Protein AF-A0A4Q3DYU0-F1 (afdb_monomer)

Solvent-accessible surface area (backbone atoms only — not comparable to full-atom values): 20030 Å² total; per-residue (Å²): 117,51,81,52,78,44,37,40,36,41,69,42,78,91,74,43,27,39,43,33,39,27,40,60,100,50,28,42,42,37,41,38,37,28,68,48,69,44,82,44,71,53,72,49,79,47,48,51,76,57,98,58,27,29,41,28,69,26,37,41,34,51,77,52,79,36,29,36,34,31,36,32,28,42,25,73,53,80,76,41,7,34,46,64,30,57,40,16,27,24,38,38,42,80,57,74,39,82,36,48,28,28,36,34,75,91,48,76,34,83,67,51,54,70,47,68,32,49,35,25,37,40,37,38,28,38,86,43,44,55,72,38,74,51,39,40,38,39,9,44,24,46,68,34,46,69,48,0,41,47,31,24,57,70,76,56,76,65,90,55,63,67,58,50,34,50,52,26,36,49,52,48,49,57,64,58,56,65,66,82,84,81,79,81,54,72,68,55,51,52,52,50,55,52,52,56,52,60,75,61,60,55,70,41,68,44,43,42,84,88,30,39,24,36,38,22,50,45,62,52,75,55,90,34,27,22,58,41,48,84,42,76,47,67,57,63,56,46,98,85,68,45,66,64,57,62,40,59,26,35,68,54,29,67,62,33,61,81,46,49,57,57,52,30,59,73,69,38,44,65,58,41,19,33,51,36,35,27,39,51,53,43,21,72,71,47,64,29,52,44,30,20,28,32,72,41,11,47,13,63,56,80,70,36,53,34,43,46,52,42,41,38,55,22,46,76,71,71,43,52,73,66,50,61,64,69,62,48,50,52,48,51,56,45,18,69,36,70,81,22,46,41,48,57,47,71,56,45,54,44,22,74,75,68,77,44,40,86,98,36,68,65,54,28,57,51,41,55,56,46,52,51,43,53,50,54,53,50,53,62,54,51,54,66,77,78,109

Structure (mmCIF, N/CA/C/O backbone):
data_AF-A0A4Q3DYU0-F1
#
_entry.id   AF-A0A4Q3DYU0-F1
#
loop_
_atom_site.group_PDB
_atom_site.id
_atom_site.type_symbol
_atom_site.label_atom_id
_atom_site.label_alt_id
_atom_site.label_comp_id
_atom_site.label_asym_id
_atom_site.label_entity_id
_atom_site.label_seq_id
_atom_site.pdbx_PDB_ins_code
_atom_site.Cartn_x
_atom_site.Cartn_y
_atom_site.Cartn_z
_atom_site.occupancy
_atom_site.B_iso_or_equiv
_atom_site.auth_seq_id
_atom_site.auth_comp_id
_atom_site.auth_asym_id
_atom_site.auth_atom_id
_atom_site.pdbx_PDB_model_num
ATOM 1 N N . GLU A 1 1 ? -19.470 -16.683 8.628 1.00 95.38 1 GLU A N 1
ATOM 2 C CA . GLU A 1 1 ? -18.570 -15.625 8.134 1.00 95.38 1 GLU A CA 1
ATOM 3 C C . GLU A 1 1 ? -19.120 -15.099 6.817 1.00 95.38 1 GLU A C 1
ATOM 5 O O . GLU A 1 1 ? -19.800 -15.855 6.131 1.00 95.38 1 GLU A O 1
ATOM 10 N N . ILE A 1 2 ? -18.895 -13.825 6.506 1.00 96.81 2 ILE A N 1
ATOM 11 C CA . ILE A 1 2 ? -19.188 -13.201 5.212 1.00 96.81 2 ILE A CA 1
ATOM 12 C C . ILE A 1 2 ? -17.921 -12.478 4.759 1.00 96.81 2 ILE A C 1
ATOM 14 O O . ILE A 1 2 ? -17.340 -11.736 5.548 1.00 96.81 2 ILE A O 1
ATOM 18 N N . VAL A 1 3 ? -17.537 -12.661 3.497 1.00 96.00 3 VAL A N 1
ATOM 19 C CA . VAL A 1 3 ? -16.421 -11.955 2.858 1.00 96.00 3 VAL A CA 1
ATOM 20 C C . VAL A 1 3 ? -16.910 -11.399 1.526 1.00 96.00 3 VAL A C 1
ATOM 22 O O . VAL A 1 3 ? -17.505 -12.121 0.726 1.00 96.00 3 VAL A O 1
ATOM 25 N N . GLN A 1 4 ? -16.711 -10.104 1.317 1.00 95.06 4 GLN A N 1
ATOM 26 C CA . GLN A 1 4 ? -17.103 -9.359 0.125 1.00 95.06 4 GLN A CA 1
ATOM 27 C C . GLN A 1 4 ? -16.001 -8.336 -0.196 1.00 95.06 4 GLN A C 1
ATOM 29 O O . GLN A 1 4 ? -15.299 -7.899 0.719 1.00 95.06 4 GLN A O 1
ATOM 34 N N . PRO A 1 5 ? -15.830 -7.908 -1.457 1.00 94.94 5 PRO A N 1
ATOM 35 C CA . PRO A 1 5 ? -14.915 -6.815 -1.770 1.00 94.94 5 PRO A CA 1
ATOM 36 C C . PRO A 1 5 ? -15.217 -5.578 -0.908 1.00 94.94 5 PRO A C 1
ATOM 38 O O . PRO A 1 5 ? -16.336 -5.062 -0.917 1.00 94.94 5 PRO A O 1
ATOM 41 N N . GLY A 1 6 ? -14.230 -5.152 -0.116 1.00 95.12 6 GLY A N 1
ATOM 42 C CA . GLY A 1 6 ? -14.352 -4.022 0.810 1.00 95.12 6 GLY A CA 1
ATOM 43 C C . GLY A 1 6 ? -15.041 -4.320 2.149 1.00 95.12 6 GLY A C 1
ATOM 44 O O . GLY A 1 6 ? -15.235 -3.395 2.926 1.00 95.12 6 GLY A O 1
ATOM 45 N N . TYR A 1 7 ? -15.420 -5.567 2.458 1.00 98.19 7 TYR A N 1
ATOM 46 C CA . TYR A 1 7 ? -16.097 -5.888 3.721 1.00 98.19 7 TYR A CA 1
ATOM 47 C C . TYR A 1 7 ? -15.925 -7.345 4.164 1.00 98.19 7 TYR A C 1
ATOM 49 O O . TYR A 1 7 ? -16.157 -8.280 3.397 1.00 98.19 7 TYR A O 1
ATOM 57 N N . GLN A 1 8 ? -15.646 -7.551 5.448 1.00 98.25 8 GLN A N 1
ATOM 58 C CA . GLN A 1 8 ? -15.691 -8.871 6.073 1.00 98.25 8 GLN A CA 1
ATOM 59 C C . GLN A 1 8 ? -16.456 -8.817 7.392 1.00 98.25 8 GLN A C 1
ATOM 61 O O . GLN A 1 8 ? -16.392 -7.831 8.125 1.00 98.25 8 GLN A O 1
ATOM 66 N N . ARG A 1 9 ? -17.159 -9.911 7.704 1.00 98.38 9 ARG A N 1
ATOM 67 C CA . ARG A 1 9 ? -17.813 -10.146 8.991 1.00 98.38 9 ARG A CA 1
ATOM 68 C C . ARG A 1 9 ? -17.597 -11.566 9.483 1.00 98.38 9 ARG A C 1
ATOM 70 O O . ARG A 1 9 ? -17.979 -12.533 8.818 1.00 98.38 9 ARG A O 1
ATOM 77 N N . VAL A 1 10 ? -17.126 -11.698 10.713 1.00 98.56 10 VAL A N 1
ATOM 78 C CA . VAL A 1 10 ? -16.933 -12.981 11.393 1.00 98.56 10 VAL A CA 1
ATOM 79 C C . VAL A 1 10 ? -17.535 -12.936 12.796 1.00 98.56 10 VAL A C 1
ATOM 81 O O . VAL A 1 10 ? -17.535 -11.896 13.445 1.00 98.56 10 VAL A O 1
ATOM 84 N N . TYR A 1 11 ? -18.081 -14.061 13.264 1.00 98.50 11 TYR A N 1
ATOM 85 C CA . TYR A 1 11 ? -18.485 -14.207 14.662 1.00 98.50 11 TYR A CA 1
ATOM 86 C C . TYR A 1 11 ? -17.378 -14.920 15.426 1.00 98.50 11 TYR A C 1
ATOM 88 O O . TYR A 1 11 ? -17.092 -16.091 15.160 1.00 98.50 11 TYR A O 1
ATOM 96 N N . LEU A 1 12 ? -16.769 -14.224 16.380 1.00 98.19 12 LEU A N 1
ATOM 97 C CA . LEU A 1 12 ? -15.759 -14.783 17.264 1.00 98.19 12 LEU A CA 1
ATOM 98 C C . LEU A 1 12 ? -16.464 -15.527 18.402 1.00 98.19 12 LEU A C 1
ATOM 100 O O . LEU A 1 12 ? -16.865 -14.929 19.398 1.00 98.19 12 LEU A O 1
ATOM 104 N N . ARG A 1 13 ? -16.653 -16.842 18.232 1.00 97.56 13 ARG A N 1
ATOM 105 C CA . ARG A 1 13 ? -17.475 -17.682 19.125 1.00 97.56 13 ARG A CA 1
ATOM 106 C C . ARG A 1 13 ? -17.031 -17.660 20.585 1.00 97.56 13 ARG A C 1
ATOM 108 O O . ARG A 1 13 ? -17.898 -17.682 21.459 1.00 97.56 13 ARG A O 1
ATOM 115 N N . ASP A 1 14 ? -15.728 -17.618 20.835 1.00 97.25 14 ASP A N 1
ATOM 116 C CA . ASP A 1 14 ? -15.167 -17.622 22.193 1.00 97.25 14 ASP A CA 1
ATOM 117 C C . ASP A 1 14 ? -15.301 -16.252 22.860 1.00 97.25 14 ASP A C 1
ATOM 119 O O . ASP A 1 14 ? -15.482 -16.160 24.069 1.00 97.25 14 ASP A O 1
ATOM 123 N N . HIS A 1 15 ? -15.304 -15.190 22.053 1.00 96.75 15 HIS A N 1
ATOM 124 C CA . HIS A 1 15 ? -15.428 -13.809 22.514 1.00 96.75 15 HIS A CA 1
ATOM 125 C C . HIS A 1 15 ? -16.868 -13.283 22.485 1.00 96.75 15 HIS A C 1
ATOM 127 O O . HIS A 1 15 ? -17.110 -12.187 22.966 1.00 96.75 15 HIS A O 1
ATOM 133 N N . LYS A 1 16 ? -17.820 -14.054 21.939 1.00 97.75 16 LYS A N 1
ATOM 134 C CA . LYS A 1 16 ? -19.242 -13.686 21.809 1.00 97.75 16 LYS A CA 1
ATOM 135 C C . LYS A 1 16 ? -19.457 -12.348 21.087 1.00 97.75 16 LYS A C 1
ATOM 137 O O . LYS A 1 16 ? -20.394 -11.607 21.395 1.00 97.75 16 LYS A O 1
ATOM 142 N N . THR A 1 17 ? -18.641 -12.085 20.067 1.00 98.56 17 THR A N 1
ATOM 143 C CA . THR A 1 17 ? -18.603 -10.795 19.364 1.00 98.56 17 THR A CA 1
ATOM 144 C C . THR A 1 17 ? -18.695 -10.987 17.859 1.00 98.56 17 THR A C 1
ATOM 146 O O . THR A 1 17 ? -17.967 -11.792 17.272 1.00 98.56 17 THR A O 1
ATOM 149 N N . TRP A 1 18 ? -19.579 -10.228 17.215 1.00 98.62 18 TRP A N 1
ATOM 150 C CA . TRP A 1 18 ? -19.507 -10.006 15.776 1.00 98.62 18 TRP A CA 1
ATOM 151 C C . TRP A 1 18 ? -18.429 -8.971 15.489 1.00 98.62 18 TRP A C 1
ATOM 153 O O . TRP A 1 18 ? -18.495 -7.856 15.995 1.00 98.62 18 TRP A O 1
ATOM 163 N N . THR A 1 19 ? -17.458 -9.343 14.666 1.00 98.69 19 THR A N 1
ATOM 164 C CA . THR A 1 19 ? -16.392 -8.458 14.207 1.00 98.69 19 THR A CA 1
ATOM 165 C C . THR A 1 19 ? -16.586 -8.191 12.729 1.00 98.69 19 THR A C 1
ATOM 167 O O . THR A 1 19 ? -16.615 -9.119 11.916 1.00 98.69 19 THR A O 1
ATOM 170 N N . GLU A 1 20 ? -16.711 -6.918 12.392 1.00 98.75 20 GLU A N 1
ATOM 171 C CA . GLU A 1 20 ? -16.855 -6.415 11.036 1.00 98.75 20 GLU A CA 1
ATOM 172 C C . GLU A 1 20 ? -15.712 -5.454 10.727 1.00 98.75 20 GLU A C 1
ATOM 174 O O . GLU A 1 20 ? -15.317 -4.671 11.595 1.00 98.75 20 GLU A O 1
ATOM 179 N N . PHE A 1 21 ? -15.213 -5.464 9.492 1.00 98.19 21 PHE A N 1
ATOM 180 C CA . PHE A 1 21 ? -14.352 -4.387 9.016 1.00 98.19 21 PHE A CA 1
ATOM 181 C C . PHE A 1 21 ? -14.626 -4.010 7.561 1.00 98.19 21 PHE A C 1
ATOM 183 O O . PHE A 1 21 ? -15.074 -4.826 6.755 1.00 98.19 21 PHE A O 1
ATOM 190 N N . THR A 1 22 ? -14.343 -2.747 7.262 1.00 98.69 22 THR A N 1
ATOM 191 C CA . THR A 1 22 ? -14.288 -2.130 5.931 1.00 98.69 22 THR A CA 1
ATOM 192 C C . THR A 1 22 ? -13.029 -1.260 5.856 1.00 98.69 22 THR A C 1
ATOM 194 O O . THR A 1 22 ? -12.343 -1.075 6.867 1.00 98.69 22 THR A O 1
ATOM 197 N N . ALA A 1 23 ? -12.703 -0.722 4.683 1.00 97.62 23 ALA A N 1
ATOM 198 C CA . ALA A 1 23 ? -11.522 0.118 4.511 1.00 97.62 23 ALA A CA 1
ATOM 199 C C . ALA A 1 23 ? -11.733 1.262 3.509 1.00 97.62 23 ALA A C 1
ATOM 201 O O . ALA A 1 23 ? -12.532 1.142 2.574 1.00 97.62 23 ALA A O 1
ATOM 202 N N . THR A 1 24 ? -10.979 2.341 3.721 1.00 97.81 24 THR A N 1
ATOM 203 C CA . THR A 1 24 ? -10.587 3.319 2.694 1.00 97.81 24 THR A CA 1
ATOM 204 C C . THR A 1 24 ? -9.201 2.937 2.154 1.00 97.81 24 THR A C 1
ATOM 206 O O . THR A 1 24 ? -8.695 1.859 2.472 1.00 97.81 24 THR A O 1
ATOM 209 N N . ASP A 1 25 ? -8.556 3.801 1.368 1.00 96.44 25 ASP A N 1
ATOM 210 C CA . ASP A 1 25 ? -7.223 3.521 0.817 1.00 96.44 25 ASP A CA 1
ATOM 211 C C . ASP A 1 25 ? -6.151 3.314 1.907 1.00 96.44 25 ASP A C 1
ATOM 213 O O . ASP A 1 25 ? -5.247 2.494 1.739 1.00 96.44 25 ASP A O 1
ATOM 217 N N . ARG A 1 26 ? -6.237 4.043 3.032 1.00 98.00 26 ARG A N 1
ATOM 218 C CA . ARG A 1 26 ? -5.213 4.063 4.101 1.00 98.00 26 ARG A CA 1
ATOM 219 C C . ARG A 1 26 ? -5.768 3.865 5.512 1.00 98.00 26 ARG A C 1
ATOM 221 O O . ARG A 1 26 ? -5.002 3.915 6.482 1.00 98.00 26 ARG A O 1
ATOM 228 N N . VAL A 1 27 ? -7.079 3.665 5.650 1.00 98.56 27 VAL A N 1
ATOM 229 C CA . VAL A 1 27 ? -7.756 3.522 6.945 1.00 98.56 27 VAL A CA 1
ATOM 230 C C . VAL A 1 27 ? -8.548 2.227 6.989 1.00 98.56 27 VAL A C 1
ATOM 232 O O . VAL A 1 27 ? -9.390 1.969 6.133 1.00 98.56 27 VAL A O 1
ATOM 235 N N . VAL A 1 28 ? -8.339 1.440 8.042 1.00 98.38 28 VAL A N 1
ATOM 236 C CA . VAL A 1 28 ? -9.205 0.300 8.367 1.00 98.38 28 VAL A CA 1
ATOM 237 C C . VAL A 1 28 ? -10.226 0.740 9.406 1.00 98.38 28 VAL A C 1
ATOM 239 O O . VAL A 1 28 ? -9.864 1.353 10.412 1.00 98.38 28 VAL A O 1
ATOM 242 N N . PHE A 1 29 ? -11.497 0.414 9.184 1.00 98.88 29 PHE A N 1
ATOM 243 C CA . PHE A 1 29 ? -12.589 0.740 10.092 1.00 98.88 29 PHE A CA 1
ATOM 244 C C . PHE A 1 29 ? -13.256 -0.544 10.585 1.00 98.88 29 PHE A C 1
ATOM 246 O O . PHE A 1 29 ? -13.832 -1.287 9.796 1.00 98.88 29 PHE A O 1
ATOM 253 N N . TYR A 1 30 ? -13.171 -0.796 11.889 1.00 98.81 30 TYR A N 1
ATOM 254 C CA . TYR A 1 30 ? -13.773 -1.924 12.587 1.00 98.81 30 TYR A CA 1
ATOM 255 C C . TYR A 1 30 ? -15.071 -1.532 13.291 1.00 98.81 30 TYR A C 1
ATOM 257 O O . TYR A 1 30 ? -15.191 -0.434 13.845 1.00 98.81 30 TYR A O 1
ATOM 265 N N . LYS A 1 31 ? -15.994 -2.492 13.354 1.00 98.81 31 LYS A N 1
ATOM 266 C CA . LYS A 1 31 ? -17.172 -2.478 14.219 1.00 98.81 31 LYS A CA 1
ATOM 267 C C . LYS A 1 31 ? -17.270 -3.815 14.955 1.00 98.81 31 LYS A C 1
ATOM 269 O O . LYS A 1 31 ? -17.240 -4.877 14.334 1.00 98.81 31 LYS A O 1
ATOM 274 N N . PHE A 1 32 ? -17.375 -3.746 16.274 1.00 98.75 32 PHE A N 1
ATOM 275 C CA . PHE A 1 32 ? -17.532 -4.884 17.171 1.00 98.75 32 PHE A CA 1
ATOM 276 C C . PHE A 1 32 ? -18.921 -4.823 17.798 1.00 98.75 32 PHE A C 1
ATOM 278 O O . PHE A 1 32 ? -19.210 -3.859 18.503 1.00 98.75 32 PHE A O 1
ATOM 285 N N . THR A 1 33 ? -19.761 -5.830 17.570 1.00 98.69 33 THR A N 1
ATOM 286 C CA . THR A 1 33 ? -21.091 -5.935 18.189 1.00 98.69 33 THR A CA 1
ATOM 287 C C . THR A 1 33 ? -21.098 -7.094 19.179 1.00 98.69 33 THR A C 1
ATOM 289 O O . THR A 1 33 ? -20.941 -8.258 18.793 1.00 98.69 33 THR A O 1
ATOM 292 N N . TYR A 1 34 ? -21.277 -6.783 20.459 1.00 98.50 34 TYR A N 1
ATOM 293 C CA . TYR A 1 34 ? -21.235 -7.762 21.545 1.00 98.50 34 TYR A CA 1
ATOM 294 C C . TYR A 1 34 ? -22.601 -8.421 21.725 1.00 98.50 34 TYR A C 1
ATOM 296 O O . TYR A 1 34 ? -23.635 -7.762 21.660 1.00 98.50 34 TYR A O 1
ATOM 304 N N . THR A 1 35 ? -22.626 -9.739 21.924 1.00 98.44 35 THR A N 1
ATOM 305 C CA . THR A 1 35 ? -23.890 -10.503 22.023 1.00 98.44 35 THR A CA 1
ATOM 306 C C . THR A 1 35 ? -24.302 -10.833 23.455 1.00 98.44 35 THR A C 1
ATOM 308 O O . THR A 1 35 ? -25.384 -11.370 23.672 1.00 98.44 35 THR A O 1
ATOM 311 N N . THR A 1 36 ? -23.462 -10.489 24.428 1.00 98.12 36 THR A N 1
ATOM 312 C CA . THR A 1 36 ? -23.665 -10.731 25.858 1.00 98.12 36 THR A CA 1
ATOM 313 C C . THR A 1 36 ? -23.076 -9.584 26.668 1.00 98.12 36 THR A C 1
ATOM 315 O O . THR A 1 36 ? -22.170 -8.899 26.194 1.00 98.12 36 THR A O 1
ATOM 318 N N . ASP A 1 37 ? -23.536 -9.426 27.904 1.00 98.31 37 ASP A N 1
ATOM 319 C CA . ASP A 1 37 ? -22.920 -8.517 28.869 1.00 98.31 37 ASP A CA 1
ATOM 320 C C . ASP A 1 37 ? -21.548 -9.064 29.288 1.00 98.31 37 ASP A C 1
ATOM 322 O O . ASP A 1 37 ? -21.434 -10.239 29.650 1.00 98.31 37 ASP A O 1
ATOM 326 N N . MET A 1 38 ? -20.497 -8.244 29.210 1.00 97.06 38 MET A N 1
ATOM 327 C CA . MET A 1 38 ? -19.134 -8.654 29.564 1.00 97.06 38 MET A CA 1
ATOM 328 C C . MET A 1 38 ? -18.185 -7.465 29.760 1.00 97.06 38 MET A C 1
ATOM 330 O O . MET A 1 38 ? -18.426 -6.366 29.265 1.00 97.06 38 MET A O 1
ATOM 334 N N . GLU A 1 39 ? -17.054 -7.714 30.420 1.00 97.25 39 GLU A N 1
ATOM 335 C CA . GLU A 1 39 ? -15.874 -6.859 30.281 1.00 97.25 39 GLU A CA 1
ATOM 336 C C . GLU A 1 39 ? -15.130 -7.264 28.998 1.00 97.25 39 GLU A C 1
ATOM 338 O O . GLU A 1 39 ? -14.588 -8.367 28.881 1.00 97.25 39 GLU A O 1
ATOM 343 N N . ALA A 1 40 ? -15.134 -6.382 28.004 1.00 97.31 40 ALA A N 1
ATOM 344 C CA . ALA A 1 40 ? -14.494 -6.585 26.716 1.00 97.31 40 ALA A CA 1
ATOM 345 C C . ALA A 1 40 ? -13.088 -5.976 26.676 1.00 97.31 40 ALA A C 1
ATOM 347 O O . ALA A 1 40 ? -12.818 -4.931 27.272 1.00 97.31 40 ALA A O 1
ATOM 348 N N . GLN A 1 41 ? -12.196 -6.616 25.918 1.00 97.00 41 GLN A N 1
ATOM 349 C CA . GLN A 1 41 ? -10.843 -6.124 25.666 1.00 97.00 41 GLN A CA 1
ATOM 350 C C . GLN A 1 41 ? -10.554 -6.134 24.169 1.00 97.00 41 GLN A C 1
ATOM 352 O O . GLN A 1 41 ? -10.590 -7.187 23.532 1.00 97.00 41 GLN A O 1
ATOM 357 N N . VAL A 1 42 ? -10.219 -4.969 23.615 1.00 98.00 42 VAL A N 1
ATOM 358 C CA . VAL A 1 42 ? -9.672 -4.866 22.258 1.00 98.00 42 VAL A CA 1
ATOM 359 C C . VAL A 1 42 ? -8.154 -4.803 22.367 1.00 98.00 42 VAL A C 1
ATOM 361 O O . VAL A 1 42 ? -7.601 -3.847 22.915 1.00 98.00 42 VAL A O 1
ATOM 364 N N . LEU A 1 43 ? -7.485 -5.843 21.868 1.00 97.06 43 LEU A N 1
ATOM 365 C CA . LEU A 1 43 ? -6.033 -5.984 21.936 1.00 97.06 43 LEU A CA 1
ATOM 366 C C . LEU A 1 43 ? -5.386 -5.535 20.625 1.00 97.06 43 LEU A C 1
ATOM 368 O O . LEU A 1 43 ? -5.647 -6.101 19.566 1.00 97.06 43 LEU A O 1
ATOM 372 N N . THR A 1 44 ? -4.489 -4.557 20.709 1.00 96.56 44 THR A N 1
ATOM 373 C CA . THR A 1 44 ? -3.557 -4.207 19.630 1.00 96.56 44 THR A CA 1
ATOM 374 C C . THR A 1 44 ? -2.202 -4.818 19.957 1.00 96.56 44 THR A C 1
ATOM 376 O O . THR A 1 44 ? -1.419 -4.230 20.702 1.00 96.56 44 THR A O 1
ATOM 379 N N . ALA A 1 45 ? -1.952 -6.023 19.444 1.00 94.81 45 ALA A N 1
ATOM 380 C CA . ALA A 1 45 ? -0.703 -6.748 19.654 1.00 94.81 45 ALA A CA 1
ATOM 381 C C . ALA A 1 45 ? 0.305 -6.437 18.538 1.00 94.81 45 ALA A C 1
ATOM 383 O O . ALA A 1 45 ? 0.056 -6.714 17.367 1.00 94.81 45 ALA A O 1
ATOM 384 N N . LEU A 1 46 ? 1.442 -5.851 18.914 1.00 94.50 46 LEU A N 1
ATOM 385 C CA . LEU A 1 46 ? 2.527 -5.448 18.021 1.00 94.50 46 LEU A CA 1
ATOM 386 C C . LEU A 1 46 ? 3.766 -6.279 18.365 1.00 94.50 46 LEU A C 1
ATOM 388 O O . LEU A 1 46 ? 4.709 -5.822 19.012 1.00 94.50 46 LEU A O 1
ATOM 392 N N . ASN A 1 47 ? 3.714 -7.558 18.016 1.00 89.38 47 ASN A N 1
ATOM 393 C CA . ASN A 1 47 ? 4.779 -8.515 18.265 1.00 89.38 47 ASN A CA 1
ATOM 394 C C . ASN A 1 47 ? 4.792 -9.664 17.245 1.00 89.38 47 ASN A C 1
ATOM 396 O O . ASN A 1 47 ? 3.803 -9.950 16.576 1.00 89.38 47 ASN A O 1
ATOM 400 N N . GLY A 1 48 ? 5.917 -10.377 17.197 1.00 85.75 48 GLY A N 1
ATOM 401 C CA . GLY A 1 48 ? 6.004 -11.689 16.561 1.00 85.75 48 GLY A CA 1
ATOM 402 C C . GLY A 1 48 ? 6.152 -11.669 15.040 1.00 85.75 48 GLY A C 1
ATOM 403 O O . GLY A 1 48 ? 6.447 -10.644 14.419 1.00 85.75 48 GLY A O 1
ATOM 404 N N . HIS A 1 49 ? 6.012 -12.860 14.458 1.00 88.56 49 HIS A N 1
ATOM 405 C CA . HIS A 1 49 ? 6.074 -13.072 13.017 1.00 88.56 49 HIS A CA 1
ATOM 406 C C . HIS A 1 49 ? 4.710 -12.813 12.376 1.00 88.56 49 HIS A C 1
ATOM 408 O O . HIS A 1 49 ? 3.708 -13.409 12.767 1.00 88.56 49 HIS A O 1
ATOM 414 N N . VAL A 1 50 ? 4.693 -11.956 11.359 1.00 81.19 50 VAL A N 1
ATOM 415 C CA . VAL A 1 50 ? 3.532 -11.702 10.506 1.00 81.19 50 VAL A CA 1
ATOM 416 C C . VAL A 1 50 ? 3.878 -12.195 9.115 1.00 81.19 50 VAL A C 1
ATOM 418 O O . VAL A 1 50 ? 4.664 -11.568 8.409 1.00 81.19 50 VAL A O 1
ATOM 421 N N . ILE A 1 51 ? 3.290 -13.328 8.728 1.00 83.12 51 ILE A N 1
ATOM 422 C CA . ILE A 1 51 ? 3.523 -14.001 7.442 1.00 83.12 51 ILE A CA 1
ATOM 423 C C . ILE A 1 51 ? 5.018 -14.289 7.230 1.00 83.12 51 ILE A C 1
ATOM 425 O O . ILE A 1 51 ? 5.514 -15.333 7.639 1.00 83.12 51 ILE A O 1
ATOM 429 N N . ASN A 1 52 ? 5.735 -13.359 6.599 1.00 85.62 52 ASN A N 1
ATOM 430 C CA . ASN A 1 52 ? 7.125 -13.476 6.187 1.00 85.62 52 ASN A CA 1
ATOM 431 C C . ASN A 1 52 ? 8.005 -12.343 6.743 1.00 85.62 52 ASN A C 1
ATOM 433 O O . ASN A 1 52 ? 9.063 -12.071 6.182 1.00 85.62 52 ASN A O 1
ATOM 437 N N . SER A 1 53 ? 7.574 -11.639 7.787 1.00 92.44 53 SER A N 1
ATOM 438 C CA . SER A 1 53 ? 8.380 -10.621 8.459 1.00 92.44 53 SER A CA 1
ATOM 439 C C . SER A 1 53 ? 8.170 -10.661 9.969 1.00 92.44 53 SER A C 1
ATOM 441 O O . SER A 1 53 ? 7.311 -11.373 10.485 1.00 92.44 53 SER A O 1
ATOM 443 N N . THR A 1 54 ? 8.992 -9.914 10.699 1.00 94.88 54 THR A N 1
ATOM 444 C CA . THR A 1 54 ? 8.892 -9.759 12.152 1.00 94.88 54 THR A CA 1
ATOM 445 C C . THR A 1 54 ? 8.573 -8.313 12.491 1.00 94.88 54 THR A C 1
ATOM 447 O O . THR A 1 54 ? 9.223 -7.409 11.965 1.00 94.88 54 THR A O 1
ATOM 450 N N . MET A 1 55 ? 7.610 -8.094 13.385 1.00 95.62 55 MET A N 1
ATOM 451 C CA . MET A 1 55 ? 7.391 -6.782 13.997 1.00 95.62 55 MET A CA 1
ATOM 452 C C . MET A 1 55 ? 8.383 -6.582 15.145 1.00 95.62 55 MET A C 1
ATOM 454 O O . MET A 1 55 ? 8.527 -7.459 15.994 1.00 95.62 55 MET A O 1
ATOM 458 N N . SER A 1 56 ? 9.070 -5.443 15.154 1.00 95.75 56 SER A N 1
ATOM 459 C CA . SER A 1 56 ? 10.066 -5.073 16.165 1.00 95.75 56 SER A CA 1
ATOM 460 C C . SER A 1 56 ? 10.099 -3.553 16.377 1.00 95.75 56 SER A C 1
ATOM 462 O O . SER A 1 56 ? 9.385 -2.820 15.687 1.00 95.75 56 SER A O 1
ATOM 464 N N . ASN A 1 57 ? 10.931 -3.060 17.302 1.00 96.19 57 ASN A N 1
ATOM 465 C CA . ASN A 1 57 ? 11.145 -1.629 17.557 1.00 96.19 57 ASN A CA 1
ATOM 466 C C . ASN A 1 57 ? 9.839 -0.842 17.779 1.00 96.19 57 ASN A C 1
ATOM 468 O O . ASN A 1 57 ? 9.672 0.271 17.269 1.00 96.19 57 ASN A O 1
ATOM 472 N N . VAL A 1 58 ? 8.889 -1.420 18.515 1.00 97.31 58 VAL A N 1
ATOM 473 C CA . VAL A 1 58 ? 7.582 -0.797 18.718 1.00 97.31 58 VAL A CA 1
ATOM 474 C C . VAL A 1 58 ? 7.718 0.426 19.614 1.00 97.31 58 VAL A C 1
ATOM 476 O O . VAL A 1 58 ? 8.379 0.396 20.655 1.00 97.31 58 VAL A O 1
ATOM 479 N N . LEU A 1 59 ? 7.033 1.492 19.219 1.00 97.31 59 LEU A N 1
ATOM 480 C CA . LEU A 1 59 ? 6.756 2.676 20.015 1.00 97.31 59 LEU A CA 1
ATOM 481 C C . LEU A 1 59 ? 5.244 2.873 20.055 1.00 97.31 59 LEU A C 1
ATOM 483 O O . LEU A 1 59 ? 4.608 2.915 19.010 1.00 97.31 59 LEU A O 1
ATOM 487 N N . LEU A 1 60 ? 4.692 3.042 21.248 1.00 97.38 60 LEU A N 1
ATOM 488 C CA . LEU A 1 60 ? 3.285 3.352 21.486 1.00 97.38 60 LEU A CA 1
ATOM 489 C C . LEU A 1 60 ? 3.191 4.584 22.375 1.00 97.38 60 LEU A C 1
ATOM 491 O O . LEU A 1 60 ? 3.965 4.705 23.326 1.00 97.38 60 LEU A O 1
ATOM 495 N N . LYS A 1 61 ? 2.245 5.474 22.090 1.00 97.06 61 LYS A N 1
ATOM 496 C CA . LYS A 1 61 ? 1.964 6.673 22.882 1.00 97.06 61 LYS A CA 1
ATOM 497 C C . LYS A 1 61 ? 0.466 6.909 22.971 1.00 97.06 61 LYS A C 1
ATOM 499 O O . LYS A 1 61 ? -0.226 6.873 21.955 1.00 97.06 61 LYS A O 1
ATOM 504 N N . LYS A 1 62 ? -0.028 7.197 24.173 1.00 97.25 62 LYS A N 1
ATOM 505 C CA . LYS A 1 62 ? -1.392 7.694 24.359 1.00 97.25 62 LYS A CA 1
ATOM 506 C C . LYS A 1 62 ? -1.467 9.135 23.854 1.00 97.25 62 LYS A C 1
ATOM 508 O O . LYS A 1 62 ? -0.598 9.946 24.164 1.00 97.25 62 LYS A O 1
ATOM 513 N N . VAL A 1 63 ? -2.501 9.440 23.076 1.00 97.88 63 VAL A N 1
ATOM 514 C CA . VAL A 1 63 ? -2.810 10.805 22.621 1.00 97.88 63 VAL A CA 1
ATOM 515 C C . VAL A 1 63 ? -3.882 11.407 23.526 1.00 97.88 63 VAL A C 1
ATOM 517 O O . VAL A 1 63 ? -3.748 12.534 23.991 1.00 97.88 63 VAL A O 1
ATOM 520 N N . ASN A 1 64 ? -4.941 10.643 23.792 1.00 97.12 64 ASN A N 1
ATOM 521 C CA . ASN A 1 64 ? -6.008 10.957 24.741 1.00 97.12 64 ASN A CA 1
ATOM 522 C C . ASN A 1 64 ? -6.697 9.648 25.174 1.00 97.12 64 ASN A C 1
ATOM 524 O O . ASN A 1 64 ? -6.230 8.559 24.846 1.00 97.12 64 ASN A O 1
ATOM 528 N N . ASP A 1 65 ? -7.803 9.721 25.912 1.00 96.75 65 ASP A N 1
ATOM 529 C CA . ASP A 1 65 ? -8.439 8.524 26.480 1.00 96.75 65 ASP A CA 1
ATOM 530 C C . ASP A 1 65 ? -9.039 7.565 25.444 1.00 96.75 65 ASP A C 1
ATOM 532 O O . ASP A 1 65 ? -9.224 6.395 25.753 1.00 96.75 65 ASP A O 1
ATOM 536 N N . LYS A 1 66 ? -9.284 8.006 24.204 1.00 97.31 66 LYS A N 1
ATOM 537 C CA . LYS A 1 66 ? -9.828 7.171 23.116 1.00 97.31 66 LYS A CA 1
ATOM 538 C C . LYS A 1 66 ? -8.890 7.029 21.916 1.00 97.31 66 LYS A C 1
ATOM 540 O O . LYS A 1 66 ? -9.308 6.514 20.880 1.00 97.31 66 LYS A O 1
ATOM 545 N N . GLU A 1 67 ? -7.654 7.511 22.023 1.00 98.31 67 GLU A N 1
ATOM 546 C CA . GLU A 1 67 ? -6.713 7.585 20.907 1.00 98.31 67 GLU A CA 1
ATOM 547 C C . GLU A 1 67 ? -5.284 7.298 21.357 1.00 98.31 67 GLU A C 1
ATOM 549 O O . GLU A 1 67 ? -4.785 7.861 22.335 1.00 98.31 67 GLU A O 1
ATOM 554 N N . PHE A 1 68 ? -4.599 6.463 20.588 1.00 98.50 68 PHE A N 1
ATOM 555 C CA . PHE A 1 68 ? -3.173 6.219 20.735 1.00 98.50 68 PHE A CA 1
ATOM 556 C C . PHE A 1 68 ? -2.522 6.072 19.361 1.00 98.50 68 PHE A C 1
ATOM 558 O O . PHE A 1 68 ? -3.161 5.727 18.369 1.00 98.50 68 PHE A O 1
ATOM 565 N N . GLU A 1 69 ? -1.230 6.348 19.300 1.00 98.56 69 GLU A N 1
ATOM 566 C CA . GLU A 1 69 ? -0.443 6.302 18.074 1.00 98.56 69 GLU A CA 1
ATOM 567 C C . GLU A 1 69 ? 0.872 5.575 18.311 1.00 98.56 69 GLU A C 1
ATOM 569 O O . GLU A 1 69 ? 1.275 5.311 19.450 1.00 98.56 69 GLU A O 1
ATOM 574 N N . GLY A 1 70 ? 1.553 5.239 17.226 1.00 98.19 70 GLY A N 1
ATOM 575 C CA . GLY A 1 70 ? 2.813 4.546 17.349 1.00 98.19 70 GLY A CA 1
ATOM 576 C C . GLY A 1 70 ? 3.506 4.249 16.040 1.00 98.19 70 GLY A C 1
ATOM 577 O O . GLY A 1 70 ? 3.098 4.668 14.955 1.00 98.19 70 GLY A O 1
ATOM 578 N N . SER A 1 71 ? 4.593 3.504 16.176 1.00 98.19 71 SER A N 1
ATOM 579 C CA . SER A 1 71 ? 5.370 2.987 15.064 1.00 98.19 71 SER A CA 1
ATOM 580 C C . SER A 1 71 ? 5.891 1.594 15.369 1.00 98.19 71 SER A C 1
ATOM 582 O O . SER A 1 71 ? 6.085 1.242 16.531 1.00 98.19 71 SER A O 1
ATOM 584 N N . LEU A 1 72 ? 6.190 0.840 14.322 1.00 97.62 72 LEU A N 1
ATOM 585 C CA . LEU A 1 72 ? 6.932 -0.411 14.391 1.00 97.62 72 LEU A CA 1
ATOM 586 C C . LEU A 1 72 ? 7.847 -0.553 13.173 1.00 97.62 72 LEU A C 1
ATOM 588 O O . LEU A 1 72 ? 7.609 0.049 12.124 1.00 97.62 72 LEU A O 1
ATOM 592 N N . SER A 1 73 ? 8.872 -1.379 13.317 1.00 97.06 73 SER A N 1
ATOM 593 C CA . SER A 1 73 ? 9.714 -1.855 12.226 1.00 97.06 73 SER A CA 1
ATOM 594 C C . SER A 1 73 ? 9.239 -3.234 11.781 1.00 97.06 73 SER A C 1
ATOM 596 O O . SER A 1 73 ? 9.118 -4.147 12.596 1.00 97.06 73 SER A O 1
ATOM 598 N N . SER A 1 74 ? 9.011 -3.408 10.482 1.00 95.69 74 SER A N 1
ATOM 599 C CA . SER A 1 74 ? 8.904 -4.726 9.860 1.00 95.69 74 SER A CA 1
ATOM 600 C C . SER A 1 74 ? 10.285 -5.134 9.354 1.00 95.69 74 SER A C 1
ATOM 602 O O . SER A 1 74 ? 10.751 -4.582 8.354 1.00 95.69 74 SER A O 1
ATOM 604 N N . ILE A 1 75 ? 10.894 -6.127 10.000 1.00 95.69 75 ILE A N 1
ATOM 605 C CA . ILE A 1 75 ? 12.254 -6.627 9.730 1.00 95.69 75 ILE A CA 1
ATOM 606 C C . ILE A 1 75 ? 12.255 -8.114 9.349 1.00 95.69 75 ILE A C 1
ATOM 608 O O . ILE A 1 75 ? 11.201 -8.750 9.332 1.00 95.69 75 ILE A O 1
ATOM 612 N N . ASN A 1 76 ? 13.435 -8.679 9.067 1.00 93.81 76 ASN A N 1
ATOM 613 C CA . ASN A 1 76 ? 13.646 -10.116 8.821 1.00 93.81 76 ASN A CA 1
ATOM 614 C C . ASN A 1 76 ? 12.716 -10.690 7.738 1.00 93.81 76 ASN A C 1
ATOM 616 O O . ASN A 1 76 ? 12.097 -11.737 7.920 1.00 93.81 76 ASN A O 1
ATOM 620 N N . ARG A 1 77 ? 12.585 -9.969 6.618 1.00 91.25 77 ARG A N 1
ATOM 621 C CA . ARG A 1 77 ? 11.844 -10.449 5.446 1.00 91.25 77 ARG A CA 1
ATOM 622 C C . ARG A 1 77 ? 12.548 -11.652 4.815 1.00 91.25 77 ARG A C 1
ATOM 624 O O . ARG A 1 77 ? 13.770 -11.669 4.757 1.00 91.25 77 ARG A O 1
ATOM 631 N N . TYR A 1 78 ? 11.790 -12.612 4.283 1.00 87.56 78 TYR A N 1
ATOM 632 C CA . TYR A 1 78 ? 12.368 -13.828 3.683 1.00 87.56 78 TYR A CA 1
ATOM 633 C C . TYR A 1 78 ? 13.003 -13.616 2.301 1.00 87.56 78 TYR A C 1
ATOM 635 O O . TYR A 1 78 ? 14.046 -14.195 2.019 1.00 87.56 78 TYR A O 1
ATOM 643 N N . TRP A 1 79 ? 12.376 -12.829 1.420 1.00 87.12 79 TRP A N 1
ATOM 644 C CA . TRP A 1 79 ? 12.686 -12.891 -0.020 1.00 87.12 79 TRP A CA 1
ATOM 645 C C . TRP A 1 79 ? 13.570 -11.759 -0.553 1.00 87.12 79 TRP A C 1
ATOM 647 O O . TRP A 1 79 ? 14.295 -11.952 -1.529 1.00 87.12 79 TRP A O 1
ATOM 657 N N . GLY A 1 80 ? 13.510 -10.581 0.064 1.00 91.81 80 GLY A N 1
ATOM 658 C CA . GLY A 1 80 ? 14.260 -9.407 -0.372 1.00 91.81 80 GLY A CA 1
ATOM 659 C C . GLY A 1 80 ? 13.629 -8.102 0.096 1.00 91.81 80 GLY A C 1
ATOM 660 O O . GLY A 1 80 ? 12.596 -8.092 0.775 1.00 91.81 80 GLY A O 1
ATOM 661 N N . GLY A 1 81 ? 14.244 -6.994 -0.303 1.00 94.88 81 GLY A N 1
ATOM 662 C CA . GLY A 1 81 ? 13.792 -5.644 0.005 1.00 94.88 81 GLY A CA 1
ATOM 663 C C . GLY A 1 81 ? 14.615 -4.947 1.091 1.00 94.88 81 GLY A C 1
ATOM 664 O O . GLY A 1 81 ? 15.633 -5.464 1.561 1.00 94.88 81 GLY A O 1
ATOM 665 N N . PRO A 1 82 ? 14.163 -3.759 1.516 1.00 96.75 82 PRO A N 1
ATOM 666 C CA . PRO A 1 82 ? 14.701 -3.071 2.683 1.00 96.75 82 PRO A CA 1
ATOM 667 C C . PRO A 1 82 ? 14.677 -3.973 3.927 1.00 96.75 82 PRO A C 1
ATOM 669 O O . PRO A 1 82 ? 13.648 -4.596 4.230 1.00 96.75 82 PRO A O 1
ATOM 672 N N . LYS A 1 83 ? 15.802 -4.044 4.651 1.00 96.88 83 LYS A N 1
ATOM 673 C CA . LYS A 1 83 ? 15.929 -4.834 5.888 1.00 96.88 83 LYS A CA 1
ATOM 674 C C . LYS A 1 83 ? 15.042 -4.289 7.011 1.00 96.88 83 LYS A C 1
ATOM 676 O O . LYS A 1 83 ? 14.558 -5.085 7.813 1.00 96.88 83 LYS A O 1
ATOM 681 N N . ASP A 1 84 ? 14.780 -2.982 7.030 1.00 97.06 84 ASP A N 1
ATOM 682 C CA . ASP A 1 84 ? 13.843 -2.332 7.952 1.00 97.06 84 ASP A CA 1
ATOM 683 C C . ASP A 1 84 ? 12.830 -1.467 7.189 1.00 97.06 84 ASP A C 1
ATOM 685 O O . ASP A 1 84 ? 13.193 -0.526 6.483 1.00 97.06 84 ASP A O 1
ATOM 689 N N . VAL A 1 85 ? 11.540 -1.770 7.346 1.00 96.94 85 VAL A N 1
ATOM 690 C CA . VAL A 1 85 ? 10.442 -0.939 6.834 1.00 96.94 85 VAL A CA 1
ATOM 691 C C . VAL A 1 85 ? 9.632 -0.428 8.011 1.00 96.94 85 VAL A C 1
ATOM 693 O O . VAL A 1 85 ? 8.962 -1.209 8.690 1.00 96.94 85 VAL A O 1
ATOM 696 N N . LYS A 1 86 ? 9.664 0.890 8.214 1.00 97.50 86 LYS A N 1
ATOM 697 C CA . LYS A 1 86 ? 8.896 1.564 9.259 1.00 97.50 86 LYS A CA 1
ATOM 698 C C . LYS A 1 86 ? 7.431 1.687 8.866 1.00 97.50 86 LYS A C 1
ATOM 700 O O . LYS A 1 86 ? 7.109 2.067 7.742 1.00 97.50 86 LYS A O 1
ATOM 705 N N . ILE A 1 87 ? 6.559 1.384 9.817 1.00 97.88 87 ILE A N 1
ATOM 706 C CA . ILE A 1 87 ? 5.111 1.530 9.710 1.00 97.88 87 ILE A CA 1
ATOM 707 C C . ILE A 1 87 ? 4.660 2.367 10.901 1.00 97.88 87 ILE A C 1
ATOM 709 O O . ILE A 1 87 ? 5.054 2.107 12.037 1.00 97.88 87 ILE A O 1
ATOM 713 N N . PHE A 1 88 ? 3.838 3.368 10.635 1.00 98.75 88 PHE A N 1
ATOM 714 C CA . PHE A 1 88 ? 3.267 4.280 11.612 1.00 98.75 88 PHE A CA 1
ATOM 715 C C . PHE A 1 88 ? 1.753 4.129 11.610 1.00 98.75 88 PHE A C 1
ATOM 717 O O . PHE A 1 88 ? 1.150 3.859 10.570 1.00 98.75 88 PHE A O 1
ATOM 724 N N . PHE A 1 89 ? 1.137 4.309 12.772 1.00 98.75 89 PHE A N 1
ATOM 725 C CA . PHE A 1 89 ? -0.305 4.174 12.911 1.00 98.75 89 PHE A CA 1
ATOM 726 C C . PHE A 1 89 ? -0.886 5.175 13.907 1.00 98.75 89 PHE A C 1
ATOM 728 O O . PHE A 1 89 ? -0.217 5.609 14.847 1.00 98.75 89 PHE A O 1
ATOM 735 N N . ASN A 1 90 ? -2.164 5.486 13.717 1.00 98.75 90 ASN A N 1
ATOM 736 C CA . ASN A 1 90 ? -3.015 6.179 14.677 1.00 98.75 90 ASN A CA 1
ATOM 737 C C . ASN A 1 90 ? -4.306 5.367 14.843 1.00 98.75 90 ASN A C 1
ATOM 739 O O . ASN A 1 90 ? -4.944 5.016 13.849 1.00 98.75 90 ASN A O 1
ATOM 743 N N . ILE A 1 91 ? -4.666 5.037 16.083 1.00 98.81 91 ILE A N 1
ATOM 744 C CA . ILE A 1 91 ? -5.846 4.235 16.413 1.00 98.81 91 ILE A CA 1
ATOM 745 C C . ILE A 1 91 ? -6.798 5.057 17.270 1.00 98.81 91 ILE A C 1
ATOM 747 O O . ILE A 1 91 ? -6.390 5.646 18.271 1.00 98.81 91 ILE A O 1
ATOM 751 N N . ARG A 1 92 ? -8.079 5.066 16.888 1.00 98.62 92 ARG A N 1
ATOM 752 C CA . ARG A 1 92 ? -9.157 5.786 17.580 1.00 98.62 92 ARG A CA 1
ATOM 753 C C . ARG A 1 92 ? -10.343 4.880 17.850 1.00 98.62 92 ARG A C 1
ATOM 755 O O . ARG A 1 92 ? -10.742 4.131 16.960 1.00 98.62 92 ARG A O 1
ATOM 762 N N . PHE A 1 93 ? -10.960 5.040 19.014 1.00 98.81 93 PHE A N 1
ATOM 763 C CA . PHE A 1 93 ? -12.261 4.460 19.349 1.00 98.81 93 PHE A CA 1
ATOM 764 C C . PHE A 1 93 ? -13.375 5.513 19.305 1.00 98.81 93 PHE A C 1
ATOM 766 O O . PHE A 1 93 ? -13.130 6.703 19.531 1.00 98.81 93 PHE A O 1
ATOM 773 N N . ASP A 1 94 ? -14.604 5.085 19.013 1.00 98.56 94 ASP A N 1
ATOM 774 C CA . ASP A 1 94 ? -15.786 5.954 19.072 1.00 98.56 94 ASP A CA 1
ATOM 775 C C . ASP A 1 94 ? -16.224 6.243 20.514 1.00 98.56 94 ASP A C 1
ATOM 777 O O . ASP A 1 94 ? -16.609 7.372 20.830 1.00 98.56 94 ASP A O 1
ATOM 781 N N . LYS A 1 95 ? -16.107 5.242 21.393 1.00 98.12 95 LYS A N 1
ATOM 782 C CA . LYS A 1 95 ? -16.370 5.338 22.833 1.00 98.12 95 LYS A CA 1
ATOM 783 C C . LYS A 1 95 ? -15.071 5.413 23.633 1.00 98.12 95 LYS A C 1
ATOM 785 O O . LYS A 1 95 ? -14.044 4.877 23.226 1.00 98.12 95 LYS A O 1
ATOM 790 N N . VAL A 1 96 ? -15.133 6.064 24.793 1.00 98.12 96 VAL A N 1
ATOM 791 C CA . VAL A 1 96 ? -14.013 6.118 25.740 1.00 98.12 96 VAL A CA 1
ATOM 792 C C . VAL A 1 96 ? -13.898 4.754 26.442 1.00 98.12 96 VAL A C 1
ATOM 794 O O . VAL A 1 96 ? -14.859 4.347 27.097 1.00 98.12 96 VAL A O 1
ATOM 797 N N . PRO A 1 97 ? -12.773 4.029 26.304 1.00 97.88 97 PRO A N 1
ATOM 798 C CA . PRO A 1 97 ? -12.490 2.842 27.100 1.00 97.88 97 PRO A CA 1
ATOM 799 C C . PRO A 1 97 ? -12.407 3.187 28.591 1.00 97.88 97 PRO A C 1
ATOM 801 O O . PRO A 1 97 ? -11.922 4.250 28.970 1.00 97.88 97 PRO A O 1
ATOM 804 N N . LYS A 1 98 ? -12.790 2.241 29.449 1.00 97.06 98 LYS A N 1
ATOM 805 C CA . LYS A 1 98 ? -12.593 2.300 30.907 1.00 97.06 98 LYS A CA 1
ATOM 806 C C . LYS A 1 98 ? -11.119 2.468 31.274 1.00 97.06 98 LYS A C 1
ATOM 808 O O . LYS A 1 98 ? -10.797 3.142 32.246 1.00 97.06 98 LYS A O 1
ATOM 813 N N . ALA A 1 99 ? -10.234 1.840 30.501 1.00 96.19 99 ALA A N 1
ATOM 814 C CA . ALA A 1 99 ? -8.792 1.991 30.625 1.00 96.19 99 ALA A CA 1
ATOM 815 C C . ALA A 1 99 ? -8.085 1.656 29.307 1.00 96.19 99 ALA A C 1
ATOM 817 O O . ALA A 1 99 ? -8.516 0.767 28.565 1.00 96.19 99 ALA A O 1
ATOM 818 N N . LEU A 1 100 ? -6.954 2.320 29.071 1.00 97.50 100 LEU A N 1
ATOM 819 C CA . LEU A 1 100 ? -5.947 1.913 28.095 1.00 97.50 100 LEU A CA 1
ATOM 820 C C . LEU A 1 100 ? -4.747 1.360 28.862 1.00 97.50 100 LEU A C 1
ATOM 822 O O . LEU A 1 100 ? -3.951 2.120 29.411 1.00 97.50 100 LEU A O 1
ATOM 826 N N . LYS A 1 101 ? -4.623 0.033 28.900 1.00 97.00 101 LYS A N 1
ATOM 827 C CA . LYS A 1 101 ? -3.487 -0.655 29.525 1.00 97.00 101 LYS A CA 1
ATOM 828 C C . LYS A 1 101 ? -2.473 -1.035 28.465 1.00 97.00 101 LYS A C 1
ATOM 830 O O . LYS A 1 101 ? -2.845 -1.351 27.339 1.00 97.00 101 LYS A O 1
ATOM 835 N N . GLY A 1 102 ? -1.195 -1.048 28.808 1.00 96.31 102 GLY A N 1
ATOM 836 C CA . GLY A 1 102 ? -0.149 -1.400 27.858 1.00 96.31 102 GLY A CA 1
ATOM 837 C C . GLY A 1 102 ? 0.813 -2.461 28.373 1.00 96.31 102 GLY A C 1
ATOM 838 O O . GLY A 1 102 ? 0.929 -2.706 29.576 1.00 96.31 102 GLY A O 1
ATOM 839 N N . TRP A 1 103 ? 1.530 -3.099 27.451 1.00 96.00 103 TRP A N 1
ATOM 840 C CA . TRP A 1 103 ? 2.581 -4.053 27.794 1.00 96.00 103 TRP A CA 1
ATOM 841 C C . TRP A 1 103 ? 3.808 -3.930 26.894 1.00 96.00 103 TRP A C 1
ATOM 843 O O . TRP A 1 103 ? 3.704 -3.529 25.739 1.00 96.00 103 TRP A O 1
ATOM 853 N N . ALA A 1 104 ? 4.967 -4.323 27.433 1.00 94.94 104 ALA A N 1
ATOM 854 C CA . ALA A 1 104 ? 6.189 -4.585 26.673 1.00 94.94 104 ALA A CA 1
ATOM 855 C C . ALA A 1 104 ? 6.937 -5.777 27.283 1.00 94.94 104 ALA A C 1
ATOM 857 O O . ALA A 1 104 ? 7.428 -5.696 28.414 1.00 94.94 104 ALA A O 1
ATOM 858 N N . GLY A 1 105 ? 7.006 -6.894 26.556 1.00 90.88 105 GLY A N 1
ATOM 859 C CA . GLY A 1 105 ? 7.457 -8.176 27.099 1.00 90.88 105 GLY A CA 1
ATOM 860 C C . GLY A 1 105 ? 6.635 -8.561 28.334 1.00 90.88 105 GLY A C 1
ATOM 861 O O . GLY A 1 105 ? 5.408 -8.639 28.269 1.00 90.88 105 GLY A O 1
ATOM 862 N N . ASN A 1 106 ? 7.297 -8.731 29.480 1.00 91.06 106 ASN A N 1
ATOM 863 C CA . ASN A 1 106 ? 6.643 -9.027 30.763 1.00 91.06 106 ASN A CA 1
ATOM 864 C C . ASN A 1 106 ? 6.223 -7.776 31.548 1.00 91.06 106 ASN A C 1
ATOM 866 O O . ASN A 1 106 ? 5.508 -7.888 32.541 1.00 91.06 106 ASN A O 1
ATOM 870 N N . ARG A 1 107 ? 6.633 -6.577 31.117 1.00 92.00 107 ARG A N 1
ATOM 871 C CA . ARG A 1 107 ? 6.229 -5.332 31.780 1.00 92.00 107 ARG A CA 1
ATOM 872 C C . ARG A 1 107 ? 4.775 -5.020 31.449 1.00 92.00 107 ARG A C 1
ATOM 874 O O . ARG A 1 107 ? 4.337 -5.208 30.309 1.00 92.00 107 ARG A O 1
ATOM 881 N N . ARG A 1 108 ? 4.040 -4.545 32.449 1.00 94.44 108 ARG A N 1
ATOM 882 C CA . ARG A 1 108 ? 2.646 -4.104 32.351 1.00 94.44 108 ARG A CA 1
ATOM 883 C C . ARG A 1 108 ? 2.556 -2.648 32.797 1.00 94.44 108 ARG A C 1
ATOM 885 O O . ARG A 1 108 ? 3.328 -2.215 33.648 1.00 94.44 108 ARG A O 1
ATOM 892 N N . SER A 1 109 ? 1.650 -1.905 32.183 1.00 92.19 109 SER A N 1
ATOM 893 C CA . SER A 1 109 ? 1.373 -0.498 32.452 1.00 92.19 109 SER A CA 1
ATOM 894 C C . SER A 1 109 ? -0.138 -0.352 32.601 1.00 92.19 109 SER A C 1
ATOM 896 O O . SER A 1 109 ? -0.881 -0.638 31.663 1.00 92.19 109 SER A O 1
ATOM 898 N N . GLU A 1 110 ? -0.576 0.030 33.801 1.00 90.50 110 GLU A N 1
ATOM 899 C CA . GLU A 1 110 ? -2.000 0.174 34.143 1.00 90.50 110 GLU A CA 1
ATOM 900 C C . GLU A 1 110 ? -2.633 1.431 33.531 1.00 90.50 110 GLU A C 1
ATOM 902 O O . GLU A 1 110 ? -3.831 1.440 33.268 1.00 90.50 110 GLU A O 1
ATOM 907 N N . ASP A 1 111 ? -1.822 2.456 33.259 1.00 87.50 111 ASP A N 1
ATOM 908 C CA . ASP A 1 111 ? -2.206 3.642 32.494 1.00 87.50 111 ASP A CA 1
ATOM 909 C C . ASP A 1 111 ? -1.159 3.896 31.407 1.00 87.50 111 ASP A C 1
ATOM 911 O O . ASP A 1 111 ? 0.012 4.184 31.690 1.00 87.50 111 ASP A O 1
ATOM 915 N N . LEU A 1 112 ? -1.571 3.713 30.152 1.00 88.50 112 LEU A N 1
ATOM 916 C CA . LEU A 1 112 ? -0.714 3.909 28.994 1.00 88.50 112 LEU A CA 1
ATOM 917 C C . LEU A 1 112 ? -0.324 5.387 28.887 1.00 88.50 112 LEU A C 1
ATOM 919 O O . LEU A 1 112 ? -1.151 6.232 28.577 1.00 88.50 112 LEU A O 1
ATOM 923 N N . ASN A 1 113 ? 0.964 5.688 29.026 1.00 91.38 113 ASN A N 1
ATOM 924 C CA . ASN A 1 113 ? 1.521 6.967 28.579 1.00 91.38 113 ASN A CA 1
ATOM 925 C C . ASN A 1 113 ? 2.384 6.748 27.331 1.00 91.38 113 ASN A C 1
ATOM 927 O O . ASN A 1 113 ? 2.049 7.187 26.232 1.00 91.38 113 ASN A O 1
ATOM 931 N N . SER A 1 114 ? 3.462 5.978 27.480 1.00 94.69 114 SER A N 1
ATOM 932 C CA . SER A 1 114 ? 4.365 5.614 26.391 1.00 94.69 114 SER A CA 1
ATOM 933 C C . SER A 1 114 ? 5.000 4.256 26.662 1.00 94.69 114 SER A C 1
ATOM 935 O O . SER A 1 114 ? 5.392 3.965 27.793 1.00 94.69 114 SER A O 1
ATOM 937 N N . ILE A 1 115 ? 5.117 3.424 25.629 1.00 94.50 115 ILE A N 1
ATOM 938 C CA . ILE A 1 115 ? 5.721 2.093 25.708 1.00 94.50 115 ILE A CA 1
ATOM 939 C C . ILE A 1 115 ? 6.692 1.892 24.552 1.00 94.50 115 ILE A C 1
ATOM 941 O O . ILE A 1 115 ? 6.444 2.321 23.426 1.00 94.50 115 ILE A O 1
ATOM 945 N N . ARG A 1 116 ? 7.806 1.214 24.849 1.00 95.19 116 ARG A N 1
ATOM 946 C CA . ARG A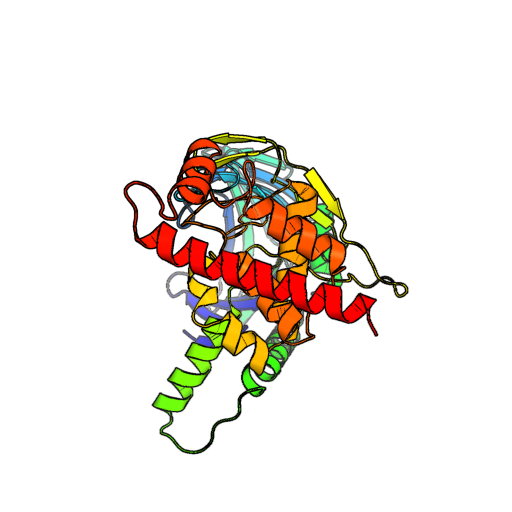 1 116 ? 8.794 0.773 23.864 1.00 95.19 116 ARG A CA 1
ATOM 947 C C . ARG A 1 116 ? 9.207 -0.677 24.091 1.00 95.19 116 ARG A C 1
ATOM 949 O O . ARG A 1 116 ? 9.369 -1.101 25.242 1.00 95.19 116 ARG A O 1
ATOM 956 N N . GLY A 1 117 ? 9.435 -1.398 22.999 1.00 93.75 117 GLY A N 1
ATOM 957 C CA . GLY A 1 117 ? 10.024 -2.737 23.005 1.00 93.75 117 GLY A CA 1
ATOM 958 C C . GLY A 1 117 ? 9.753 -3.508 21.716 1.00 93.75 117 GLY A C 1
ATOM 959 O O . GLY A 1 117 ? 8.961 -3.080 20.888 1.00 93.75 117 GLY A O 1
ATOM 960 N N . ASP A 1 118 ? 10.377 -4.671 21.568 1.00 92.69 118 ASP A N 1
ATOM 961 C CA . ASP A 1 118 ? 10.227 -5.502 20.358 1.00 92.69 118 ASP A CA 1
ATOM 962 C C . ASP A 1 118 ? 8.938 -6.334 20.355 1.00 92.69 118 ASP A C 1
ATOM 964 O O . ASP A 1 118 ? 8.520 -6.871 19.337 1.00 92.69 118 ASP A O 1
ATOM 968 N N . SER A 1 119 ? 8.293 -6.435 21.514 1.00 92.50 119 SER A N 1
ATOM 969 C CA . SER A 1 119 ? 7.001 -7.085 21.693 1.00 92.50 119 SER A CA 1
ATOM 970 C C . SER A 1 119 ? 6.182 -6.233 22.643 1.00 92.50 119 SER A C 1
ATOM 972 O O . SER A 1 119 ? 6.439 -6.229 23.851 1.00 92.50 119 SER A O 1
ATOM 974 N N . ALA A 1 120 ? 5.245 -5.464 22.099 1.00 95.50 120 ALA A N 1
ATOM 975 C CA . ALA A 1 120 ? 4.443 -4.520 22.864 1.00 95.50 120 ALA A CA 1
ATOM 976 C C . ALA A 1 120 ? 2.994 -4.484 22.375 1.00 95.50 120 ALA A C 1
ATOM 978 O O . ALA A 1 120 ? 2.653 -5.065 21.347 1.00 95.50 120 ALA A O 1
ATOM 979 N N . GLY A 1 121 ? 2.129 -3.806 23.118 1.00 96.19 121 GLY A N 1
ATOM 980 C CA . GLY A 1 121 ? 0.755 -3.601 22.691 1.00 96.19 121 GLY A CA 1
ATOM 981 C C . GLY A 1 121 ? -0.090 -2.826 23.686 1.00 96.19 121 GLY A C 1
ATOM 982 O O . GLY A 1 121 ? 0.392 -2.402 24.742 1.00 96.19 121 GLY A O 1
ATOM 983 N N . VAL A 1 122 ? -1.353 -2.639 23.309 1.00 97.69 122 VAL A N 1
ATOM 984 C CA . VAL A 1 122 ? -2.372 -1.917 24.081 1.00 97.69 122 VAL A CA 1
ATOM 985 C C . VAL A 1 122 ? -3.624 -2.777 24.214 1.00 97.69 122 VAL A C 1
ATOM 987 O O . VAL A 1 122 ? -4.053 -3.410 23.252 1.00 97.69 122 VAL A O 1
ATOM 990 N N . ALA A 1 123 ? -4.205 -2.795 25.409 1.00 97.62 123 ALA A N 1
ATOM 991 C CA . ALA A 1 123 ? -5.511 -3.356 25.708 1.00 97.62 123 ALA A CA 1
ATOM 992 C C . ALA A 1 123 ? -6.463 -2.205 26.053 1.00 97.62 123 ALA A C 1
ATOM 994 O O . ALA A 1 123 ? -6.264 -1.509 27.051 1.00 97.62 123 ALA A O 1
ATOM 995 N N . ALA A 1 124 ? -7.487 -2.007 25.226 1.00 98.19 124 ALA A N 1
ATOM 996 C CA . ALA A 1 124 ? -8.582 -1.087 25.511 1.00 98.19 124 ALA A CA 1
ATOM 997 C C . ALA A 1 124 ? -9.727 -1.854 26.180 1.00 98.19 124 ALA A C 1
ATOM 999 O O . ALA A 1 124 ? -10.263 -2.794 25.590 1.00 98.19 124 ALA A O 1
ATOM 1000 N N . LEU A 1 125 ? -10.060 -1.478 27.415 1.00 98.12 125 LEU A N 1
ATOM 1001 C CA . LEU A 1 125 ? -11.054 -2.161 28.244 1.00 98.12 125 LEU A CA 1
ATOM 1002 C C . LEU A 1 125 ? -12.406 -1.452 28.151 1.00 98.12 125 LEU A C 1
ATOM 1004 O O . LEU A 1 125 ? -12.466 -0.230 28.275 1.00 98.12 125 LEU A O 1
ATOM 1008 N N . PHE A 1 126 ? -13.488 -2.210 28.010 1.00 98.38 126 PHE A N 1
ATOM 1009 C CA . PHE A 1 126 ? -14.855 -1.692 27.970 1.00 98.38 126 PHE A CA 1
ATOM 1010 C C . PHE A 1 126 ? -15.781 -2.566 28.814 1.00 98.38 126 PHE A C 1
ATOM 1012 O O . PHE A 1 126 ? -15.668 -3.786 28.776 1.00 98.38 126 PHE A O 1
ATOM 1019 N N . ASP A 1 127 ? -16.738 -1.950 29.502 1.00 98.06 127 ASP A N 1
ATOM 1020 C CA . ASP A 1 127 ? -17.881 -2.664 30.072 1.00 98.06 127 ASP A CA 1
ATOM 1021 C C . ASP A 1 127 ? -19.014 -2.565 29.041 1.00 98.06 127 ASP A C 1
ATOM 1023 O O . ASP A 1 127 ? -19.455 -1.460 28.715 1.00 98.06 127 ASP A O 1
ATOM 1027 N N . VAL A 1 128 ? -19.434 -3.695 28.471 1.00 98.06 128 VAL A N 1
ATOM 1028 C CA . VAL A 1 128 ? -20.409 -3.739 27.369 1.00 98.06 128 VAL A CA 1
ATOM 1029 C C . VAL A 1 128 ? -21.622 -4.574 27.747 1.00 98.06 128 VAL A C 1
ATOM 1031 O O . VAL A 1 128 ? -21.522 -5.539 28.507 1.00 98.06 128 VAL A O 1
ATOM 1034 N N . LYS A 1 129 ? -22.771 -4.207 27.189 1.00 98.38 129 LYS A N 1
ATOM 1035 C CA . LYS A 1 129 ? -24.018 -4.966 27.255 1.00 98.38 129 LYS A CA 1
ATOM 1036 C C . LYS A 1 129 ? -24.287 -5.682 25.938 1.00 98.38 129 LYS A C 1
ATOM 1038 O O . LYS A 1 129 ? -23.769 -5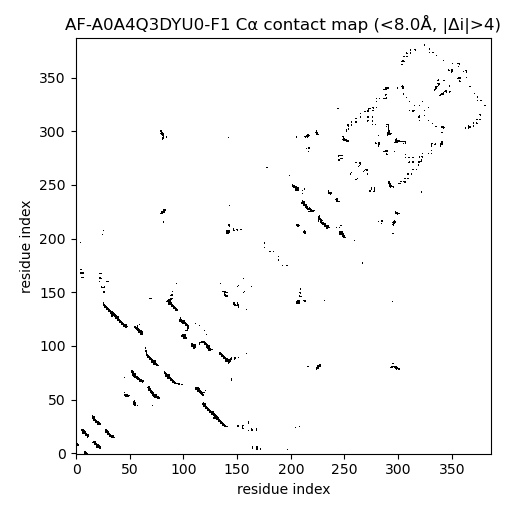.303 24.885 1.00 98.38 129 LYS A O 1
ATOM 1043 N N . ALA A 1 130 ? -25.146 -6.692 25.972 1.00 98.25 130 ALA A N 1
ATOM 1044 C CA . ALA A 1 130 ? -25.652 -7.321 24.762 1.00 98.25 130 ALA A CA 1
ATOM 1045 C C . ALA A 1 130 ? -26.271 -6.269 23.820 1.00 98.25 130 ALA A C 1
ATOM 1047 O O . ALA A 1 130 ? -27.144 -5.495 24.210 1.00 98.25 130 ALA A O 1
ATOM 1048 N N . GLY A 1 131 ? -25.813 -6.254 22.569 1.00 98.12 131 GLY A N 1
ATOM 1049 C CA . GLY A 1 131 ? -26.211 -5.286 21.549 1.00 98.12 131 GLY A CA 1
ATOM 1050 C C . GLY A 1 131 ? -25.334 -4.034 21.478 1.00 98.12 131 GLY A C 1
ATOM 1051 O O . GLY A 1 131 ? -25.462 -3.291 20.506 1.00 98.12 131 GLY A O 1
ATOM 1052 N N . ASP A 1 132 ? -24.427 -3.801 22.434 1.00 98.38 132 ASP A N 1
ATOM 1053 C CA . ASP A 1 132 ? -23.499 -2.676 22.342 1.00 98.38 132 ASP A CA 1
ATOM 1054 C C . ASP A 1 132 ? -22.557 -2.829 21.146 1.00 98.38 132 ASP A C 1
ATOM 1056 O O . ASP A 1 132 ? -22.011 -3.902 20.869 1.00 98.38 132 ASP A O 1
ATOM 1060 N N . GLU A 1 133 ? -22.321 -1.703 20.476 1.00 98.50 133 GLU A N 1
ATOM 1061 C CA . GLU A 1 133 ? -21.307 -1.574 19.438 1.00 98.50 133 GLU A CA 1
ATOM 1062 C C . GLU A 1 133 ? -20.107 -0.769 19.948 1.00 98.50 133 GLU A C 1
ATOM 1064 O O . GLU A 1 133 ? -20.280 0.261 20.607 1.00 98.50 133 GLU A O 1
ATOM 1069 N N . ILE A 1 134 ? -18.897 -1.219 19.621 1.00 98.62 134 ILE A N 1
ATOM 1070 C CA . ILE A 1 134 ? -17.653 -0.448 19.738 1.00 98.62 134 ILE A CA 1
ATOM 1071 C C . ILE A 1 134 ? -17.040 -0.349 18.350 1.00 98.62 134 ILE A C 1
ATOM 1073 O O . ILE A 1 134 ? -16.922 -1.353 17.646 1.00 98.62 134 ILE A O 1
ATOM 1077 N N . LYS A 1 135 ? -16.626 0.849 17.950 1.00 98.88 135 LYS A N 1
ATOM 1078 C CA . LYS A 1 135 ? -16.010 1.085 16.647 1.00 98.88 135 LYS A CA 1
ATOM 1079 C C . LYS A 1 135 ? -14.576 1.554 16.821 1.00 98.88 135 LYS A C 1
ATOM 1081 O O . LYS A 1 135 ? -14.263 2.326 17.724 1.00 98.88 135 LYS A O 1
ATOM 1086 N N . MET A 1 136 ? -13.702 1.099 15.932 1.00 98.88 136 MET A N 1
ATOM 1087 C CA . MET A 1 136 ? -12.275 1.409 15.980 1.00 98.88 136 MET A CA 1
ATOM 1088 C C . MET A 1 136 ? -11.757 1.729 14.585 1.00 98.88 136 MET A C 1
ATOM 1090 O O . MET A 1 136 ? -12.009 0.979 13.649 1.00 98.88 136 MET A O 1
ATOM 1094 N N . LYS A 1 137 ? -11.001 2.813 14.439 1.00 98.81 137 LYS A N 1
ATOM 1095 C CA . LYS A 1 137 ? -10.315 3.165 13.191 1.00 98.81 137 LYS A CA 1
ATOM 1096 C C . LYS A 1 137 ? -8.815 3.054 13.364 1.00 98.81 137 LYS A C 1
ATOM 1098 O O . LYS A 1 137 ? -8.307 3.430 14.416 1.00 98.81 137 LYS A O 1
ATOM 1103 N N . ILE A 1 138 ? -8.133 2.596 12.321 1.00 98.81 138 ILE A N 1
ATOM 1104 C CA . ILE A 1 138 ? -6.675 2.525 12.239 1.00 98.81 138 ILE A CA 1
ATOM 1105 C C . ILE A 1 138 ? -6.246 3.266 10.976 1.00 98.81 138 ILE A C 1
ATOM 1107 O O . ILE A 1 138 ? -6.478 2.772 9.877 1.00 98.81 138 ILE A O 1
ATOM 1111 N N . GLY A 1 139 ? -5.631 4.436 11.129 1.00 98.69 139 GLY A N 1
ATOM 1112 C CA . GLY A 1 139 ? -4.927 5.118 10.044 1.00 98.69 139 GLY A CA 1
ATOM 1113 C C . GLY A 1 139 ? -3.497 4.607 9.965 1.00 98.69 139 GLY A C 1
ATOM 1114 O O . GLY A 1 139 ? -2.842 4.484 11.002 1.00 98.69 139 GLY A O 1
ATOM 1115 N N . LEU A 1 140 ? -3.019 4.300 8.762 1.00 98.44 140 LEU A N 1
ATOM 1116 C CA . LEU A 1 140 ? -1.670 3.788 8.516 1.00 98.44 140 LEU A CA 1
ATOM 1117 C C . LEU A 1 140 ? -0.844 4.789 7.708 1.00 98.44 140 LEU A C 1
ATOM 1119 O O . LEU A 1 140 ? -1.385 5.533 6.896 1.00 98.44 140 LEU A O 1
ATOM 1123 N N . SER A 1 141 ? 0.471 4.787 7.914 1.00 98.69 141 SER A N 1
ATOM 1124 C CA . SER A 1 141 ? 1.437 5.534 7.106 1.00 98.69 141 SER A CA 1
ATOM 1125 C C . SER A 1 141 ? 2.779 4.809 7.076 1.00 98.69 141 SER A C 1
ATOM 1127 O O . SER A 1 141 ? 3.182 4.187 8.058 1.00 98.69 141 SER A O 1
ATOM 1129 N N . TYR A 1 142 ? 3.511 4.928 5.971 1.00 98.44 142 TYR A N 1
ATOM 1130 C CA . TYR A 1 142 ? 4.910 4.496 5.896 1.00 98.44 142 TYR A CA 1
ATOM 1131 C C . TYR A 1 142 ? 5.906 5.631 6.189 1.00 98.44 142 TYR A C 1
ATOM 1133 O O . TYR A 1 142 ? 7.116 5.418 6.111 1.00 98.44 142 TYR A O 1
ATOM 1141 N N . THR A 1 143 ? 5.432 6.836 6.528 1.00 98.69 143 THR A N 1
ATOM 1142 C CA . THR A 1 143 ? 6.293 8.016 6.699 1.00 98.69 143 THR A CA 1
ATOM 1143 C C . THR A 1 143 ? 6.332 8.537 8.131 1.00 98.69 143 THR A C 1
ATOM 1145 O O . THR A 1 143 ? 7.422 8.754 8.663 1.00 98.69 143 THR A O 1
ATOM 1148 N N . SER A 1 144 ? 5.178 8.742 8.780 1.00 98.69 144 SER A N 1
ATOM 1149 C CA . SER A 1 144 ? 5.122 9.325 10.126 1.00 98.69 144 SER A CA 1
ATOM 1150 C C . SER A 1 144 ? 3.790 9.093 10.852 1.00 98.69 144 SER A C 1
ATOM 1152 O O . SER A 1 144 ? 2.755 8.854 10.234 1.00 98.69 144 SER A O 1
ATOM 1154 N N . MET A 1 145 ? 3.795 9.235 12.187 1.00 98.62 145 MET A N 1
ATOM 1155 C CA . MET A 1 145 ? 2.562 9.224 13.001 1.00 98.62 145 MET A CA 1
ATOM 1156 C C . MET A 1 145 ? 1.623 10.381 12.629 1.00 98.62 145 MET A C 1
ATOM 1158 O O . MET A 1 145 ? 0.410 10.199 12.573 1.00 98.62 145 MET A O 1
ATOM 1162 N N . ALA A 1 146 ? 2.185 11.553 12.305 1.00 98.69 146 ALA A N 1
ATOM 1163 C CA . ALA A 1 146 ? 1.412 12.715 11.876 1.00 98.69 146 ALA A CA 1
ATOM 1164 C C . ALA A 1 146 ? 0.653 12.439 10.569 1.00 98.69 146 ALA A C 1
ATOM 1166 O O . ALA A 1 146 ? -0.538 12.735 10.481 1.00 98.69 146 ALA A O 1
ATOM 1167 N N . ASN A 1 147 ? 1.302 11.804 9.588 1.00 98.81 147 ASN A N 1
ATOM 1168 C CA . ASN A 1 147 ? 0.633 11.409 8.351 1.00 98.81 147 ASN A CA 1
ATOM 1169 C C . ASN A 1 147 ? -0.371 10.271 8.563 1.00 98.81 147 ASN A C 1
ATOM 1171 O O . ASN A 1 147 ? -1.449 10.326 7.983 1.00 98.81 147 ASN A O 1
ATOM 1175 N N . ALA A 1 148 ? -0.101 9.302 9.445 1.00 98.81 148 ALA A N 1
ATOM 1176 C CA . ALA A 1 148 ? -1.086 8.268 9.786 1.00 98.81 148 ALA A CA 1
ATOM 1177 C C . ALA A 1 148 ? -2.383 8.874 10.356 1.00 98.81 148 ALA A C 1
ATOM 1179 O O . ALA A 1 148 ? -3.486 8.478 9.971 1.00 98.81 148 ALA A O 1
ATOM 1180 N N . LYS A 1 149 ? -2.253 9.876 11.235 1.00 98.69 149 LYS A N 1
ATOM 1181 C CA . LYS A 1 149 ? -3.380 10.656 11.759 1.00 98.69 149 LYS A CA 1
ATOM 1182 C C . LYS A 1 149 ? -4.088 11.457 10.660 1.00 98.69 149 LYS A C 1
ATOM 1184 O O . LYS A 1 149 ? -5.312 11.410 10.580 1.00 98.69 149 LYS A O 1
ATOM 1189 N N . ASN A 1 150 ? -3.334 12.142 9.800 1.00 98.75 150 ASN A N 1
ATOM 1190 C CA . ASN A 1 150 ? -3.882 12.920 8.686 1.00 98.75 150 ASN A CA 1
ATOM 1191 C C . ASN A 1 150 ? -4.664 12.038 7.693 1.00 98.75 150 ASN A C 1
ATOM 1193 O O . ASN A 1 150 ? -5.771 12.391 7.303 1.00 98.75 150 ASN A O 1
ATOM 1197 N N . ASN A 1 151 ? -4.142 10.856 7.347 1.00 98.75 151 ASN A N 1
ATOM 1198 C CA . ASN A 1 151 ? -4.836 9.882 6.499 1.00 98.75 151 ASN A CA 1
ATOM 1199 C C . ASN A 1 151 ? -6.195 9.494 7.106 1.00 98.75 151 ASN A C 1
ATOM 1201 O O . ASN A 1 151 ? -7.207 9.506 6.408 1.00 98.75 151 ASN A O 1
ATOM 1205 N N . LEU A 1 152 ? -6.237 9.219 8.419 1.00 98.38 152 LEU A N 1
ATOM 1206 C CA . LEU A 1 152 ? -7.480 8.920 9.138 1.00 98.38 152 LEU A CA 1
ATOM 1207 C C . LEU A 1 152 ? -8.482 10.077 9.055 1.00 98.38 152 LEU A C 1
ATOM 1209 O O . LEU A 1 152 ? -9.657 9.854 8.763 1.00 98.38 152 LEU A O 1
ATOM 1213 N N . GLU A 1 153 ? -8.028 11.301 9.318 1.00 98.12 153 GLU A N 1
ATOM 1214 C CA . GLU A 1 153 ? -8.874 12.499 9.358 1.00 98.12 153 GLU A CA 1
ATOM 1215 C C . GLU A 1 153 ? -9.413 12.904 7.984 1.00 98.12 153 GLU A C 1
ATOM 1217 O O . GLU A 1 153 ? -10.553 13.359 7.898 1.00 98.12 153 GLU A O 1
ATOM 1222 N N . VAL A 1 154 ? -8.632 12.710 6.921 1.00 98.25 154 VAL A N 1
ATOM 1223 C CA . VAL A 1 154 ? -9.035 13.049 5.552 1.00 98.25 154 VAL A CA 1
ATOM 1224 C C . VAL A 1 154 ? -9.951 11.982 4.957 1.00 98.25 154 VAL A C 1
ATOM 1226 O O . VAL A 1 154 ? -10.998 12.321 4.410 1.00 98.25 154 VAL A O 1
ATOM 1229 N N . GLU A 1 155 ? -9.592 10.700 5.064 1.00 98.25 155 GLU A N 1
ATOM 1230 C CA . GLU A 1 155 ? -10.321 9.630 4.371 1.00 98.25 155 GLU A CA 1
ATOM 1231 C C . GLU A 1 155 ? -11.529 9.110 5.158 1.00 98.25 155 GLU A C 1
ATOM 1233 O O . GLU A 1 155 ? -12.505 8.658 4.564 1.00 98.25 155 GLU A O 1
ATOM 1238 N N . CYS A 1 156 ? -11.493 9.153 6.494 1.00 98.00 156 CYS A N 1
ATOM 1239 C CA . CYS A 1 156 ? -12.513 8.523 7.332 1.00 98.00 156 CYS A CA 1
ATOM 1240 C C . CYS A 1 156 ? -12.903 9.402 8.532 1.00 98.00 156 CYS A C 1
ATOM 1242 O O . CYS A 1 156 ? -12.759 9.020 9.698 1.00 98.00 156 CYS A O 1
ATOM 1244 N N . ASN A 1 157 ? -13.470 10.581 8.270 1.00 96.06 157 ASN A N 1
ATOM 1245 C CA . ASN A 1 157 ? -13.912 11.520 9.315 1.00 96.06 157 ASN A CA 1
ATOM 1246 C C . ASN A 1 157 ? -15.261 11.171 9.990 1.00 96.06 157 ASN A C 1
ATOM 1248 O O . ASN A 1 157 ? -15.649 11.821 10.957 1.00 96.06 157 ASN A O 1
ATOM 1252 N N . THR A 1 158 ? -15.964 10.130 9.535 1.00 97.94 158 THR A N 1
ATOM 1253 C CA . THR A 1 158 ? -17.307 9.743 10.018 1.00 97.94 158 THR A CA 1
ATOM 1254 C C . THR A 1 158 ? -17.302 8.460 10.849 1.00 97.94 158 THR A C 1
ATOM 1256 O O . THR A 1 158 ? -16.544 7.543 10.553 1.00 97.94 158 THR A O 1
ATOM 1259 N N . TRP A 1 159 ? -18.153 8.344 11.872 1.00 98.38 159 TRP A N 1
ATOM 1260 C CA . TRP A 1 159 ? -18.358 7.091 12.628 1.00 98.38 159 TRP A CA 1
ATOM 1261 C C . TRP A 1 159 ? -19.518 6.225 12.101 1.00 98.38 159 TRP A C 1
ATOM 1263 O O . TRP A 1 159 ? -19.903 5.228 12.725 1.00 98.38 159 TRP A O 1
ATOM 1273 N N . ASP A 1 160 ? -20.071 6.594 10.947 1.00 98.50 160 ASP A N 1
ATOM 1274 C CA . ASP A 1 160 ? -21.033 5.782 10.206 1.00 98.50 160 ASP A CA 1
ATOM 1275 C C . ASP A 1 160 ? -20.298 4.672 9.438 1.00 98.50 160 ASP A C 1
ATOM 1277 O O . ASP A 1 160 ? -19.704 4.897 8.383 1.00 98.50 160 ASP A O 1
ATOM 1281 N N . PHE A 1 161 ? -20.300 3.470 10.015 1.00 98.75 161 PHE A N 1
ATOM 1282 C CA . PHE A 1 161 ? -19.637 2.298 9.447 1.00 98.75 161 PHE A CA 1
ATOM 1283 C C . PHE A 1 161 ? -20.275 1.861 8.124 1.00 98.75 161 PHE A C 1
ATOM 1285 O O . PHE A 1 161 ? -19.563 1.529 7.175 1.00 98.75 161 PHE A O 1
ATOM 1292 N N . ASP A 1 162 ? -21.608 1.878 8.045 1.00 98.44 162 ASP A N 1
ATOM 1293 C CA . ASP A 1 162 ? -22.323 1.415 6.858 1.00 98.44 162 ASP A CA 1
ATOM 1294 C C . ASP A 1 162 ? -22.138 2.383 5.690 1.00 98.44 162 ASP A C 1
ATOM 1296 O O . ASP A 1 162 ? -22.031 1.935 4.547 1.00 98.44 162 ASP A O 1
ATOM 1300 N N . LYS A 1 163 ? -21.996 3.688 5.957 1.00 98.50 163 LYS A N 1
ATOM 1301 C CA . LYS A 1 163 ? -21.573 4.659 4.941 1.00 98.50 163 LYS A CA 1
ATOM 1302 C C . LYS A 1 163 ? -20.219 4.283 4.328 1.00 98.50 163 LYS A C 1
ATOM 1304 O O . LYS A 1 163 ? -20.154 4.097 3.116 1.00 98.50 163 LYS A O 1
ATOM 1309 N N . VAL A 1 164 ? -19.178 4.089 5.144 1.00 98.69 164 VAL A N 1
ATOM 1310 C CA . VAL A 1 164 ? -17.824 3.753 4.649 1.00 98.69 164 VAL A CA 1
ATOM 1311 C C . VAL A 1 164 ? -17.814 2.403 3.922 1.00 98.69 164 VAL A C 1
ATOM 1313 O O . VAL A 1 164 ? -17.177 2.247 2.882 1.00 98.69 164 VAL A O 1
ATOM 1316 N N . ARG A 1 165 ? -18.575 1.421 4.419 1.00 98.44 165 ARG A N 1
ATOM 1317 C CA . ARG A 1 165 ? -18.778 0.133 3.740 1.00 98.44 165 ARG A CA 1
ATOM 1318 C C . ARG A 1 165 ? -19.424 0.306 2.366 1.00 98.44 165 ARG A C 1
ATOM 1320 O O . ARG A 1 165 ? -19.009 -0.336 1.402 1.00 98.44 165 ARG A O 1
ATOM 1327 N N . ASN A 1 166 ? -20.459 1.135 2.270 1.00 98.50 166 ASN A N 1
ATOM 1328 C CA . ASN A 1 166 ? -21.162 1.381 1.015 1.00 98.50 166 ASN A CA 1
ATOM 1329 C C . ASN A 1 166 ? -20.284 2.123 0.004 1.00 98.50 166 ASN A C 1
ATOM 1331 O O . ASN A 1 166 ? -20.326 1.775 -1.173 1.00 98.50 166 ASN A O 1
ATOM 1335 N N . GLU A 1 167 ? -19.469 3.074 0.460 1.00 98.44 167 GLU A N 1
ATOM 1336 C CA . GLU A 1 167 ? -18.466 3.765 -0.359 1.00 98.44 167 GLU A CA 1
ATOM 1337 C C . GLU A 1 167 ? -17.417 2.776 -0.893 1.00 98.44 167 GLU A C 1
ATOM 1339 O O . GLU A 1 167 ? -17.198 2.713 -2.102 1.00 98.44 167 GLU A O 1
ATOM 1344 N N . SER A 1 168 ? -16.863 1.911 -0.035 1.00 97.56 168 SER A N 1
ATOM 1345 C CA . SER A 1 168 ? -15.913 0.862 -0.446 1.00 97.56 168 SER A CA 1
ATOM 1346 C C . SER A 1 168 ? -16.525 -0.109 -1.467 1.00 97.56 168 SER A C 1
ATOM 1348 O O . SER A 1 168 ? -15.922 -0.435 -2.492 1.00 97.56 168 SER A O 1
ATOM 1350 N N . ARG A 1 169 ? -17.778 -0.527 -1.244 1.00 97.56 169 ARG A N 1
ATOM 1351 C CA . ARG A 1 169 ? -18.520 -1.378 -2.185 1.00 97.56 169 ARG A CA 1
ATOM 1352 C C . ARG A 1 169 ? -18.778 -0.679 -3.521 1.00 97.56 169 ARG A C 1
ATOM 1354 O O . ARG A 1 169 ? -18.727 -1.338 -4.556 1.00 97.56 169 ARG A O 1
ATOM 1361 N N . ALA A 1 170 ? -19.075 0.619 -3.512 1.00 98.25 170 ALA A N 1
ATOM 1362 C CA . ALA A 1 170 ? -19.287 1.389 -4.734 1.00 98.25 170 ALA A CA 1
ATOM 1363 C C . ALA A 1 170 ? -18.009 1.441 -5.580 1.00 98.25 170 ALA A C 1
ATOM 1365 O O . ALA A 1 170 ? -18.080 1.165 -6.775 1.00 98.25 170 ALA A O 1
ATOM 1366 N N . VAL A 1 171 ? -16.851 1.667 -4.947 1.00 96.75 171 VAL A N 1
ATOM 1367 C CA . VAL A 1 171 ? -15.540 1.595 -5.609 1.00 96.75 171 VAL A CA 1
ATOM 1368 C C . VAL A 1 171 ? -15.354 0.222 -6.257 1.00 96.75 171 VAL A C 1
ATOM 1370 O O . VAL A 1 171 ? -15.125 0.134 -7.460 1.00 96.75 171 VAL A O 1
ATOM 1373 N N . TRP A 1 172 ? -15.527 -0.876 -5.517 1.00 96.94 172 TRP A N 1
ATOM 1374 C CA . TRP A 1 172 ? -15.371 -2.216 -6.099 1.00 96.94 172 TRP A CA 1
ATOM 1375 C C . TRP A 1 172 ? -16.347 -2.509 -7.242 1.00 96.94 172 TRP A C 1
ATOM 1377 O O . TRP A 1 172 ? -15.946 -3.121 -8.231 1.00 96.94 172 TRP A O 1
ATOM 1387 N N . ASN A 1 173 ? -17.596 -2.053 -7.145 1.00 96.88 173 ASN A N 1
ATOM 1388 C CA . ASN A 1 173 ? -18.566 -2.189 -8.230 1.00 96.88 173 ASN A CA 1
ATOM 1389 C C . ASN A 1 173 ? -18.161 -1.386 -9.473 1.00 96.88 173 ASN A C 1
ATOM 1391 O O . ASN A 1 173 ? -18.360 -1.873 -10.58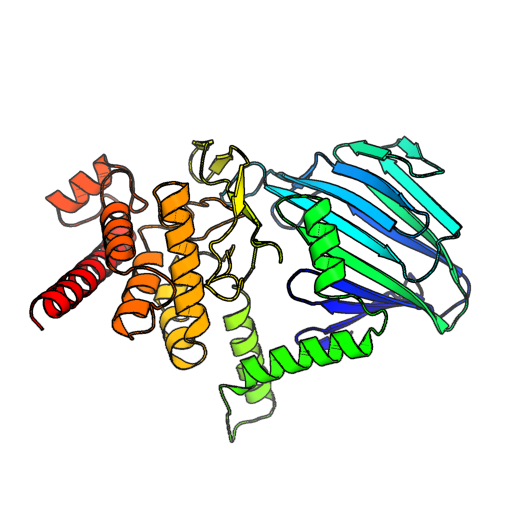1 1.00 96.88 173 ASN A O 1
ATOM 1395 N N . GLU A 1 174 ? -17.577 -0.198 -9.311 1.00 96.50 174 GLU A N 1
ATOM 1396 C CA . GLU A 1 174 ? -17.034 0.582 -10.426 1.00 96.50 174 GLU A CA 1
ATOM 1397 C C . GLU A 1 174 ? -15.881 -0.167 -11.108 1.00 96.50 174 GLU A C 1
ATOM 1399 O O . GLU A 1 174 ? -15.890 -0.343 -12.326 1.00 96.50 174 GLU A O 1
ATOM 1404 N N . TRP A 1 175 ? -14.918 -0.669 -10.329 1.00 95.81 175 TRP A N 1
ATOM 1405 C CA . TRP A 1 175 ? -13.754 -1.381 -10.861 1.00 95.81 175 TRP A CA 1
ATOM 1406 C C . TRP A 1 175 ? -14.132 -2.692 -11.559 1.00 95.81 175 TRP A C 1
ATOM 1408 O O . TRP A 1 175 ? -13.689 -2.932 -12.682 1.00 95.81 175 TRP A O 1
ATOM 1418 N N . LEU A 1 176 ? -14.952 -3.530 -10.916 1.00 96.12 176 LEU A N 1
ATOM 1419 C CA . LEU A 1 176 ? -15.390 -4.819 -11.466 1.00 96.12 176 LEU A CA 1
ATOM 1420 C C . LEU A 1 176 ? -16.415 -4.642 -12.596 1.00 96.12 176 LEU A C 1
ATOM 1422 O O . LEU A 1 176 ? -16.457 -5.447 -13.524 1.00 96.12 176 LEU A O 1
ATOM 1426 N N . GLY A 1 177 ? -17.214 -3.573 -12.548 1.00 95.38 177 GLY A N 1
ATOM 1427 C CA . GLY A 1 177 ? -18.244 -3.256 -13.538 1.00 95.38 177 GLY A CA 1
ATOM 1428 C C . GLY A 1 177 ? -17.705 -2.888 -14.920 1.00 9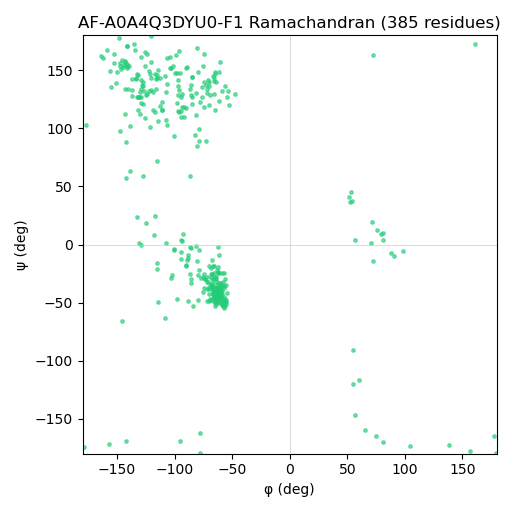5.38 177 GLY A C 1
ATOM 1429 O O . GLY A 1 177 ? -18.467 -2.908 -15.884 1.00 95.38 177 GLY A O 1
ATOM 1430 N N . ARG A 1 178 ? -16.397 -2.621 -15.057 1.00 95.31 178 ARG A N 1
ATOM 1431 C CA . ARG A 1 178 ? -15.759 -2.339 -16.357 1.00 95.31 178 ARG A CA 1
ATOM 1432 C C . ARG A 1 178 ? -15.765 -3.518 -17.322 1.00 95.31 178 ARG A C 1
ATOM 1434 O O . ARG A 1 178 ? -15.604 -3.324 -18.523 1.00 95.31 178 ARG A O 1
ATOM 1441 N N . MET A 1 179 ? -15.969 -4.732 -16.815 1.00 94.88 179 MET A N 1
ATOM 1442 C CA . MET A 1 179 ? -16.151 -5.928 -17.630 1.00 94.88 179 MET A CA 1
ATOM 1443 C C . MET A 1 179 ? -17.507 -6.559 -17.314 1.00 94.88 179 MET A C 1
ATOM 1445 O O . MET A 1 179 ? -17.683 -7.262 -16.316 1.00 94.88 179 MET A O 1
ATOM 1449 N N . GLN A 1 180 ? -18.483 -6.312 -18.186 1.00 93.06 180 GLN A N 1
ATOM 1450 C CA . GLN A 1 180 ? -19.813 -6.899 -18.082 1.00 93.06 180 GLN A CA 1
ATOM 1451 C C . GLN A 1 180 ? -19.900 -8.175 -18.925 1.00 93.06 180 GLN A C 1
ATOM 1453 O O . GLN A 1 180 ? -19.614 -8.161 -20.120 1.00 93.06 180 GLN A O 1
ATOM 1458 N N . VAL A 1 181 ? -20.327 -9.278 -18.308 1.00 94.31 181 VAL A N 1
ATOM 1459 C CA . VAL A 1 181 ? -20.502 -10.575 -18.981 1.00 94.31 181 VAL A CA 1
ATOM 1460 C C . VAL A 1 181 ? -21.972 -10.995 -18.996 1.00 94.31 181 VAL A C 1
ATOM 1462 O O . VAL A 1 181 ? -22.709 -10.772 -18.034 1.00 94.31 181 VAL A O 1
ATOM 1465 N N . SER A 1 182 ? -22.409 -11.622 -20.091 1.00 94.00 182 SER A N 1
ATOM 1466 C CA . SER A 1 182 ? -23.750 -12.204 -20.241 1.00 94.00 182 SER A CA 1
ATOM 1467 C C . SER A 1 182 ? -23.662 -13.707 -20.529 1.00 94.00 182 SER A C 1
ATOM 1469 O O . SER A 1 182 ? -22.629 -14.200 -20.977 1.00 94.00 182 SER A O 1
ATOM 1471 N N . GLY A 1 183 ? -24.729 -14.453 -20.224 1.00 94.31 183 GLY A N 1
ATOM 1472 C CA . GLY A 1 183 ? -24.712 -15.922 -20.250 1.00 94.31 183 GLY A CA 1
ATOM 1473 C C . GLY A 1 183 ? -23.964 -16.546 -19.062 1.00 94.31 183 GLY A C 1
ATOM 1474 O O . GLY A 1 183 ? -23.719 -15.878 -18.055 1.00 94.31 183 GLY A O 1
ATOM 1475 N N . GLY A 1 184 ? -23.639 -17.838 -19.174 1.00 95.75 184 GLY A N 1
ATOM 1476 C CA . GLY A 1 184 ? -22.934 -18.613 -18.145 1.00 95.75 184 GLY A CA 1
ATOM 1477 C C . GLY A 1 184 ? -23.764 -18.946 -16.897 1.00 95.75 184 GLY A C 1
ATOM 1478 O O . GLY A 1 184 ? -24.808 -18.351 -16.622 1.00 95.75 184 GLY A O 1
ATOM 1479 N N . THR A 1 185 ? -23.278 -19.919 -16.132 1.00 97.81 185 THR A N 1
ATOM 1480 C CA . THR A 1 185 ? -23.814 -20.301 -14.816 1.00 97.81 185 THR A CA 1
ATOM 1481 C C . THR A 1 185 ? -23.432 -19.280 -13.740 1.00 97.81 185 THR A C 1
ATOM 1483 O O . THR A 1 185 ? -22.526 -18.460 -13.925 1.00 97.81 185 THR A O 1
ATOM 1486 N N . THR A 1 186 ? -24.106 -19.323 -12.589 1.00 96.94 186 THR A N 1
ATOM 1487 C CA . THR A 1 186 ? -23.760 -18.479 -11.434 1.00 96.94 186 THR A CA 1
ATOM 1488 C C . THR A 1 186 ? -22.322 -18.731 -10.981 1.00 96.94 186 THR A C 1
ATOM 1490 O O . THR A 1 186 ? -21.588 -17.787 -10.706 1.00 96.94 186 THR A O 1
ATOM 1493 N N . GLU A 1 187 ? -21.882 -19.986 -10.989 1.00 97.75 187 GLU A N 1
ATOM 1494 C CA . GLU A 1 187 ? -20.543 -20.417 -10.587 1.00 97.75 187 GLU A CA 1
ATOM 1495 C C . GLU A 1 187 ? -19.465 -19.833 -11.507 1.00 97.75 187 GLU A C 1
ATOM 1497 O O . GLU A 1 187 ? -18.428 -19.364 -11.037 1.00 97.75 187 GLU A O 1
ATOM 1502 N N . GLN A 1 188 ? -19.726 -19.787 -12.817 1.00 97.88 188 GLN A N 1
ATOM 1503 C CA . GLN A 1 188 ? -18.824 -19.154 -13.783 1.00 97.88 188 GLN A CA 1
ATOM 1504 C C . GLN A 1 188 ? -18.716 -17.644 -13.560 1.00 97.88 188 GLN A C 1
ATOM 1506 O O . GLN A 1 188 ? -17.617 -17.098 -13.644 1.00 97.88 188 GLN A O 1
ATOM 1511 N N . LYS A 1 189 ? -19.826 -16.969 -13.233 1.00 96.94 189 LYS A N 1
ATOM 1512 C CA . LYS A 1 189 ? -19.812 -15.534 -12.906 1.00 96.94 189 LYS A CA 1
ATOM 1513 C C . LYS A 1 189 ? -19.056 -15.256 -11.611 1.00 96.94 189 LYS A C 1
ATOM 1515 O O . LYS A 1 189 ? -18.271 -14.314 -11.574 1.00 96.94 189 LYS A O 1
ATOM 1520 N N . VAL A 1 190 ? -19.256 -16.084 -10.583 1.00 95.94 190 VAL A N 1
ATOM 1521 C CA . VAL A 1 190 ? -18.497 -16.002 -9.326 1.00 95.94 190 VAL A CA 1
ATOM 1522 C C . VAL A 1 190 ? -17.008 -16.150 -9.617 1.00 95.94 190 VAL A C 1
ATOM 1524 O O . VAL A 1 190 ? -16.246 -15.255 -9.271 1.00 95.94 190 VAL A O 1
ATOM 1527 N N . LYS A 1 191 ? -16.600 -17.208 -10.333 1.00 97.00 191 LYS A N 1
ATOM 1528 C CA . LYS A 1 191 ? -15.196 -17.409 -10.710 1.00 97.00 191 LYS A CA 1
ATOM 1529 C C . LYS A 1 191 ? -14.636 -16.198 -11.460 1.00 97.00 191 LYS A C 1
ATOM 1531 O O . LYS A 1 191 ? -13.585 -15.693 -11.088 1.00 97.00 191 LYS A O 1
ATOM 1536 N N . PHE A 1 192 ? -15.347 -15.714 -12.477 1.00 96.62 192 PHE A N 1
ATOM 1537 C CA . PHE A 1 192 ? -14.904 -14.585 -13.292 1.00 96.62 192 PHE A CA 1
ATOM 1538 C C . PHE A 1 192 ? -14.681 -13.315 -12.460 1.00 96.62 192 PHE A C 1
ATOM 1540 O O . PHE A 1 192 ? -13.597 -12.740 -12.505 1.00 96.62 192 PHE A O 1
ATOM 1547 N N . TYR A 1 193 ? -15.663 -12.892 -11.658 1.00 96.75 193 TYR A N 1
ATOM 1548 C CA . TYR A 1 193 ? -15.528 -11.670 -10.859 1.00 96.75 193 TYR A CA 1
ATOM 1549 C C . TYR A 1 193 ? -14.554 -11.821 -9.684 1.00 96.75 193 TYR A C 1
ATOM 1551 O O . TYR A 1 193 ? -13.910 -10.842 -9.309 1.00 96.75 193 TYR A O 1
ATOM 1559 N N . THR A 1 194 ? -14.382 -13.027 -9.135 1.00 96.75 194 THR A N 1
ATOM 1560 C CA . THR A 1 194 ? -13.310 -13.308 -8.170 1.00 96.75 194 THR A CA 1
ATOM 1561 C C . THR A 1 194 ? -11.927 -13.225 -8.824 1.00 96.75 194 THR A C 1
ATOM 1563 O O . THR A 1 194 ? -11.016 -12.650 -8.233 1.00 96.75 194 THR A O 1
ATOM 1566 N N . ASP A 1 195 ? -11.759 -13.721 -10.052 1.00 95.50 195 ASP A N 1
ATOM 1567 C CA . ASP A 1 195 ? -10.502 -13.588 -10.798 1.00 95.50 195 ASP A CA 1
ATOM 1568 C C . ASP A 1 195 ? -10.200 -12.111 -11.123 1.00 95.50 195 ASP A C 1
ATOM 1570 O O . ASP A 1 195 ? -9.073 -11.659 -10.919 1.00 95.50 195 ASP A O 1
ATOM 1574 N N . LEU A 1 196 ? -11.201 -11.318 -11.535 1.00 94.81 196 LEU A N 1
ATOM 1575 C CA . LEU A 1 196 ? -11.028 -9.870 -11.742 1.00 94.81 196 LEU A CA 1
ATOM 1576 C C . LEU A 1 196 ? -10.682 -9.126 -10.448 1.00 94.81 196 LEU A C 1
ATOM 1578 O O . LEU A 1 196 ? -9.901 -8.176 -10.475 1.00 94.81 196 LEU A O 1
ATOM 1582 N N . TRP A 1 197 ? -11.232 -9.557 -9.313 1.00 95.31 197 TRP A N 1
ATOM 1583 C CA . TRP A 1 197 ? -10.849 -9.011 -8.016 1.00 95.31 197 TRP A CA 1
ATOM 1584 C C . TRP A 1 197 ? -9.357 -9.248 -7.741 1.00 95.31 197 TRP A C 1
ATOM 1586 O O . TRP A 1 197 ? -8.655 -8.289 -7.425 1.00 95.31 197 TRP A O 1
ATOM 1596 N N . HIS A 1 198 ? -8.842 -10.467 -7.965 1.00 93.56 198 HIS A N 1
ATOM 1597 C CA . HIS A 1 198 ? -7.414 -10.782 -7.804 1.00 93.56 198 HIS A CA 1
ATOM 1598 C C . HIS A 1 198 ? -6.499 -9.953 -8.720 1.00 93.56 198 HIS A C 1
ATOM 1600 O O . HIS A 1 198 ? -5.438 -9.511 -8.281 1.00 93.56 198 HIS A O 1
ATOM 1606 N N . VAL A 1 199 ? -6.920 -9.682 -9.960 1.00 92.62 199 VAL A N 1
ATOM 1607 C CA . VAL A 1 199 ? -6.175 -8.853 -10.933 1.00 92.62 199 VAL A CA 1
ATOM 1608 C C . VAL A 1 199 ? -5.903 -7.429 -10.422 1.00 92.62 199 VAL A C 1
ATOM 1610 O O . VAL A 1 199 ? -4.957 -6.776 -10.866 1.00 92.62 199 VAL A O 1
ATOM 1613 N N . LEU A 1 200 ? -6.716 -6.930 -9.491 1.00 91.12 200 LEU A N 1
ATOM 1614 C CA . LEU A 1 200 ? -6.652 -5.557 -8.991 1.00 91.12 200 LEU A CA 1
ATOM 1615 C C . LEU A 1 200 ? -5.934 -5.413 -7.641 1.00 91.12 200 LEU A C 1
ATOM 1617 O O . LEU A 1 200 ? -5.763 -4.283 -7.172 1.00 91.12 200 LEU A O 1
ATOM 1621 N N . LEU A 1 201 ? -5.515 -6.520 -7.016 1.00 89.12 201 LEU A N 1
ATOM 1622 C CA . LEU A 1 201 ? -4.959 -6.513 -5.658 1.00 89.12 201 LEU A CA 1
ATOM 1623 C C . LEU A 1 201 ? -3.531 -5.988 -5.559 1.00 89.12 201 LEU A C 1
ATOM 1625 O O . LEU A 1 201 ? -3.197 -5.412 -4.532 1.00 89.12 201 LEU A O 1
ATOM 1629 N N . GLY A 1 202 ? -2.709 -6.109 -6.608 1.00 83.88 202 GLY A N 1
ATOM 1630 C CA . GLY A 1 202 ? -1.293 -5.695 -6.581 1.00 83.88 202 GLY A CA 1
ATOM 1631 C C . GLY A 1 202 ? -1.049 -4.195 -6.334 1.00 83.88 202 GLY A C 1
ATOM 1632 O O . GLY A 1 202 ? 0.088 -3.748 -6.230 1.00 83.88 202 GLY A O 1
ATOM 1633 N N . ARG A 1 203 ? -2.108 -3.388 -6.211 1.00 88.69 203 ARG A N 1
ATOM 1634 C CA . ARG A 1 203 ? -2.071 -1.926 -6.079 1.00 88.69 203 ARG A CA 1
ATOM 1635 C C . ARG A 1 203 ? -1.901 -1.474 -4.629 1.00 88.69 203 ARG A C 1
ATOM 1637 O O . ARG A 1 203 ? -2.723 -0.730 -4.099 1.00 88.69 203 ARG A O 1
ATOM 1644 N N . HIS A 1 204 ? -0.817 -1.898 -3.983 1.00 92.25 204 HIS A N 1
ATOM 1645 C CA . HIS A 1 204 ? -0.532 -1.532 -2.594 1.00 92.25 204 HIS A CA 1
ATOM 1646 C C . HIS A 1 204 ? 0.093 -0.137 -2.497 1.00 92.25 204 HIS A C 1
ATOM 1648 O O . HIS A 1 204 ? 1.316 0.022 -2.442 1.00 92.25 204 HIS A O 1
ATOM 1654 N N . MET A 1 205 ? -0.761 0.882 -2.470 1.00 95.31 205 MET A N 1
ATOM 1655 C CA . MET A 1 205 ? -0.358 2.278 -2.316 1.00 95.31 205 MET A CA 1
ATOM 1656 C C . MET A 1 205 ? 0.474 2.485 -1.039 1.00 95.31 205 MET A C 1
ATOM 1658 O O . MET A 1 205 ? 0.156 1.932 0.015 1.00 95.31 205 MET A O 1
ATOM 1662 N N . ASN A 1 206 ? 1.562 3.253 -1.127 1.00 96.56 206 ASN A N 1
ATOM 1663 C CA . ASN A 1 206 ? 2.482 3.468 -0.003 1.00 96.56 206 ASN A CA 1
ATOM 1664 C C . ASN A 1 206 ? 2.806 4.944 0.291 1.00 96.56 206 ASN A C 1
ATOM 1666 O O . ASN A 1 206 ? 3.545 5.209 1.240 1.00 96.56 206 ASN A O 1
ATOM 1670 N N . ASN A 1 207 ? 2.247 5.888 -0.472 1.00 98.44 207 ASN A N 1
ATOM 1671 C CA . ASN A 1 207 ? 2.252 7.309 -0.127 1.00 98.44 207 ASN A CA 1
ATOM 1672 C C . ASN A 1 207 ? 1.029 7.685 0.713 1.00 98.44 207 ASN A C 1
ATOM 1674 O O . ASN A 1 207 ? -0.039 7.101 0.559 1.00 98.44 207 ASN A O 1
ATOM 1678 N N . ASP A 1 208 ? 1.160 8.720 1.528 1.00 98.69 208 ASP A N 1
ATOM 1679 C CA . ASP A 1 208 ? 0.102 9.345 2.318 1.00 98.69 208 ASP A CA 1
ATOM 1680 C C . ASP A 1 208 ? -0.751 10.313 1.483 1.00 98.69 208 ASP A C 1
ATOM 1682 O O . ASP A 1 208 ? -0.375 10.689 0.366 1.00 98.69 208 ASP A O 1
ATOM 1686 N N . VAL A 1 209 ? -1.878 10.772 2.042 1.00 97.88 209 VAL A N 1
ATOM 1687 C CA . VAL A 1 209 ? -2.738 11.791 1.402 1.00 97.88 209 VAL A CA 1
ATOM 1688 C C . VAL A 1 209 ? -2.011 13.125 1.191 1.00 97.88 209 VAL A C 1
ATOM 1690 O O . VAL A 1 209 ? -2.361 13.890 0.294 1.00 97.88 209 VAL A O 1
ATOM 1693 N N . SER A 1 210 ? -0.970 13.407 1.987 1.00 97.75 210 SER A N 1
ATOM 1694 C CA . SER A 1 210 ? -0.112 14.586 1.811 1.00 97.75 210 SER A CA 1
ATOM 1695 C C . SER A 1 210 ? 0.699 14.539 0.509 1.00 97.75 210 SER A C 1
ATOM 1697 O O . SER A 1 210 ? 1.062 15.595 -0.024 1.00 97.75 210 SER A O 1
ATOM 1699 N N . GLY A 1 211 ? 0.936 13.330 -0.014 1.00 98.19 211 GLY A N 1
ATOM 1700 C CA . GLY A 1 211 ? 1.902 13.022 -1.065 1.00 98.19 211 GLY A CA 1
ATOM 1701 C C . GLY A 1 211 ? 3.224 12.472 -0.539 1.00 98.19 211 GLY A C 1
ATOM 1702 O O . GLY A 1 211 ? 4.062 12.084 -1.351 1.00 98.19 211 GLY A O 1
ATOM 1703 N N . ASP A 1 212 ? 3.429 12.436 0.780 1.00 98.81 212 ASP A N 1
ATOM 1704 C CA . ASP A 1 212 ? 4.659 11.910 1.368 1.00 98.81 212 ASP A CA 1
ATOM 1705 C C . ASP A 1 212 ? 4.737 10.394 1.207 1.00 98.81 212 ASP A C 1
ATOM 1707 O O . ASP A 1 212 ? 3.737 9.696 1.342 1.00 98.81 212 ASP A O 1
ATOM 1711 N N . TYR A 1 213 ? 5.925 9.864 0.939 1.00 98.69 213 TYR A N 1
ATOM 1712 C CA . TYR A 1 213 ? 6.144 8.435 0.746 1.00 98.69 213 TYR A CA 1
ATOM 1713 C C . TYR A 1 213 ? 7.531 7.999 1.244 1.00 98.69 213 TYR A C 1
ATOM 1715 O O . TYR A 1 213 ? 8.453 8.823 1.331 1.00 98.69 213 TYR A O 1
ATOM 1723 N N . PRO A 1 214 ? 7.700 6.708 1.590 1.00 98.38 214 PRO A N 1
ATOM 1724 C CA . PRO A 1 214 ? 8.976 6.165 2.032 1.00 98.38 214 PRO A CA 1
ATOM 1725 C C . PRO A 1 214 ? 9.924 5.958 0.844 1.00 98.38 214 PRO A C 1
ATOM 1727 O O . PRO A 1 214 ? 9.607 5.242 -0.107 1.00 98.38 214 PRO A O 1
ATOM 1730 N N . ASP A 1 215 ? 11.130 6.507 0.933 1.00 98.38 215 ASP A N 1
ATOM 1731 C CA . ASP A 1 215 ? 12.243 6.164 0.052 1.00 98.38 215 ASP A CA 1
ATOM 1732 C C . ASP A 1 215 ? 13.277 5.342 0.835 1.00 98.38 215 ASP A C 1
ATOM 1734 O O . ASP A 1 215 ? 13.991 5.855 1.697 1.00 98.38 215 ASP A O 1
ATOM 1738 N N . ASN A 1 216 ? 13.326 4.047 0.520 1.00 97.88 216 ASN A N 1
ATOM 1739 C CA . ASN A 1 216 ? 14.269 3.054 1.038 1.00 97.88 216 ASN A CA 1
ATOM 1740 C C . ASN A 1 216 ? 15.153 2.482 -0.088 1.00 97.88 216 ASN A C 1
ATOM 1742 O O . ASN A 1 216 ? 15.635 1.350 0.001 1.00 97.88 216 ASN A O 1
ATOM 1746 N N . THR A 1 217 ? 15.340 3.233 -1.177 1.00 97.38 217 THR A N 1
ATOM 1747 C CA . THR A 1 217 ? 16.142 2.793 -2.331 1.00 97.38 217 THR A CA 1
ATOM 1748 C C . THR A 1 217 ? 17.650 2.934 -2.113 1.00 97.38 217 THR A C 1
ATOM 1750 O O . THR A 1 217 ? 18.435 2.241 -2.760 1.00 97.38 217 THR A O 1
ATOM 1753 N N . ALA A 1 218 ? 18.063 3.803 -1.187 1.00 96.94 218 ALA A N 1
ATOM 1754 C CA . ALA A 1 218 ? 19.458 4.024 -0.823 1.00 96.94 218 ALA A CA 1
ATOM 1755 C C . ALA A 1 218 ? 19.906 3.099 0.318 1.00 96.94 218 ALA A C 1
ATOM 1757 O O . ALA A 1 218 ? 19.113 2.740 1.187 1.00 96.94 218 ALA A O 1
ATOM 1758 N N . GLY A 1 219 ? 21.198 2.774 0.356 1.00 96.25 219 GLY A N 1
ATOM 1759 C CA . GLY A 1 219 ? 21.788 1.921 1.385 1.00 96.25 219 GLY A CA 1
ATOM 1760 C C . GLY A 1 219 ? 22.798 0.932 0.815 1.00 96.25 219 GLY A C 1
ATOM 1761 O O . GLY A 1 219 ? 23.142 0.991 -0.368 1.00 96.25 219 GLY A O 1
ATOM 1762 N N . LYS A 1 220 ? 23.275 0.011 1.654 1.00 96.88 220 LYS A N 1
ATOM 1763 C CA . LYS A 1 220 ? 24.200 -1.048 1.227 1.00 96.88 220 LYS A CA 1
ATOM 1764 C C . LYS A 1 220 ? 23.412 -2.280 0.782 1.00 96.88 220 LYS A C 1
ATOM 1766 O O . LYS A 1 220 ? 22.713 -2.888 1.592 1.00 96.88 220 LYS A O 1
ATOM 1771 N N . ARG A 1 221 ? 23.542 -2.658 -0.494 1.00 94.19 221 ARG A N 1
ATOM 1772 C CA . ARG A 1 221 ? 22.957 -3.895 -1.039 1.00 94.19 221 ARG A CA 1
ATOM 1773 C C . ARG A 1 221 ? 23.690 -5.128 -0.497 1.00 94.19 221 ARG A C 1
ATOM 1775 O O . ARG A 1 221 ? 24.915 -5.133 -0.397 1.00 94.19 221 ARG A O 1
ATOM 1782 N N . ASP A 1 222 ? 22.920 -6.161 -0.190 1.00 93.88 222 ASP A N 1
ATOM 1783 C CA . ASP A 1 222 ? 23.335 -7.473 0.301 1.00 93.88 222 ASP A CA 1
ATOM 1784 C C . ASP A 1 222 ? 22.431 -8.537 -0.348 1.00 93.88 222 ASP A C 1
ATOM 1786 O O . ASP A 1 222 ? 21.335 -8.836 0.132 1.00 93.88 222 ASP A O 1
ATOM 1790 N N . GLY A 1 223 ? 22.833 -9.018 -1.529 1.00 93.12 223 GLY A N 1
ATOM 1791 C CA . GLY A 1 223 ? 22.010 -9.891 -2.369 1.00 93.12 223 GLY A CA 1
ATOM 1792 C C . GLY A 1 223 ? 20.694 -9.226 -2.791 1.00 93.12 223 GLY A C 1
ATOM 1793 O O . GLY A 1 223 ? 20.694 -8.208 -3.492 1.00 93.12 223 GLY A O 1
ATOM 1794 N N . ASN A 1 224 ? 19.576 -9.806 -2.352 1.00 94.06 224 ASN A N 1
ATOM 1795 C CA . ASN A 1 224 ? 18.225 -9.276 -2.572 1.00 94.06 224 ASN A CA 1
ATOM 1796 C C . ASN A 1 224 ? 17.787 -8.264 -1.504 1.00 94.06 224 ASN A C 1
ATOM 1798 O O . ASN A 1 224 ? 16.689 -7.712 -1.581 1.00 94.06 224 ASN A O 1
ATOM 1802 N N . PHE A 1 225 ? 18.623 -8.018 -0.498 1.00 96.00 225 PHE A N 1
ATOM 1803 C CA . PHE A 1 225 ? 18.327 -7.115 0.602 1.00 96.00 225 PHE A CA 1
ATOM 1804 C C . PHE A 1 225 ? 19.112 -5.814 0.496 1.00 96.00 225 PHE A C 1
ATOM 1806 O O . PHE A 1 225 ? 20.167 -5.745 -0.135 1.00 96.00 225 PHE A O 1
ATOM 1813 N N . THR A 1 226 ? 18.623 -4.791 1.190 1.00 96.50 226 THR A N 1
ATOM 1814 C CA . THR A 1 226 ? 19.339 -3.527 1.372 1.00 96.50 226 THR A CA 1
ATOM 1815 C C . THR A 1 226 ? 19.310 -3.147 2.843 1.00 96.50 226 THR A C 1
ATOM 1817 O O . THR A 1 226 ? 18.235 -3.073 3.437 1.00 96.50 226 THR A O 1
ATOM 1820 N N . ASP A 1 227 ? 20.478 -2.880 3.426 1.00 97.31 227 ASP A N 1
ATOM 1821 C CA . ASP A 1 227 ? 20.575 -2.125 4.677 1.00 97.31 227 ASP A CA 1
ATOM 1822 C C . ASP A 1 227 ? 20.255 -0.658 4.368 1.00 97.31 227 ASP A C 1
ATOM 1824 O O . ASP A 1 227 ? 21.105 0.102 3.892 1.00 97.31 227 ASP A O 1
ATOM 1828 N N . ASN A 1 228 ? 18.964 -0.337 4.447 1.00 97.81 228 ASN A N 1
ATOM 1829 C CA . ASN A 1 228 ? 18.369 0.837 3.830 1.00 97.81 228 ASN A CA 1
ATOM 1830 C C . ASN A 1 228 ? 18.496 2.094 4.691 1.00 97.81 228 ASN A C 1
ATOM 1832 O O . ASN A 1 228 ? 18.337 2.070 5.909 1.00 97.81 228 ASN A O 1
ATOM 1836 N N . ILE A 1 229 ? 18.686 3.230 4.024 1.00 97.94 229 ILE A N 1
ATOM 1837 C CA . ILE A 1 229 ? 18.591 4.553 4.642 1.00 97.94 229 ILE A CA 1
ATOM 1838 C C . ILE A 1 229 ? 17.171 5.066 4.421 1.00 97.94 229 ILE A C 1
ATOM 1840 O O . ILE A 1 229 ? 16.814 5.423 3.301 1.00 97.94 229 ILE A O 1
ATOM 1844 N N . PHE A 1 230 ? 16.384 5.130 5.494 1.00 98.00 230 PHE A N 1
ATOM 1845 C CA . PHE A 1 230 ? 15.014 5.635 5.440 1.00 98.00 230 PHE A CA 1
ATOM 1846 C C . PHE A 1 230 ? 14.975 7.146 5.204 1.00 98.00 230 PHE A C 1
ATOM 1848 O O . PHE A 1 230 ? 15.472 7.928 6.020 1.00 98.00 230 PHE A O 1
ATOM 1855 N N . LYS A 1 231 ? 14.340 7.550 4.104 1.00 98.25 231 LYS A N 1
ATOM 1856 C CA . LYS A 1 231 ? 14.045 8.944 3.767 1.00 98.25 231 LYS A CA 1
ATOM 1857 C C . LYS A 1 231 ? 12.552 9.105 3.508 1.00 98.25 231 LYS A C 1
ATOM 1859 O O . LYS A 1 231 ? 11.879 8.168 3.091 1.00 98.25 231 LYS A O 1
ATOM 1864 N N . ILE A 1 232 ? 12.054 10.315 3.726 1.00 98.62 232 ILE A N 1
ATOM 1865 C CA . ILE A 1 232 ? 10.709 10.713 3.315 1.00 98.62 232 ILE A CA 1
ATOM 1866 C C . ILE A 1 232 ? 10.874 11.664 2.134 1.00 98.62 232 ILE A C 1
ATOM 1868 O O . ILE A 1 232 ? 11.683 12.592 2.192 1.00 98.62 232 ILE A O 1
ATOM 1872 N N . LYS A 1 233 ? 10.130 11.408 1.063 1.00 98.50 233 LYS A N 1
ATOM 1873 C CA . LYS A 1 233 ? 10.011 12.292 -0.100 1.00 98.50 233 LYS A CA 1
ATOM 1874 C C . LYS A 1 233 ? 8.542 12.615 -0.325 1.00 98.50 233 LYS A C 1
ATOM 1876 O O . LYS A 1 233 ? 7.683 11.910 0.187 1.00 98.50 233 LYS A O 1
ATOM 1881 N N . THR A 1 234 ? 8.264 13.645 -1.112 1.00 98.19 234 THR A N 1
ATOM 1882 C CA . THR A 1 234 ? 6.896 14.068 -1.426 1.00 98.19 234 THR A CA 1
ATOM 1883 C C . THR A 1 234 ? 6.696 14.044 -2.932 1.00 98.19 234 THR A C 1
ATOM 1885 O O . THR A 1 234 ? 7.535 14.540 -3.685 1.00 98.19 234 THR A O 1
ATOM 1888 N N . LEU A 1 235 ? 5.596 13.439 -3.374 1.00 97.56 235 LEU A N 1
ATOM 1889 C CA . LEU A 1 235 ? 5.217 13.370 -4.780 1.00 97.56 235 LEU A CA 1
ATOM 1890 C C . LEU A 1 235 ? 4.912 14.759 -5.362 1.00 97.56 235 LEU A C 1
ATOM 1892 O O . LEU A 1 235 ? 4.372 15.623 -4.660 1.00 97.56 235 LEU A O 1
ATOM 1896 N N . PRO A 1 236 ? 5.184 14.972 -6.661 1.00 93.62 236 PRO A N 1
ATOM 1897 C CA . PRO A 1 236 ? 4.794 16.199 -7.330 1.00 93.62 236 PRO A CA 1
ATOM 1898 C C . PRO A 1 236 ? 3.267 16.323 -7.405 1.00 93.62 236 PRO A C 1
ATOM 1900 O O . PRO A 1 236 ? 2.539 15.354 -7.648 1.00 93.62 236 PRO A O 1
ATOM 1903 N N . LYS A 1 237 ? 2.793 17.560 -7.254 1.00 95.00 237 LYS A N 1
ATOM 1904 C CA . LYS A 1 237 ? 1.392 17.944 -7.449 1.00 95.00 237 LYS A CA 1
ATOM 1905 C C . LYS A 1 237 ? 1.208 18.623 -8.807 1.00 95.00 237 LYS A C 1
ATOM 1907 O O . LYS A 1 237 ? 2.157 19.165 -9.376 1.00 95.00 237 LYS A O 1
ATOM 1912 N N . ASP A 1 238 ? 0.006 18.538 -9.357 1.00 92.69 238 ASP A N 1
ATOM 1913 C CA . ASP A 1 238 ? -0.409 19.313 -10.522 1.00 92.69 238 ASP A CA 1
ATOM 1914 C C . ASP A 1 238 ? -0.760 20.764 -10.137 1.00 92.69 238 ASP A C 1
ATOM 1916 O O . ASP A 1 238 ? -0.670 21.160 -8.972 1.00 92.69 238 ASP A O 1
ATOM 1920 N N . ALA A 1 239 ? -1.159 21.571 -11.124 1.00 93.12 239 ALA A N 1
ATOM 1921 C CA . ALA A 1 239 ? -1.517 22.976 -10.919 1.00 93.12 239 ALA A CA 1
ATOM 1922 C C . ALA A 1 239 ? -2.725 23.181 -9.980 1.00 93.12 239 ALA A C 1
ATOM 1924 O O . ALA A 1 239 ? -2.881 24.264 -9.422 1.00 93.12 239 ALA A O 1
ATOM 1925 N N . ASN A 1 240 ? -3.549 22.147 -9.776 1.00 94.25 240 ASN A N 1
ATOM 1926 C CA . ASN A 1 240 ? -4.705 22.164 -8.880 1.00 94.25 240 ASN A CA 1
ATOM 1927 C C . ASN A 1 240 ? -4.371 21.616 -7.482 1.00 94.25 240 ASN A C 1
ATOM 1929 O O . ASN A 1 240 ? -5.256 21.482 -6.639 1.00 94.25 240 ASN A O 1
ATOM 1933 N N . GLY A 1 241 ? -3.106 21.272 -7.224 1.00 92.50 241 GLY A N 1
ATOM 1934 C CA . GLY A 1 241 ? -2.661 20.718 -5.949 1.00 92.50 241 GLY A CA 1
ATOM 1935 C C . GLY A 1 241 ? -2.952 19.224 -5.768 1.00 92.50 241 GLY A C 1
ATOM 1936 O O . GLY A 1 241 ? -2.734 18.705 -4.670 1.00 92.50 241 GLY A O 1
ATOM 1937 N N . LYS A 1 242 ? -3.405 18.509 -6.808 1.00 94.19 242 LYS A N 1
ATOM 1938 C CA . LYS A 1 242 ? -3.629 17.056 -6.757 1.00 94.19 242 LYS A CA 1
ATOM 1939 C C . LYS A 1 242 ? -2.328 16.311 -7.052 1.00 94.19 242 LYS A C 1
ATOM 1941 O O . LYS A 1 242 ? -1.530 16.750 -7.874 1.00 94.19 242 LYS A O 1
ATOM 1946 N N . LEU A 1 243 ? -2.101 15.173 -6.395 1.00 96.38 243 LEU A N 1
ATOM 1947 C CA . LEU A 1 243 ? -0.965 14.303 -6.719 1.00 96.38 243 LEU A CA 1
ATOM 1948 C C . LEU A 1 243 ? -1.054 13.850 -8.182 1.00 96.38 243 LEU A C 1
ATOM 1950 O O . LEU A 1 243 ? -2.110 13.395 -8.627 1.00 96.38 243 LEU A O 1
ATOM 1954 N N . LYS A 1 244 ? 0.056 13.949 -8.923 1.00 95.56 244 LYS A N 1
ATOM 1955 C CA . LYS A 1 244 ? 0.095 13.514 -10.331 1.00 95.56 244 LYS A CA 1
ATOM 1956 C C . LYS A 1 244 ? -0.150 12.004 -10.469 1.00 95.56 244 LYS A C 1
ATOM 1958 O O . LYS A 1 244 ? -0.824 11.547 -11.395 1.00 95.56 244 LYS A O 1
ATOM 1963 N N . TYR A 1 245 ? 0.377 11.233 -9.527 1.00 96.62 245 TYR A N 1
ATOM 1964 C CA . TYR A 1 245 ? 0.271 9.779 -9.422 1.00 96.62 245 TYR A CA 1
ATOM 1965 C C . TYR A 1 245 ? 0.543 9.360 -7.974 1.00 96.62 245 TYR A C 1
ATOM 1967 O O . TYR A 1 245 ? 1.028 10.177 -7.192 1.00 96.62 245 TYR A O 1
ATOM 1975 N N . ASN A 1 246 ? 0.237 8.113 -7.618 1.00 97.31 246 ASN A N 1
ATOM 1976 C CA . ASN A 1 246 ? 0.599 7.526 -6.331 1.00 97.31 246 ASN A CA 1
ATOM 1977 C C . ASN A 1 246 ? 1.865 6.660 -6.425 1.00 97.31 246 ASN A C 1
ATOM 1979 O O . ASN A 1 246 ? 2.291 6.259 -7.507 1.00 97.31 246 ASN A O 1
ATOM 1983 N N . MET A 1 247 ? 2.463 6.367 -5.271 1.00 97.75 247 MET A N 1
ATOM 1984 C CA . MET A 1 247 ? 3.552 5.404 -5.136 1.00 97.75 247 MET A CA 1
ATOM 1985 C C . MET A 1 247 ? 3.009 4.054 -4.678 1.00 97.75 247 MET A C 1
ATOM 1987 O O . MET A 1 247 ? 2.126 3.989 -3.821 1.00 97.75 247 MET A O 1
ATOM 1991 N N . TYR A 1 248 ? 3.568 2.974 -5.223 1.00 96.38 248 TYR A N 1
ATOM 1992 C CA . TYR A 1 248 ? 3.100 1.617 -4.968 1.00 96.38 248 TYR A CA 1
ATOM 1993 C C . TYR A 1 248 ? 4.227 0.703 -4.513 1.00 96.38 248 TYR A C 1
ATOM 1995 O O . TYR A 1 248 ? 5.305 0.662 -5.102 1.00 96.38 248 TYR A O 1
ATOM 2003 N N . ASN A 1 249 ? 3.936 -0.100 -3.495 1.00 93.56 249 ASN A N 1
ATOM 2004 C CA . ASN A 1 249 ? 4.518 -1.429 -3.416 1.00 93.56 249 ASN A CA 1
ATOM 2005 C C . ASN A 1 249 ? 3.713 -2.339 -4.356 1.00 93.56 249 ASN A C 1
ATOM 2007 O O . ASN A 1 249 ? 2.510 -2.145 -4.521 1.00 93.56 249 ASN A O 1
ATOM 2011 N N . SER A 1 250 ? 4.354 -3.339 -4.943 1.00 88.62 250 SER A N 1
ATOM 2012 C CA . SER A 1 250 ? 3.665 -4.323 -5.779 1.00 88.62 250 SER A CA 1
ATOM 2013 C C . SER A 1 250 ? 4.346 -5.672 -5.641 1.00 88.62 250 SER A C 1
ATOM 2015 O O . SER A 1 250 ? 5.543 -5.759 -5.346 1.00 88.62 250 SER A O 1
ATOM 2017 N N . ASP A 1 251 ? 3.577 -6.728 -5.872 1.00 73.06 251 ASP A N 1
ATOM 2018 C CA . ASP A 1 251 ? 4.142 -8.023 -6.216 1.00 73.06 251 ASP A CA 1
ATOM 2019 C C . ASP A 1 251 ? 4.963 -7.929 -7.517 1.00 73.06 251 ASP A C 1
ATOM 2021 O O . ASP A 1 251 ? 4.855 -6.976 -8.291 1.00 73.06 251 ASP A O 1
ATOM 2025 N N . ALA A 1 252 ? 5.894 -8.866 -7.700 1.00 79.25 252 ALA A N 1
ATOM 2026 C CA . ALA A 1 252 ? 6.911 -8.778 -8.743 1.00 79.25 252 ALA A CA 1
ATOM 2027 C C . ALA A 1 252 ? 6.299 -8.745 -10.161 1.00 79.25 252 ALA A C 1
ATOM 2029 O O . ALA A 1 252 ? 5.647 -9.697 -10.591 1.00 79.25 252 ALA A O 1
ATOM 2030 N N . PHE A 1 253 ? 6.621 -7.700 -10.933 1.00 91.62 253 PHE A N 1
ATOM 2031 C CA . PHE A 1 253 ? 6.211 -7.475 -12.329 1.00 91.62 253 PHE A CA 1
ATOM 2032 C C . PHE A 1 253 ? 6.694 -8.564 -13.302 1.00 91.62 253 PHE A C 1
ATOM 2034 O O . PHE A 1 253 ? 6.262 -8.619 -14.451 1.00 91.62 253 PHE A O 1
ATOM 2041 N N . TRP A 1 254 ? 7.566 -9.470 -12.847 1.00 92.94 254 TRP A N 1
ATOM 2042 C CA . TRP A 1 254 ? 8.055 -10.602 -13.636 1.00 92.94 254 TRP A CA 1
ATOM 2043 C C . TRP A 1 254 ? 6.932 -11.487 -14.198 1.00 92.94 254 TRP A C 1
ATOM 2045 O O . TRP A 1 254 ? 7.055 -11.981 -15.317 1.00 92.94 254 TRP A O 1
ATOM 2055 N N . LEU A 1 255 ? 5.823 -11.656 -13.466 1.00 90.31 255 LEU A N 1
ATOM 2056 C CA . LEU A 1 255 ? 4.652 -12.392 -13.963 1.00 90.31 255 LEU A CA 1
ATOM 2057 C C . LEU A 1 255 ? 3.700 -11.513 -14.782 1.00 90.31 255 LEU A C 1
ATOM 2059 O O . LEU A 1 255 ? 3.071 -11.998 -15.721 1.00 90.31 255 LEU A O 1
ATOM 2063 N N . THR A 1 256 ? 3.592 -10.228 -14.439 1.00 89.75 256 THR A N 1
ATOM 2064 C CA . THR A 1 256 ? 2.565 -9.336 -14.997 1.00 89.75 256 THR A CA 1
ATOM 2065 C C . THR A 1 256 ? 2.789 -9.048 -16.478 1.00 89.75 256 THR A C 1
ATOM 2067 O O . THR A 1 256 ? 1.821 -8.834 -17.210 1.00 89.75 256 THR A O 1
ATOM 2070 N N . GLN A 1 257 ? 4.044 -9.094 -16.942 1.00 87.38 257 GLN A N 1
ATOM 2071 C CA . GLN A 1 257 ? 4.404 -8.909 -18.352 1.00 87.38 257 GLN A CA 1
ATOM 2072 C C . GLN A 1 257 ? 3.713 -9.908 -19.297 1.00 87.38 257 GLN A C 1
ATOM 2074 O O . GLN A 1 257 ? 3.493 -9.578 -20.458 1.00 87.38 257 GLN A O 1
ATOM 2079 N N . TRP A 1 258 ? 3.298 -11.080 -18.801 1.00 88.19 258 TRP A N 1
ATOM 2080 C CA . TRP A 1 258 ? 2.641 -12.119 -19.604 1.00 88.19 258 TRP A CA 1
ATOM 2081 C C . TRP A 1 258 ? 1.113 -12.004 -19.645 1.00 88.19 258 TRP A C 1
ATOM 2083 O O . TRP A 1 258 ? 0.475 -12.633 -20.486 1.00 88.19 258 TRP A O 1
ATOM 2093 N N . ASN A 1 259 ? 0.504 -11.260 -18.714 1.00 89.69 259 ASN A N 1
ATOM 2094 C CA . ASN A 1 259 ? -0.950 -11.253 -18.538 1.00 89.69 259 ASN A CA 1
ATOM 2095 C C . ASN A 1 259 ? -1.514 -9.887 -18.107 1.00 89.69 259 ASN A C 1
ATOM 2097 O O . ASN A 1 259 ? -2.240 -9.255 -18.877 1.00 89.69 259 ASN A O 1
ATOM 2101 N N . LEU A 1 260 ? -1.194 -9.401 -16.905 1.00 92.00 260 LEU A N 1
ATOM 2102 C CA . LEU A 1 260 ? -1.820 -8.219 -16.317 1.00 92.00 260 LEU A CA 1
ATOM 2103 C C . LEU A 1 260 ? -1.474 -6.958 -17.107 1.00 92.00 260 LEU A C 1
ATOM 2105 O O . LEU A 1 260 ? -2.336 -6.104 -17.275 1.00 92.00 260 LEU A O 1
ATOM 2109 N N . ASN A 1 261 ? -0.278 -6.867 -17.696 1.00 90.75 261 ASN A N 1
ATOM 2110 C CA . ASN A 1 261 ? 0.083 -5.742 -18.562 1.00 90.75 261 ASN A CA 1
ATOM 2111 C C . ASN A 1 261 ? -0.794 -5.660 -19.831 1.00 90.75 261 ASN A C 1
ATOM 2113 O O . ASN A 1 261 ? -0.901 -4.600 -20.447 1.00 90.75 261 ASN A O 1
ATOM 2117 N N . VAL A 1 262 ? -1.423 -6.756 -20.254 1.00 91.25 262 VAL A N 1
ATOM 2118 C CA . VAL A 1 262 ? -2.410 -6.727 -21.340 1.00 91.25 262 VAL A CA 1
ATOM 2119 C C . VAL A 1 262 ? -3.768 -6.336 -20.773 1.00 91.25 262 VAL A C 1
ATOM 2121 O O . VAL A 1 262 ? -4.376 -5.371 -21.230 1.00 91.25 262 VAL A O 1
ATOM 2124 N N . LEU A 1 263 ? -4.218 -7.048 -19.738 1.00 92.94 263 LEU A N 1
ATOM 2125 C CA . LEU A 1 263 ? -5.560 -6.883 -19.187 1.00 92.94 263 LEU A CA 1
ATOM 2126 C C . LEU A 1 263 ? -5.787 -5.498 -18.560 1.00 92.94 263 LEU A C 1
ATOM 2128 O O . LEU A 1 263 ? -6.824 -4.883 -18.806 1.00 92.94 263 LEU A O 1
ATOM 2132 N N . TRP A 1 264 ? -4.815 -4.969 -17.811 1.00 93.06 264 TRP A N 1
ATOM 2133 C CA . TRP A 1 264 ? -4.874 -3.603 -17.289 1.00 93.06 264 TRP A CA 1
ATOM 2134 C C . TRP A 1 264 ? -4.965 -2.587 -18.424 1.00 93.06 264 TRP A C 1
ATOM 2136 O O . TRP A 1 264 ? -5.795 -1.697 -18.351 1.00 93.06 264 TRP A O 1
ATOM 2146 N N . GLY A 1 265 ? -4.217 -2.747 -19.518 1.00 90.88 265 GLY A N 1
ATOM 2147 C CA . GLY A 1 265 ? -4.314 -1.829 -20.660 1.00 90.88 265 GLY A CA 1
ATOM 2148 C C . GLY A 1 265 ? -5.689 -1.808 -21.340 1.00 90.88 265 GLY A C 1
ATOM 2149 O O . GLY A 1 265 ? -6.034 -0.811 -21.964 1.00 90.88 265 GLY A O 1
ATOM 2150 N N . LEU A 1 266 ? -6.472 -2.886 -21.216 1.00 91.94 266 LEU A N 1
ATOM 2151 C CA . LEU A 1 266 ? -7.809 -3.000 -21.806 1.00 91.94 266 LEU A CA 1
ATOM 2152 C C . LEU A 1 266 ? -8.912 -2.466 -20.885 1.00 91.94 266 LEU A C 1
ATOM 2154 O O . LEU A 1 266 ? -9.771 -1.714 -21.332 1.00 91.94 266 LEU A O 1
ATOM 2158 N N . ALA A 1 267 ? -8.913 -2.878 -19.615 1.00 94.38 267 ALA A N 1
ATOM 2159 C CA . ALA A 1 267 ? -10.010 -2.585 -18.689 1.00 94.38 267 ALA A CA 1
ATOM 2160 C C . ALA A 1 267 ? -9.689 -1.445 -17.704 1.00 94.38 267 ALA A C 1
ATOM 2162 O O . ALA A 1 267 ? -10.595 -0.757 -17.228 1.00 94.38 267 ALA A O 1
ATOM 2163 N N . TRP A 1 268 ? -8.409 -1.220 -17.405 1.00 95.62 268 TRP A N 1
ATOM 2164 C CA . TRP A 1 268 ? -7.941 -0.302 -16.362 1.00 95.62 268 TRP A CA 1
ATOM 2165 C C . TRP A 1 268 ? -6.673 0.457 -16.781 1.00 95.62 268 TRP A C 1
ATOM 2167 O O . TRP A 1 268 ? -5.637 0.337 -16.116 1.00 95.62 268 TRP A O 1
ATOM 2177 N N . PRO A 1 269 ? -6.710 1.198 -17.905 1.00 95.19 269 PRO A N 1
ATOM 2178 C CA . PRO A 1 269 ? -5.527 1.846 -18.470 1.00 95.19 269 PRO A CA 1
ATOM 2179 C C . PRO A 1 269 ? -4.820 2.777 -17.477 1.00 95.19 269 PRO A C 1
ATOM 2181 O O . PRO A 1 269 ? -3.595 2.895 -17.501 1.00 95.19 269 PRO A O 1
ATOM 2184 N N . GLU A 1 270 ? -5.561 3.375 -16.544 1.00 94.69 270 GLU A N 1
ATOM 2185 C CA . GLU A 1 270 ? -5.004 4.219 -15.491 1.00 94.69 270 GLU A CA 1
ATOM 2186 C C . GLU A 1 270 ? -4.085 3.459 -14.531 1.00 94.69 270 GLU A C 1
ATOM 2188 O O . GLU A 1 270 ? -3.134 4.045 -14.026 1.00 94.69 270 GLU A O 1
ATOM 2193 N N . VAL A 1 271 ? -4.305 2.155 -14.317 1.00 94.06 271 VAL A N 1
ATOM 2194 C CA . VAL A 1 271 ? -3.412 1.330 -13.490 1.00 94.06 271 VAL A CA 1
ATOM 2195 C C . VAL A 1 271 ? -2.048 1.209 -14.159 1.00 94.06 271 VAL A C 1
ATOM 2197 O O . VAL A 1 271 ? -1.033 1.260 -13.471 1.00 94.06 271 VAL A O 1
ATOM 2200 N N . GLN A 1 272 ? -2.004 1.095 -15.491 1.00 93.25 272 GLN A N 1
ATOM 2201 C CA . GLN A 1 272 ? -0.739 1.017 -16.225 1.00 93.25 272 GLN A CA 1
ATOM 2202 C C . GLN A 1 272 ? 0.042 2.326 -16.173 1.00 93.25 272 GLN A C 1
ATOM 2204 O O . GLN A 1 272 ? 1.240 2.311 -15.884 1.00 93.25 272 GLN A O 1
ATOM 2209 N N . ASP A 1 273 ? -0.633 3.445 -16.438 1.00 96.50 273 ASP A N 1
ATOM 2210 C CA . ASP A 1 273 ? -0.025 4.779 -16.413 1.00 96.50 273 ASP A CA 1
ATOM 2211 C C . ASP A 1 273 ? 0.512 5.107 -15.013 1.00 96.50 273 ASP A C 1
ATOM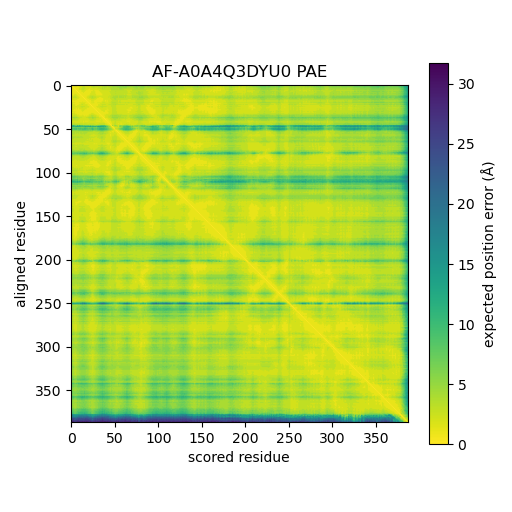 2213 O O . ASP A 1 273 ? 1.663 5.504 -14.831 1.00 96.50 273 ASP A O 1
ATOM 2217 N N . GLU A 1 274 ? -0.297 4.840 -13.991 1.00 95.69 274 GLU A N 1
ATOM 2218 C CA . GLU A 1 274 ? 0.037 5.136 -12.606 1.00 95.69 274 GLU A CA 1
ATOM 2219 C C . GLU A 1 274 ? 1.147 4.234 -12.046 1.00 95.69 274 GLU A C 1
ATOM 2221 O O . GLU A 1 274 ? 2.090 4.739 -11.430 1.00 95.69 274 GLU A O 1
ATOM 2226 N N . MET A 1 275 ? 1.116 2.927 -12.329 1.00 95.56 275 MET A N 1
ATOM 2227 C CA . MET A 1 275 ? 2.220 2.032 -11.972 1.00 95.56 275 MET A CA 1
ATOM 2228 C C . MET A 1 275 ? 3.506 2.410 -12.712 1.00 95.56 275 MET A C 1
ATOM 2230 O O . MET A 1 275 ? 4.559 2.472 -12.082 1.00 95.56 275 MET A O 1
ATOM 2234 N N . SER A 1 276 ? 3.441 2.730 -14.009 1.00 96.75 276 SER A N 1
ATOM 2235 C CA . SER A 1 276 ? 4.618 3.159 -14.781 1.00 96.75 276 SER A CA 1
ATOM 2236 C C . SER A 1 276 ? 5.263 4.405 -14.176 1.00 96.75 276 SER A C 1
ATOM 2238 O O . SER A 1 276 ? 6.475 4.421 -13.952 1.00 96.75 276 SER A O 1
ATOM 2240 N N . ALA A 1 277 ? 4.459 5.414 -13.829 1.00 97.62 277 ALA A N 1
ATOM 2241 C CA . ALA A 1 277 ? 4.946 6.622 -13.170 1.00 97.62 277 ALA A CA 1
ATOM 2242 C C . ALA A 1 277 ? 5.580 6.325 -11.800 1.00 97.62 277 ALA A C 1
ATOM 2244 O O . ALA A 1 277 ? 6.668 6.821 -11.506 1.00 97.62 277 ALA A O 1
ATOM 2245 N N . SER A 1 278 ? 4.967 5.457 -10.987 1.00 97.56 278 SER A N 1
ATOM 2246 C CA . SER A 1 278 ? 5.549 5.037 -9.707 1.00 97.56 278 SER A CA 1
ATOM 2247 C C . SER A 1 278 ? 6.892 4.316 -9.882 1.00 97.56 278 SER A C 1
ATOM 2249 O O . SER A 1 278 ? 7.844 4.592 -9.147 1.00 97.56 278 SER A O 1
ATOM 2251 N N . MET A 1 279 ? 7.011 3.420 -10.867 1.00 97.44 279 MET A N 1
ATOM 2252 C CA . MET A 1 279 ? 8.249 2.673 -11.113 1.00 97.44 279 MET A CA 1
ATOM 2253 C C . MET A 1 279 ? 9.377 3.571 -11.633 1.00 97.44 279 MET A C 1
ATOM 2255 O O . MET A 1 279 ? 10.540 3.375 -11.271 1.00 97.44 279 MET A O 1
ATOM 2259 N N . LEU A 1 280 ? 9.040 4.589 -12.424 1.00 97.94 280 LEU A N 1
ATOM 2260 C CA . LEU A 1 280 ? 9.982 5.615 -12.864 1.00 97.94 280 LEU A CA 1
ATOM 2261 C C . LEU A 1 280 ? 10.400 6.539 -11.710 1.00 97.94 280 LEU A C 1
ATOM 2263 O O . LEU A 1 280 ? 11.588 6.827 -11.566 1.00 97.94 280 LEU A O 1
ATOM 2267 N N . GLN A 1 281 ? 9.483 6.887 -10.802 1.00 98.06 281 GLN A N 1
ATOM 2268 C CA . GLN A 1 281 ? 9.820 7.634 -9.587 1.00 98.06 281 GLN A CA 1
ATOM 2269 C C . GLN A 1 281 ? 10.795 6.859 -8.682 1.00 98.06 281 GLN A C 1
ATOM 2271 O O . GLN A 1 281 ? 11.720 7.450 -8.119 1.00 98.06 281 GLN A O 1
ATOM 2276 N N . TYR A 1 282 ? 10.665 5.530 -8.577 1.00 97.81 282 TYR A N 1
ATOM 2277 C CA . TYR A 1 282 ? 11.687 4.698 -7.928 1.00 97.81 282 TYR A CA 1
ATOM 2278 C C . TYR A 1 282 ? 13.049 4.790 -8.622 1.00 97.81 282 TYR A C 1
ATOM 2280 O O . TYR A 1 282 ? 14.082 4.782 -7.949 1.00 97.81 282 TYR A O 1
ATOM 2288 N N . ALA A 1 283 ? 13.069 4.887 -9.950 1.00 97.44 283 ALA A N 1
ATOM 2289 C CA . ALA A 1 283 ? 14.295 5.002 -10.727 1.00 97.44 283 ALA A CA 1
ATOM 2290 C C . ALA A 1 283 ? 14.973 6.370 -10.570 1.00 97.44 283 ALA A C 1
ATOM 2292 O O . ALA A 1 283 ? 16.202 6.429 -10.592 1.00 97.44 283 ALA A O 1
ATOM 2293 N N . GLU A 1 284 ? 14.219 7.449 -10.366 1.00 96.69 284 GLU A N 1
ATOM 2294 C CA . GLU A 1 284 ? 14.776 8.741 -9.936 1.00 96.69 284 GLU A CA 1
ATOM 2295 C C . GLU A 1 284 ? 15.377 8.666 -8.530 1.00 96.69 284 GLU A C 1
ATOM 2297 O O . GLU A 1 284 ? 16.406 9.282 -8.257 1.00 96.69 284 GLU A O 1
ATOM 2302 N N . ASN A 1 285 ? 14.760 7.893 -7.634 1.00 96.50 285 ASN A N 1
ATOM 2303 C CA . ASN A 1 285 ? 15.195 7.805 -6.243 1.00 96.50 285 ASN A CA 1
ATOM 2304 C C . ASN A 1 285 ? 16.512 7.042 -6.073 1.00 96.50 285 ASN A C 1
ATOM 2306 O O . ASN A 1 285 ? 17.420 7.539 -5.404 1.00 96.50 285 ASN A O 1
ATOM 2310 N N . GLY A 1 286 ? 16.615 5.858 -6.680 1.00 95.38 286 GLY A N 1
ATOM 2311 C CA . GLY A 1 286 ? 17.737 4.940 -6.465 1.00 95.38 286 GLY A CA 1
ATOM 2312 C C . GLY A 1 286 ? 18.346 4.374 -7.741 1.00 95.38 286 GLY A C 1
ATOM 2313 O O . GLY A 1 286 ? 18.964 3.309 -7.704 1.00 95.38 286 GLY A O 1
ATOM 2314 N N . TYR A 1 287 ? 18.179 5.070 -8.870 1.00 95.56 287 TYR A N 1
ATOM 2315 C CA . TYR A 1 287 ? 18.788 4.769 -10.172 1.00 95.56 287 TYR A CA 1
ATOM 2316 C C . TYR A 1 287 ? 18.225 3.540 -10.910 1.00 95.56 287 TYR A C 1
ATOM 2318 O O . TYR A 1 287 ? 18.441 3.404 -12.116 1.00 95.56 287 TYR A O 1
ATOM 2326 N N . LYS A 1 288 ? 17.462 2.660 -10.253 1.00 96.19 288 LYS A N 1
ATOM 2327 C CA . LYS A 1 288 ? 16.934 1.424 -10.856 1.00 96.19 288 LYS A CA 1
ATOM 2328 C C . LYS A 1 288 ? 15.414 1.421 -10.938 1.00 96.19 288 LYS A C 1
ATOM 2330 O O . LYS A 1 288 ? 14.738 1.898 -10.027 1.00 96.19 288 LYS A O 1
ATOM 2335 N N . ILE A 1 289 ? 14.886 0.804 -11.990 1.00 97.25 289 ILE A N 1
ATOM 2336 C CA . ILE A 1 289 ? 13.462 0.481 -12.076 1.00 97.25 289 ILE A CA 1
ATOM 2337 C C . ILE A 1 289 ? 13.256 -0.867 -11.356 1.00 97.25 289 ILE A C 1
ATOM 2339 O O . ILE A 1 289 ? 13.896 -1.857 -11.727 1.00 97.25 289 ILE A O 1
ATOM 2343 N N . PRO A 1 290 ? 12.414 -0.936 -10.308 1.00 95.56 290 PRO A N 1
ATOM 2344 C CA . PRO A 1 290 ? 12.225 -2.149 -9.510 1.00 95.56 290 PRO A CA 1
ATOM 2345 C C . PRO A 1 290 ? 11.588 -3.281 -10.326 1.00 95.56 290 PRO A C 1
ATOM 2347 O O . PRO A 1 290 ? 10.627 -3.037 -11.044 1.00 95.56 290 PRO A O 1
ATOM 2350 N N . ARG A 1 291 ? 12.028 -4.536 -10.123 1.00 93.50 291 ARG A N 1
ATOM 2351 C CA . ARG A 1 291 ? 11.293 -5.749 -10.568 1.00 93.50 291 ARG A CA 1
ATOM 2352 C C . ARG A 1 291 ? 9.987 -5.962 -9.798 1.00 93.50 291 ARG A C 1
ATOM 2354 O O . ARG A 1 291 ? 9.073 -6.610 -10.281 1.00 93.50 291 ARG A O 1
ATOM 2361 N N . GLY A 1 292 ? 9.933 -5.438 -8.581 1.00 91.75 292 GLY A N 1
ATOM 2362 C CA . GLY A 1 292 ? 8.813 -5.499 -7.648 1.00 91.75 292 GLY A CA 1
ATOM 2363 C C . GLY A 1 292 ? 9.197 -4.686 -6.414 1.00 91.75 292 GLY A C 1
ATOM 2364 O O . GLY A 1 292 ? 10.066 -5.140 -5.657 1.00 91.75 292 GLY A O 1
ATOM 2365 N N . PRO A 1 293 ? 8.691 -3.453 -6.252 1.00 93.62 293 PRO A N 1
ATOM 2366 C CA . PRO A 1 293 ? 9.063 -2.604 -5.131 1.00 93.62 293 PRO A CA 1
ATOM 2367 C C . PRO A 1 293 ? 8.436 -3.114 -3.837 1.00 93.62 293 PRO A C 1
ATOM 2369 O O . PRO A 1 293 ? 7.258 -3.471 -3.787 1.00 93.62 293 PRO A O 1
ATOM 2372 N N . ALA A 1 294 ? 9.226 -3.107 -2.768 1.00 93.12 294 ALA A N 1
ATOM 2373 C CA . ALA A 1 294 ? 8.792 -3.537 -1.449 1.00 93.12 294 ALA A CA 1
ATOM 2374 C C . ALA A 1 294 ? 9.216 -2.510 -0.403 1.00 93.12 294 ALA A C 1
ATOM 2376 O O . ALA A 1 294 ? 10.387 -2.143 -0.321 1.00 93.12 294 ALA A O 1
ATOM 2377 N N . GLY A 1 295 ? 8.257 -2.048 0.401 1.00 93.88 295 GLY A N 1
ATOM 2378 C CA . GLY A 1 295 ? 8.492 -1.114 1.499 1.00 93.88 295 GLY A CA 1
ATOM 2379 C C . GLY A 1 295 ? 9.253 0.149 1.098 1.00 93.88 295 GLY A C 1
ATOM 2380 O O . GLY A 1 295 ? 10.108 0.591 1.857 1.00 93.88 295 GLY A O 1
ATOM 2381 N N . GLY A 1 296 ? 9.014 0.700 -0.096 1.00 96.06 296 GLY A N 1
ATOM 2382 C CA . GLY A 1 296 ? 9.748 1.882 -0.563 1.00 96.06 296 GLY A CA 1
ATOM 2383 C C . GLY A 1 296 ? 11.142 1.604 -1.146 1.00 96.06 296 GLY A C 1
ATOM 2384 O O . GLY A 1 296 ? 11.881 2.553 -1.385 1.00 96.06 296 GLY A O 1
ATOM 2385 N N . GLY A 1 297 ? 11.530 0.346 -1.377 1.00 96.06 297 GLY A N 1
ATOM 2386 C CA . GLY A 1 297 ? 12.832 -0.007 -1.955 1.00 96.06 297 GLY A CA 1
ATOM 2387 C C . GLY A 1 297 ? 12.788 -1.182 -2.935 1.00 96.06 297 GLY A C 1
ATOM 2388 O O . GLY A 1 297 ? 11.725 -1.635 -3.360 1.00 96.06 297 GLY A O 1
ATOM 2389 N N . TYR A 1 298 ? 13.970 -1.675 -3.308 1.00 95.12 298 TYR A N 1
ATOM 2390 C CA . TYR A 1 298 ? 14.149 -2.728 -4.313 1.00 95.12 298 TYR A CA 1
ATOM 2391 C C . TYR A 1 298 ? 14.211 -4.120 -3.682 1.00 95.12 298 TYR A C 1
ATOM 2393 O O . TYR A 1 298 ? 15.018 -4.337 -2.783 1.00 95.12 298 TYR A O 1
ATOM 2401 N N . SER A 1 299 ? 13.418 -5.072 -4.184 1.00 91.81 299 SER A N 1
ATOM 2402 C CA . SER A 1 299 ? 13.496 -6.477 -3.756 1.00 91.81 299 SER A CA 1
ATOM 2403 C C . SER A 1 299 ? 14.527 -7.311 -4.521 1.00 91.81 299 SER A C 1
ATOM 2405 O O . SER A 1 299 ? 14.995 -8.312 -3.997 1.00 91.81 299 SER A O 1
ATOM 2407 N N . TYR A 1 300 ? 14.859 -6.925 -5.760 1.00 92.50 300 TYR A N 1
ATOM 2408 C CA . TYR A 1 300 ? 15.706 -7.678 -6.704 1.00 92.50 300 TYR A CA 1
ATOM 2409 C C . TYR A 1 300 ? 15.226 -9.107 -7.038 1.00 92.50 300 TYR A C 1
ATOM 2411 O O . TYR A 1 300 ? 15.896 -9.807 -7.794 1.00 92.50 300 TYR A O 1
ATOM 2419 N N . ILE A 1 301 ? 14.060 -9.529 -6.536 1.00 92.25 301 ILE A N 1
ATOM 2420 C CA . ILE A 1 301 ? 13.494 -10.868 -6.745 1.00 92.25 301 ILE A CA 1
ATOM 2421 C C . ILE A 1 301 ? 13.166 -11.083 -8.230 1.00 92.25 301 ILE A C 1
ATOM 2423 O O . ILE A 1 301 ? 12.755 -10.151 -8.925 1.00 92.25 301 ILE A O 1
ATOM 2427 N N . MET A 1 302 ? 13.312 -12.333 -8.681 1.00 93.38 302 MET A N 1
ATOM 2428 C CA . MET A 1 302 ? 13.262 -12.773 -10.082 1.00 93.38 302 MET A CA 1
ATOM 2429 C C . MET A 1 302 ? 14.422 -12.210 -10.909 1.00 93.38 302 MET A C 1
ATOM 2431 O O . MET A 1 302 ? 15.462 -11.867 -10.354 1.00 93.38 302 MET A O 1
ATOM 2435 N N . THR A 1 303 ? 14.285 -12.180 -12.231 1.00 93.56 303 THR A N 1
ATOM 2436 C CA . THR A 1 303 ? 15.368 -11.899 -13.177 1.00 93.56 303 THR A CA 1
ATOM 2437 C C . THR A 1 303 ? 15.022 -10.762 -14.134 1.00 93.56 303 THR A C 1
ATOM 2439 O O . THR A 1 303 ? 13.876 -10.316 -14.216 1.00 93.56 303 THR A O 1
ATOM 2442 N N . SER A 1 304 ? 16.056 -10.255 -14.807 1.00 94.69 304 SER A N 1
ATOM 2443 C CA . SER A 1 304 ? 15.975 -9.276 -15.893 1.00 94.69 304 SER A CA 1
ATOM 2444 C C . SER A 1 304 ? 15.246 -7.968 -15.526 1.00 94.69 304 SER A C 1
ATOM 2446 O O . SER A 1 304 ? 15.370 -7.483 -14.398 1.00 94.69 304 SER A O 1
ATOM 2448 N N . CYS A 1 305 ? 14.538 -7.342 -16.464 1.00 95.25 305 CYS A N 1
ATOM 2449 C CA . CYS A 1 305 ? 13.912 -6.023 -16.339 1.00 95.25 305 CYS A CA 1
ATOM 2450 C C . CYS A 1 305 ? 12.414 -6.047 -16.720 1.00 95.25 305 CYS A C 1
ATOM 2452 O O . CYS A 1 305 ? 12.002 -5.296 -17.598 1.00 95.25 305 CYS A O 1
ATOM 2454 N N . PRO A 1 306 ? 11.556 -6.845 -16.061 1.00 94.69 306 PRO A N 1
ATOM 2455 C CA . PRO A 1 306 ? 10.161 -7.044 -16.485 1.00 94.69 306 PRO A CA 1
ATOM 2456 C C . PRO A 1 306 ? 9.298 -5.772 -16.458 1.00 94.69 306 PRO A C 1
ATOM 2458 O O . PRO A 1 306 ? 8.310 -5.643 -17.179 1.00 94.69 306 PRO A O 1
ATOM 2461 N N . THR A 1 307 ? 9.678 -4.789 -15.645 1.00 95.56 307 THR A N 1
ATOM 2462 C CA . THR A 1 307 ? 8.997 -3.489 -15.573 1.00 95.56 307 THR A CA 1
ATOM 2463 C C . THR A 1 307 ? 9.216 -2.644 -16.833 1.00 95.56 307 THR A C 1
ATOM 2465 O O . THR A 1 307 ? 8.418 -1.751 -17.114 1.00 95.56 307 THR A O 1
ATOM 2468 N N . THR A 1 308 ? 10.238 -2.956 -17.641 1.00 95.62 308 THR A N 1
ATOM 2469 C CA . THR A 1 308 ? 10.414 -2.390 -18.986 1.00 95.62 308 THR A CA 1
ATOM 2470 C C . THR A 1 308 ? 9.173 -2.639 -19.838 1.00 95.62 308 THR A C 1
ATOM 2472 O O . THR A 1 308 ? 8.627 -1.694 -20.400 1.00 95.62 308 THR A O 1
ATOM 2475 N N . ASN A 1 309 ? 8.655 -3.869 -19.857 1.00 94.62 309 ASN A N 1
ATOM 2476 C CA . ASN A 1 309 ? 7.476 -4.236 -20.644 1.00 94.62 309 ASN A CA 1
ATOM 2477 C C . ASN A 1 309 ? 6.214 -3.490 -20.193 1.00 94.62 309 ASN A C 1
ATOM 2479 O O . ASN A 1 309 ? 5.350 -3.182 -21.011 1.00 94.62 309 ASN A O 1
ATOM 2483 N N . LEU A 1 310 ? 6.097 -3.179 -18.897 1.00 95.31 310 LEU A N 1
ATOM 2484 C CA . LEU A 1 310 ? 5.010 -2.336 -18.398 1.00 95.31 310 LEU A CA 1
ATOM 2485 C C . LEU A 1 310 ? 5.129 -0.914 -18.958 1.00 95.31 310 LEU A C 1
ATOM 2487 O O . LEU A 1 310 ? 4.169 -0.409 -19.534 1.00 95.31 310 LEU A O 1
ATOM 2491 N N . ILE A 1 311 ? 6.293 -0.278 -18.814 1.00 96.81 311 ILE A N 1
ATOM 2492 C CA . ILE A 1 311 ? 6.497 1.126 -19.203 1.00 96.81 311 ILE A CA 1
ATOM 2493 C C . ILE A 1 311 ? 6.381 1.291 -20.722 1.00 96.81 311 ILE A C 1
ATOM 2495 O O . ILE A 1 311 ? 5.620 2.137 -21.198 1.00 96.81 311 ILE A O 1
ATOM 2499 N N . VAL A 1 312 ? 7.079 0.449 -21.488 1.00 95.38 312 VAL A N 1
ATOM 2500 C CA . VAL A 1 312 ? 7.028 0.478 -22.955 1.00 95.38 312 VAL A CA 1
ATOM 2501 C C . VAL A 1 312 ? 5.623 0.132 -23.434 1.00 95.38 312 VAL A C 1
ATOM 2503 O O . VAL A 1 312 ? 5.050 0.877 -24.223 1.00 95.38 312 VAL A O 1
ATOM 2506 N N . GLY A 1 313 ? 5.002 -0.914 -22.884 1.00 94.56 313 GLY A N 1
ATOM 2507 C CA . GLY A 1 313 ? 3.631 -1.289 -23.221 1.00 94.56 313 GLY A CA 1
ATOM 2508 C C . GLY A 1 313 ? 2.605 -0.189 -22.927 1.00 94.56 313 GLY A C 1
ATOM 2509 O O . GLY A 1 313 ? 1.624 -0.072 -23.664 1.00 94.56 313 GLY A O 1
ATOM 2510 N N . THR A 1 314 ? 2.820 0.617 -21.885 1.00 95.81 314 THR A N 1
ATOM 2511 C CA . THR A 1 314 ? 2.002 1.797 -21.554 1.00 95.81 314 THR A CA 1
ATOM 2512 C C . THR A 1 314 ? 2.198 2.902 -22.598 1.00 95.81 314 THR A C 1
ATOM 2514 O O . THR A 1 314 ? 1.224 3.424 -23.142 1.00 95.81 314 THR A O 1
ATOM 2517 N N . TYR A 1 315 ? 3.444 3.216 -22.962 1.00 95.50 315 TYR A N 1
ATOM 2518 C CA . TYR A 1 315 ? 3.754 4.218 -23.988 1.00 95.50 315 TYR A CA 1
ATOM 2519 C C . TYR A 1 315 ? 3.270 3.819 -25.392 1.00 95.50 315 TYR A C 1
ATOM 2521 O O . TYR A 1 315 ? 2.692 4.628 -26.125 1.00 95.50 315 TYR A O 1
ATOM 2529 N N . MET A 1 316 ? 3.439 2.553 -25.775 1.00 92.56 316 MET A N 1
ATOM 2530 C CA . MET A 1 316 ? 3.026 2.054 -27.087 1.00 92.56 316 MET A CA 1
ATOM 2531 C C . MET A 1 316 ? 1.514 2.182 -27.297 1.00 92.56 316 MET A C 1
ATOM 2533 O O . MET A 1 316 ? 1.091 2.513 -28.404 1.00 92.56 316 MET A O 1
ATOM 2537 N N . LYS A 1 317 ? 0.722 2.045 -26.228 1.00 92.69 317 LYS A N 1
ATOM 2538 C CA . LYS A 1 317 ? -0.733 2.267 -26.227 1.00 92.69 317 LYS A CA 1
ATOM 2539 C C . LYS A 1 317 ? -1.149 3.743 -26.113 1.00 92.69 317 LYS A C 1
ATOM 2541 O O . LYS A 1 317 ? -2.340 4.025 -26.107 1.00 92.69 317 LYS A O 1
ATOM 2546 N N . GLY A 1 318 ? -0.201 4.679 -26.005 1.00 93.81 318 GLY A N 1
ATOM 2547 C CA . GLY A 1 318 ? -0.488 6.104 -25.794 1.00 93.81 318 GLY A CA 1
ATOM 2548 C C . GLY A 1 318 ? -1.004 6.428 -24.388 1.00 93.81 318 GLY A C 1
ATOM 2549 O O . GLY A 1 318 ? -1.628 7.465 -24.194 1.00 93.81 318 GLY A O 1
ATOM 2550 N N . LEU A 1 319 ? -0.767 5.539 -23.417 1.00 96.12 319 LEU A N 1
ATOM 2551 C CA . LEU A 1 319 ? -1.284 5.661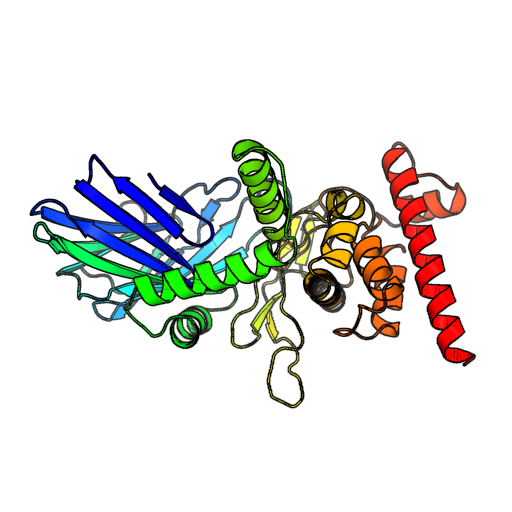 -22.053 1.00 96.12 319 LEU A CA 1
ATOM 2552 C C . LEU A 1 319 ? -0.302 6.327 -21.087 1.00 96.12 319 LEU A C 1
ATOM 2554 O O . LEU A 1 319 ? -0.707 6.661 -19.984 1.00 96.12 319 LEU A O 1
ATOM 2558 N N . LEU A 1 320 ? 0.974 6.501 -21.454 1.00 96.44 320 LEU A N 1
ATOM 2559 C CA . LEU A 1 320 ? 1.981 7.069 -20.551 1.00 96.44 320 LEU A CA 1
ATOM 2560 C C . LEU A 1 320 ? 1.821 8.593 -20.508 1.00 96.44 320 LEU A C 1
ATOM 2562 O O . LEU A 1 320 ? 2.420 9.303 -21.314 1.00 96.44 320 LEU A O 1
ATOM 2566 N N . THR A 1 321 ? 0.989 9.084 -19.591 1.00 95.44 321 THR A N 1
ATOM 2567 C CA . THR A 1 321 ? 0.639 10.511 -19.482 1.00 95.44 321 THR A CA 1
ATOM 2568 C C . THR A 1 321 ? 1.125 11.146 -18.183 1.00 95.44 321 THR A C 1
ATOM 2570 O O . THR A 1 321 ? 1.299 12.363 -18.109 1.00 95.44 321 THR A O 1
ATOM 2573 N N . LYS A 1 322 ? 1.396 10.332 -17.157 1.00 95.88 322 LYS A N 1
ATOM 2574 C CA . LYS A 1 322 ? 1.822 10.798 -15.827 1.00 95.88 322 LYS A CA 1
ATOM 2575 C C . LYS A 1 322 ? 3.327 11.030 -15.702 1.00 95.88 322 LYS A C 1
ATOM 2577 O O . LYS A 1 322 ? 3.778 11.475 -14.644 1.00 95.88 322 LYS A O 1
ATOM 2582 N N . TYR A 1 323 ? 4.100 10.744 -16.748 1.00 95.31 323 TYR A N 1
ATOM 2583 C CA . TYR A 1 323 ? 5.555 10.831 -16.727 1.00 95.31 323 TYR A CA 1
ATOM 2584 C C . TYR A 1 323 ? 6.136 11.262 -18.077 1.00 95.31 323 TYR A C 1
ATOM 2586 O O . TYR A 1 323 ? 5.557 10.980 -19.122 1.00 95.31 323 TYR A O 1
ATOM 2594 N N . ASP A 1 324 ? 7.288 11.936 -18.052 1.00 94.19 324 ASP A N 1
ATOM 2595 C CA . ASP A 1 324 ? 7.979 12.373 -19.269 1.00 94.19 324 ASP A CA 1
ATOM 2596 C C . ASP A 1 324 ? 8.603 11.187 -20.022 1.00 94.19 324 ASP A C 1
ATOM 2598 O O . ASP A 1 324 ? 9.330 10.376 -19.442 1.00 94.19 324 ASP A O 1
ATOM 2602 N N . ILE A 1 325 ? 8.349 11.108 -21.330 1.00 94.44 325 ILE A N 1
ATOM 2603 C CA . ILE A 1 325 ? 8.804 9.997 -22.174 1.00 94.44 325 ILE A CA 1
ATOM 2604 C C . ILE A 1 325 ? 10.326 9.959 -22.339 1.00 94.44 325 ILE A C 1
ATOM 2606 O O . ILE A 1 325 ? 10.905 8.875 -22.376 1.00 94.44 325 ILE A O 1
ATOM 2610 N N . ASN A 1 326 ? 11.000 11.111 -22.407 1.00 93.38 326 ASN A N 1
ATOM 2611 C CA . ASN A 1 326 ? 12.458 11.131 -22.558 1.00 93.38 326 ASN A CA 1
ATOM 2612 C C . ASN A 1 326 ? 13.126 10.572 -21.299 1.00 93.38 326 ASN A C 1
ATOM 2614 O O . ASN A 1 326 ? 13.973 9.684 -21.378 1.00 93.38 326 ASN A O 1
ATOM 2618 N N . THR A 1 327 ? 12.657 11.023 -20.138 1.00 94.19 327 THR A N 1
ATOM 2619 C CA . THR A 1 327 ? 13.079 10.523 -18.828 1.00 94.19 327 THR A CA 1
ATOM 2620 C C . THR A 1 327 ? 12.763 9.034 -18.675 1.00 94.19 327 THR A C 1
ATOM 2622 O O . THR A 1 327 ? 13.601 8.272 -18.190 1.00 94.19 327 THR A O 1
ATOM 2625 N N . ALA A 1 328 ? 11.583 8.594 -19.129 1.00 96.56 328 ALA A N 1
ATOM 2626 C CA . ALA A 1 328 ? 11.203 7.187 -19.115 1.00 96.56 328 ALA A CA 1
ATOM 2627 C C . ALA A 1 328 ? 12.155 6.332 -19.961 1.00 96.56 328 ALA A C 1
ATOM 2629 O O . ALA A 1 328 ? 12.679 5.332 -19.471 1.00 96.56 328 ALA A O 1
ATOM 2630 N N . PHE A 1 329 ? 12.429 6.752 -21.199 1.00 96.00 329 PHE A N 1
ATOM 2631 C CA . PHE A 1 329 ? 13.363 6.077 -22.098 1.00 96.00 329 PHE A CA 1
ATOM 2632 C C . PHE A 1 329 ? 14.763 5.966 -21.488 1.00 96.00 329 PHE A C 1
ATOM 2634 O O . PHE A 1 329 ? 15.335 4.876 -21.455 1.00 96.00 329 PHE A O 1
ATOM 2641 N N . ASP A 1 330 ? 15.297 7.068 -20.958 1.00 95.50 330 ASP A N 1
ATOM 2642 C CA . ASP A 1 330 ? 16.629 7.086 -20.355 1.00 95.50 330 ASP A CA 1
ATOM 2643 C C . ASP A 1 330 ? 16.704 6.147 -19.143 1.00 95.50 330 ASP A C 1
ATOM 2645 O O . ASP A 1 330 ? 17.688 5.419 -18.981 1.00 95.50 330 ASP A O 1
ATOM 2649 N N . ALA A 1 331 ? 15.652 6.098 -18.319 1.00 96.94 331 ALA A N 1
ATOM 2650 C CA . ALA A 1 331 ? 15.564 5.170 -17.198 1.00 96.94 331 ALA A CA 1
ATOM 2651 C C . ALA A 1 331 ? 15.498 3.705 -17.659 1.00 96.94 331 ALA A C 1
ATOM 2653 O O . ALA A 1 331 ? 16.225 2.879 -17.107 1.00 96.94 331 ALA A O 1
ATOM 2654 N N . VAL A 1 332 ? 14.678 3.375 -18.665 1.00 97.06 332 VAL A N 1
ATOM 2655 C CA . VAL A 1 332 ? 14.554 2.004 -19.196 1.00 97.06 332 VAL A CA 1
ATOM 2656 C C . VAL A 1 332 ? 15.878 1.545 -19.808 1.00 97.06 332 VAL A C 1
ATOM 2658 O O . VAL A 1 332 ? 16.374 0.475 -19.452 1.00 97.06 332 VAL A O 1
ATOM 2661 N N . LYS A 1 333 ? 16.504 2.380 -20.648 1.00 95.69 333 LYS A N 1
ATOM 2662 C CA . LYS A 1 333 ? 17.814 2.104 -21.257 1.00 95.69 333 LYS A CA 1
ATOM 2663 C C . LYS A 1 333 ? 18.871 1.846 -20.193 1.00 95.69 333 LYS A C 1
ATOM 2665 O O . LYS A 1 333 ? 19.560 0.833 -20.223 1.00 95.69 333 LYS A O 1
ATOM 2670 N N . ARG A 1 334 ? 18.973 2.742 -19.214 1.00 95.44 334 ARG A N 1
ATOM 2671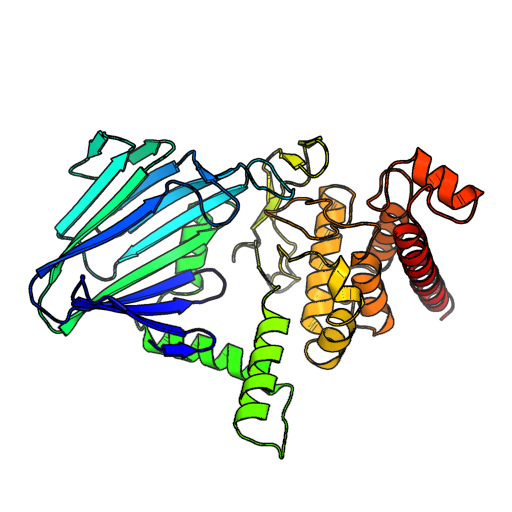 C CA . ARG A 1 334 ? 19.903 2.606 -18.089 1.00 95.44 334 ARG A CA 1
ATOM 2672 C C . ARG A 1 334 ? 19.671 1.328 -17.290 1.00 95.44 334 ARG A C 1
ATOM 2674 O O . ARG A 1 334 ? 20.628 0.730 -16.816 1.00 95.44 334 ARG A O 1
ATOM 2681 N N . ASN A 1 335 ? 18.419 0.901 -17.141 1.00 95.69 335 ASN A N 1
ATOM 2682 C CA . ASN A 1 335 ? 18.078 -0.291 -16.374 1.00 95.69 335 ASN A CA 1
ATOM 2683 C C . ASN A 1 335 ? 18.574 -1.594 -17.030 1.00 95.69 335 ASN A C 1
ATOM 2685 O O . ASN A 1 335 ? 18.804 -2.565 -16.308 1.00 95.69 335 ASN A O 1
ATOM 2689 N N . ALA A 1 336 ? 18.757 -1.600 -18.355 1.00 94.75 336 ALA A N 1
ATOM 2690 C CA . ALA A 1 336 ? 19.302 -2.721 -19.125 1.00 94.75 336 ALA A CA 1
ATOM 2691 C C . ALA A 1 336 ? 20.838 -2.710 -19.253 1.00 94.75 336 ALA A C 1
ATOM 2693 O O . ALA A 1 336 ? 21.428 -3.697 -19.674 1.00 94.75 336 ALA A O 1
ATOM 2694 N N . LEU A 1 337 ? 21.501 -1.613 -18.880 1.00 93.19 337 LEU A N 1
ATOM 2695 C CA . LEU A 1 337 ? 22.954 -1.457 -18.989 1.00 93.19 337 LEU A CA 1
ATOM 2696 C C . LEU A 1 337 ? 23.674 -1.782 -17.665 1.00 93.19 337 LEU A C 1
ATOM 2698 O O . LEU A 1 337 ? 23.024 -1.858 -16.616 1.00 93.19 337 LEU A O 1
ATOM 2702 N N . PRO A 1 338 ? 25.016 -1.948 -17.675 1.00 92.88 338 PRO A N 1
ATOM 2703 C CA . PRO A 1 338 ? 25.807 -2.132 -16.460 1.00 92.88 338 PRO A CA 1
ATOM 2704 C C . PRO A 1 338 ? 25.468 -1.115 -15.359 1.00 92.88 338 PRO A C 1
ATOM 2706 O O . PRO A 1 338 ? 25.415 0.092 -15.592 1.00 92.88 338 PRO A O 1
ATOM 2709 N N . GLY A 1 339 ? 25.217 -1.612 -14.143 1.00 89.19 339 GLY A N 1
ATOM 2710 C CA . GLY A 1 339 ? 24.745 -0.810 -13.004 1.00 89.19 339 GLY A CA 1
ATOM 2711 C C . GLY A 1 339 ? 23.216 -0.663 -12.897 1.00 89.19 339 GLY A C 1
ATOM 2712 O O . GLY A 1 339 ? 22.723 -0.162 -11.876 1.00 89.19 339 GLY A O 1
ATOM 2713 N N . GLY A 1 340 ? 22.473 -1.127 -13.907 1.00 93.44 340 GLY A N 1
ATOM 2714 C CA . GLY A 1 340 ? 21.016 -1.248 -13.941 1.00 93.44 340 GLY A CA 1
ATOM 2715 C C . GLY A 1 340 ? 20.469 -2.452 -13.163 1.00 93.44 340 GLY A C 1
ATOM 2716 O O . GLY A 1 340 ? 21.125 -2.993 -12.273 1.00 93.44 340 GLY A O 1
ATOM 2717 N N . MET A 1 341 ? 19.224 -2.839 -13.451 1.00 95.25 341 MET A N 1
ATOM 2718 C CA . MET A 1 341 ? 18.545 -3.965 -12.796 1.00 95.25 341 MET A CA 1
ATOM 2719 C C . MET A 1 341 ? 18.767 -5.297 -13.522 1.00 95.25 341 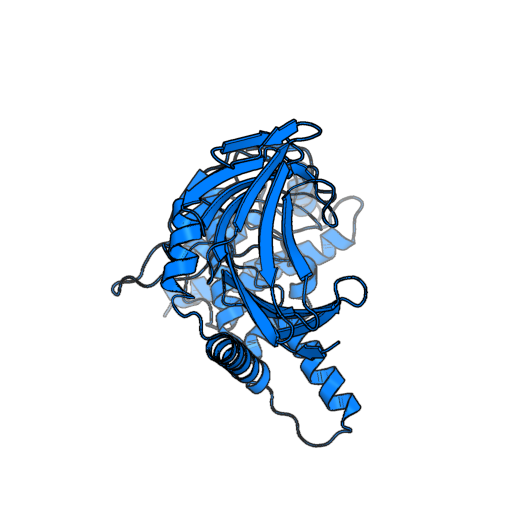MET A C 1
ATOM 2721 O O . MET A 1 341 ? 18.547 -6.330 -12.901 1.00 95.25 341 MET A O 1
ATOM 2725 N N . LEU A 1 342 ? 19.190 -5.304 -14.794 1.00 94.69 342 LEU A N 1
ATOM 2726 C CA . LEU A 1 342 ? 19.324 -6.533 -15.593 1.00 94.69 342 LEU A CA 1
ATOM 2727 C C . LEU A 1 342 ? 20.224 -7.570 -14.905 1.00 94.69 342 LEU A C 1
ATOM 2729 O O . LEU A 1 342 ? 19.792 -8.697 -14.661 1.00 94.69 342 LEU A O 1
ATOM 2733 N N . GLY A 1 343 ? 21.417 -7.151 -14.490 1.00 91.06 343 GLY A N 1
ATOM 2734 C CA . GLY A 1 343 ? 22.355 -7.958 -13.719 1.00 91.06 343 GLY A CA 1
ATOM 2735 C C . GLY A 1 343 ? 23.662 -7.220 -13.451 1.00 91.06 343 GLY A C 1
ATOM 2736 O O . GLY A 1 343 ? 23.737 -5.996 -13.588 1.00 91.06 343 GLY A O 1
ATOM 2737 N N . ASP A 1 344 ? 24.681 -7.966 -13.038 1.00 91.19 344 ASP A N 1
ATOM 2738 C CA . ASP A 1 344 ? 26.002 -7.406 -12.770 1.00 91.19 344 ASP A CA 1
ATOM 2739 C C . ASP A 1 344 ? 26.738 -7.094 -14.082 1.00 91.19 344 ASP A C 1
ATOM 2741 O O . ASP A 1 344 ? 26.489 -7.714 -15.118 1.00 91.19 344 ASP A O 1
ATOM 2745 N N . SER A 1 345 ? 27.661 -6.128 -14.048 1.00 93.94 345 SER A N 1
ATOM 2746 C CA . SER A 1 345 ? 28.319 -5.613 -15.258 1.00 93.94 345 SER A CA 1
ATOM 2747 C C . SER A 1 345 ? 28.980 -6.708 -16.099 1.00 93.94 345 SER A C 1
ATOM 2749 O O . SER A 1 345 ? 28.825 -6.708 -17.312 1.00 93.94 345 SER A O 1
ATOM 2751 N N . ALA A 1 346 ? 29.650 -7.673 -15.460 1.00 95.00 346 ALA A N 1
ATOM 2752 C CA . ALA A 1 346 ? 30.335 -8.758 -16.162 1.00 95.00 346 ALA A CA 1
ATOM 2753 C C . ALA A 1 346 ? 29.371 -9.672 -16.939 1.00 95.00 346 ALA A C 1
ATOM 2755 O O . ALA A 1 346 ? 29.688 -10.091 -18.053 1.00 95.00 346 ALA A O 1
ATOM 2756 N N . ASP A 1 347 ? 28.191 -9.951 -16.379 1.00 94.62 347 ASP A N 1
ATOM 2757 C CA . ASP A 1 347 ? 27.186 -10.772 -17.053 1.00 94.62 347 ASP A CA 1
ATOM 2758 C C . ASP A 1 347 ? 26.546 -10.014 -18.220 1.00 94.62 347 ASP A C 1
ATOM 2760 O O . ASP A 1 347 ? 26.321 -10.595 -19.281 1.00 94.62 347 ASP A O 1
ATOM 2764 N N . ILE A 1 348 ? 26.301 -8.708 -18.056 1.00 95.00 348 ILE A N 1
ATOM 2765 C CA . ILE A 1 348 ? 25.760 -7.857 -19.125 1.00 95.00 348 ILE A CA 1
ATOM 2766 C C . ILE A 1 348 ? 26.770 -7.715 -20.270 1.00 95.00 348 ILE A C 1
ATOM 2768 O O . ILE A 1 348 ? 26.391 -7.830 -21.438 1.00 95.00 348 ILE A O 1
ATOM 2772 N N . ASP A 1 349 ? 28.053 -7.518 -19.960 1.00 95.25 349 ASP A N 1
ATOM 2773 C CA . ASP A 1 349 ? 29.120 -7.446 -20.961 1.00 95.25 349 ASP A CA 1
ATOM 2774 C C . ASP A 1 349 ? 29.239 -8.772 -21.729 1.00 95.25 349 ASP A C 1
ATOM 2776 O O . ASP A 1 349 ? 29.343 -8.782 -22.959 1.00 95.25 349 ASP A O 1
ATOM 2780 N N . PHE A 1 350 ? 29.152 -9.907 -21.024 1.00 96.62 350 PHE A N 1
ATOM 2781 C CA . PHE A 1 350 ? 29.125 -11.225 -21.655 1.00 96.62 350 PHE A CA 1
ATOM 2782 C C . PHE A 1 350 ? 27.899 -11.394 -22.556 1.00 96.62 350 PHE A C 1
ATOM 2784 O O . PHE A 1 350 ? 28.049 -11.778 -23.717 1.00 96.62 350 PHE A O 1
ATOM 2791 N N . TYR A 1 351 ? 26.702 -11.097 -22.042 1.00 96.62 351 TYR A N 1
ATOM 2792 C CA . TYR A 1 351 ? 25.446 -11.198 -22.784 1.00 96.62 351 TYR A CA 1
ATOM 2793 C C . TYR A 1 351 ? 25.499 -10.366 -24.066 1.00 96.62 351 TYR A C 1
ATOM 2795 O O . TYR A 1 351 ? 25.231 -10.888 -25.146 1.00 96.62 351 TYR A O 1
ATOM 2803 N N . THR A 1 352 ? 25.960 -9.120 -23.970 1.00 94.06 352 THR A N 1
ATOM 2804 C CA . THR A 1 352 ? 26.101 -8.211 -25.115 1.00 94.06 352 THR A CA 1
ATOM 2805 C C . THR A 1 352 ? 27.093 -8.750 -26.151 1.00 94.06 352 THR A C 1
ATOM 2807 O O . THR A 1 352 ? 26.854 -8.655 -27.352 1.00 94.06 352 THR A O 1
ATOM 2810 N N . ALA A 1 353 ? 28.201 -9.354 -25.711 1.00 96.38 353 ALA A N 1
ATOM 2811 C CA . ALA A 1 353 ? 29.229 -9.882 -26.607 1.00 96.38 353 ALA A CA 1
ATOM 2812 C C . ALA A 1 353 ? 28.885 -11.249 -27.226 1.00 96.38 353 ALA A C 1
ATOM 2814 O O . ALA A 1 353 ? 29.433 -11.604 -28.273 1.00 96.38 353 ALA A O 1
ATOM 2815 N N . LYS A 1 354 ? 28.054 -12.060 -26.560 1.00 97.50 354 LYS A N 1
ATOM 2816 C CA . LYS A 1 354 ? 27.802 -13.465 -26.927 1.00 97.50 354 LYS A CA 1
ATOM 2817 C C . LYS A 1 354 ? 26.368 -13.751 -27.365 1.00 97.50 354 LYS A C 1
ATOM 2819 O O . LYS A 1 354 ? 26.141 -14.798 -27.964 1.00 97.50 354 LYS A O 1
ATOM 2824 N N . GLY A 1 355 ? 25.427 -12.853 -27.087 1.00 95.50 355 GLY A N 1
ATOM 2825 C CA . GLY A 1 355 ? 24.009 -12.994 -27.421 1.00 95.50 355 GLY A CA 1
ATOM 2826 C C . GLY A 1 355 ? 23.230 -13.958 -26.519 1.00 95.50 355 GLY A C 1
ATOM 2827 O O . GLY A 1 355 ? 22.124 -14.351 -26.875 1.00 95.50 355 GLY A O 1
ATOM 2828 N N . TYR A 1 356 ? 23.793 -14.381 -25.381 1.00 96.25 356 TYR A N 1
ATOM 2829 C CA . TYR A 1 356 ? 23.103 -15.226 -24.401 1.00 96.25 356 TYR A CA 1
ATOM 2830 C C . TYR A 1 356 ? 23.642 -15.030 -22.982 1.00 96.25 356 TYR A C 1
ATOM 2832 O O . TYR A 1 356 ? 24.783 -14.615 -22.783 1.00 96.25 356 TYR A O 1
ATOM 2840 N N . TRP A 1 357 ? 22.813 -15.344 -21.990 1.00 96.19 357 TRP A N 1
ATOM 2841 C CA . TRP A 1 357 ? 23.160 -15.270 -20.575 1.00 96.19 357 TRP A CA 1
ATOM 2842 C C . TRP A 1 357 ? 23.857 -16.555 -20.103 1.00 96.19 357 TRP A C 1
ATOM 2844 O O . TRP A 1 357 ? 23.322 -17.655 -20.310 1.00 96.19 357 TRP A O 1
ATOM 2854 N N . PRO A 1 358 ? 25.027 -16.470 -19.446 1.00 92.38 358 PRO A N 1
ATOM 2855 C CA . PRO A 1 358 ? 25.783 -17.651 -19.054 1.00 92.38 358 PRO A CA 1
ATOM 2856 C C . PRO A 1 358 ? 25.024 -18.466 -17.997 1.00 92.38 358 PRO A C 1
ATOM 2858 O O . PRO A 1 358 ? 24.561 -17.943 -16.987 1.00 92.38 358 PRO A O 1
ATOM 2861 N N . GLY A 1 359 ? 24.878 -19.773 -18.232 1.00 93.50 359 GLY A N 1
ATOM 2862 C CA . GLY A 1 359 ? 24.295 -20.710 -17.262 1.00 93.50 359 GLY A CA 1
ATOM 2863 C C . GLY A 1 359 ? 22.785 -20.583 -17.020 1.00 93.50 359 GLY A C 1
ATOM 2864 O O . GLY A 1 359 ? 22.251 -21.348 -16.220 1.00 93.50 359 GLY A O 1
ATOM 2865 N N . ASN A 1 360 ? 22.077 -19.669 -17.699 1.00 95.12 360 ASN A N 1
ATOM 2866 C CA . ASN A 1 360 ? 20.630 -19.512 -17.540 1.00 95.12 360 ASN A CA 1
ATOM 2867 C C . ASN A 1 360 ? 19.939 -19.057 -18.839 1.00 95.12 360 ASN A C 1
ATOM 2869 O O . ASN A 1 360 ? 19.851 -17.870 -19.153 1.00 95.12 360 ASN A O 1
ATOM 2873 N N . ALA A 1 361 ? 19.382 -20.016 -19.581 1.00 95.56 361 ALA A N 1
ATOM 2874 C CA . ALA A 1 361 ? 18.643 -19.734 -20.811 1.00 95.56 361 ALA A CA 1
ATOM 2875 C C . ALA A 1 361 ? 17.366 -18.902 -20.575 1.00 95.56 361 ALA A C 1
ATOM 2877 O O . ALA A 1 361 ? 16.972 -18.143 -21.455 1.00 95.56 361 ALA A O 1
ATOM 2878 N N . GLY A 1 362 ? 16.746 -18.991 -19.390 1.00 95.50 362 GLY A N 1
ATOM 2879 C CA . GLY A 1 362 ? 15.560 -18.198 -19.051 1.00 95.50 362 GLY A CA 1
ATOM 2880 C C . GLY A 1 362 ? 15.854 -16.699 -19.065 1.00 95.50 362 GLY A C 1
ATOM 2881 O O . GLY A 1 362 ? 15.145 -15.940 -19.721 1.00 95.50 362 GLY A O 1
ATOM 2882 N N . ILE A 1 363 ? 16.974 -16.290 -18.458 1.00 95.94 363 ILE A N 1
ATOM 2883 C CA . ILE A 1 363 ? 17.416 -14.885 -18.478 1.00 95.94 363 ILE A CA 1
ATOM 2884 C C . ILE A 1 363 ? 17.679 -14.418 -19.910 1.00 95.94 363 ILE A C 1
ATOM 2886 O O . ILE A 1 363 ? 17.325 -13.296 -20.249 1.00 95.94 363 ILE A O 1
ATOM 2890 N N . THR A 1 364 ? 18.229 -15.284 -20.768 1.00 96.44 364 THR A N 1
ATOM 2891 C CA . THR A 1 364 ? 18.441 -14.956 -22.189 1.00 96.44 364 THR A CA 1
ATOM 2892 C C . THR A 1 364 ? 17.128 -14.595 -22.877 1.00 96.44 364 THR A C 1
ATOM 2894 O O . THR A 1 364 ? 17.033 -13.546 -23.502 1.00 96.44 364 THR A O 1
ATOM 2897 N N . VAL A 1 365 ? 16.104 -15.443 -22.745 1.00 95.56 365 VAL A N 1
ATOM 2898 C CA . VAL A 1 365 ? 14.800 -15.219 -23.391 1.00 95.56 365 VAL A CA 1
ATOM 2899 C C . VAL A 1 365 ? 14.133 -13.950 -22.858 1.00 95.56 365 VAL A C 1
ATOM 2901 O O . VAL A 1 365 ? 13.598 -13.160 -23.633 1.00 95.56 365 VAL A O 1
ATOM 2904 N N . GLU A 1 366 ? 14.195 -13.729 -21.546 1.00 95.19 366 GLU A N 1
ATOM 2905 C CA . GLU A 1 366 ? 13.638 -12.532 -20.913 1.00 95.19 366 GLU A CA 1
ATOM 2906 C C . GLU A 1 366 ? 14.355 -11.248 -21.348 1.00 95.19 366 GLU A C 1
ATOM 2908 O O . GLU A 1 366 ? 13.693 -10.267 -21.681 1.00 95.19 366 GLU A O 1
ATOM 2913 N N . ALA A 1 367 ? 15.690 -11.255 -21.357 1.00 95.00 367 ALA A N 1
ATOM 2914 C CA . ALA A 1 367 ? 16.501 -10.103 -21.738 1.00 95.00 367 ALA A CA 1
ATOM 2915 C C . ALA A 1 367 ? 16.287 -9.740 -23.211 1.00 95.00 367 ALA A C 1
ATOM 2917 O O . ALA A 1 367 ? 16.007 -8.586 -23.506 1.00 95.00 367 ALA A O 1
ATOM 2918 N N . VAL A 1 368 ? 16.288 -10.726 -24.117 1.00 94.75 368 VAL A N 1
ATOM 2919 C CA . VAL A 1 368 ? 16.026 -10.498 -25.550 1.00 94.75 368 VAL A CA 1
ATOM 2920 C C . VAL A 1 368 ? 14.641 -9.888 -25.771 1.00 94.75 368 VAL A C 1
ATOM 2922 O O . VAL A 1 368 ? 14.487 -8.975 -26.582 1.00 94.75 368 VAL A O 1
ATOM 2925 N N . PHE A 1 369 ? 13.624 -10.354 -25.039 1.00 94.25 369 PHE A N 1
ATOM 2926 C CA . PHE A 1 369 ? 12.290 -9.761 -25.119 1.00 94.25 369 PHE A CA 1
ATOM 2927 C C . PHE A 1 369 ? 12.287 -8.296 -24.653 1.00 94.25 369 PHE A C 1
ATOM 2929 O O . PHE A 1 369 ? 11.669 -7.449 -25.287 1.00 94.25 369 PHE A O 1
ATOM 2936 N N . GLN A 1 370 ? 13.011 -7.972 -23.583 1.00 94.06 370 GLN A N 1
ATOM 2937 C CA . GLN A 1 370 ? 13.106 -6.605 -23.056 1.00 94.06 370 GLN A CA 1
ATOM 2938 C C . GLN A 1 370 ? 13.983 -5.682 -23.918 1.00 94.06 370 GLN A C 1
ATOM 2940 O O . GLN A 1 370 ? 13.708 -4.483 -23.992 1.00 94.06 370 GLN A O 1
ATOM 2945 N N . ASP A 1 371 ? 14.986 -6.223 -24.606 1.00 94.00 371 ASP A N 1
ATOM 2946 C CA . ASP A 1 371 ? 15.788 -5.497 -25.594 1.00 94.00 371 ASP A CA 1
ATOM 2947 C C . ASP A 1 371 ? 14.942 -5.108 -26.813 1.00 94.00 371 ASP A C 1
ATOM 2949 O O . ASP A 1 371 ? 15.070 -3.997 -27.328 1.00 94.00 371 ASP A O 1
ATOM 2953 N N . LEU A 1 372 ? 14.020 -5.976 -27.244 1.00 93.06 372 LEU A N 1
ATOM 2954 C CA . LEU A 1 372 ? 13.058 -5.642 -28.297 1.00 93.06 372 LEU A CA 1
ATOM 2955 C C . LEU A 1 372 ? 12.160 -4.461 -27.888 1.00 93.06 372 LEU A C 1
ATOM 2957 O O . LEU A 1 372 ? 11.964 -3.532 -28.670 1.00 93.06 372 LEU A O 1
ATOM 2961 N N . GLU A 1 373 ? 11.659 -4.454 -26.650 1.00 91.75 373 GLU A N 1
ATOM 2962 C CA . GLU A 1 373 ? 10.863 -3.334 -26.130 1.00 91.75 373 GLU A CA 1
ATOM 2963 C C . GLU A 1 373 ? 11.663 -2.021 -26.115 1.00 91.75 373 GLU A C 1
ATOM 2965 O O . GLU A 1 373 ? 11.121 -0.960 -26.431 1.00 91.75 373 GLU A O 1
ATOM 2970 N N . LEU A 1 374 ? 12.961 -2.080 -25.794 1.00 90.31 374 LEU A N 1
ATOM 2971 C CA . LEU A 1 374 ? 13.867 -0.928 -25.852 1.00 90.31 374 LEU A CA 1
ATOM 2972 C C . LEU A 1 374 ? 13.985 -0.334 -27.261 1.00 90.31 374 LEU A C 1
ATOM 2974 O O . LEU A 1 374 ? 14.039 0.892 -27.400 1.00 90.31 374 LEU A O 1
ATOM 2978 N N . VAL A 1 375 ? 13.999 -1.181 -28.294 1.00 89.50 375 VAL A N 1
ATOM 2979 C CA . VAL A 1 375 ? 13.981 -0.731 -29.693 1.00 89.50 375 VAL A CA 1
ATOM 2980 C C . VAL A 1 375 ? 12.671 -0.001 -29.994 1.00 89.50 375 VAL A C 1
ATOM 2982 O O . VAL A 1 375 ? 12.712 1.129 -30.476 1.00 89.50 375 VAL A O 1
ATOM 2985 N N . PHE A 1 376 ? 11.520 -0.571 -29.622 1.00 88.56 376 PHE A N 1
ATOM 2986 C CA . PHE A 1 376 ? 10.210 0.032 -29.904 1.00 88.56 376 PHE A CA 1
ATOM 2987 C C . PHE A 1 376 ? 10.014 1.409 -29.266 1.00 88.56 376 PHE A C 1
ATOM 2989 O O . PHE A 1 376 ? 9.536 2.336 -29.925 1.00 88.56 376 PHE A O 1
ATOM 2996 N N . ILE A 1 377 ? 10.397 1.576 -27.996 1.00 88.38 377 ILE A N 1
ATOM 2997 C CA . ILE A 1 377 ? 10.319 2.891 -27.344 1.00 88.38 377 ILE A CA 1
ATOM 2998 C C . ILE A 1 377 ? 11.311 3.891 -27.958 1.00 88.38 377 ILE A C 1
ATOM 3000 O O . ILE A 1 377 ? 11.026 5.087 -27.987 1.00 88.38 377 ILE A O 1
ATOM 3004 N N . GLY A 1 378 ? 12.450 3.419 -28.477 1.00 85.25 378 GLY A N 1
ATOM 3005 C CA . GLY A 1 378 ? 13.435 4.245 -29.172 1.00 85.25 378 GLY A CA 1
ATOM 3006 C C . GLY A 1 378 ? 12.950 4.749 -30.533 1.00 85.25 378 GLY A C 1
ATOM 3007 O O . GLY A 1 378 ? 13.033 5.947 -30.797 1.00 85.25 378 GLY A O 1
ATOM 3008 N N . GLU A 1 379 ? 12.413 3.866 -31.376 1.00 78.81 379 GLU A N 1
ATOM 3009 C CA . GLU A 1 379 ? 11.919 4.204 -32.721 1.00 78.81 379 GLU A CA 1
ATOM 3010 C C . GLU A 1 379 ? 10.735 5.172 -32.665 1.00 78.81 379 GLU A C 1
ATOM 3012 O O . GLU A 1 379 ? 10.780 6.251 -33.251 1.00 78.81 379 GLU A O 1
ATOM 3017 N N . LYS A 1 380 ? 9.714 4.853 -31.863 1.00 73.56 380 LYS A N 1
ATOM 3018 C CA . LYS A 1 380 ? 8.508 5.686 -31.753 1.00 73.56 380 LYS A CA 1
ATOM 3019 C C . LYS A 1 380 ? 8.796 7.069 -31.152 1.00 73.56 380 LYS A C 1
ATOM 3021 O O . LYS A 1 380 ? 8.112 8.043 -31.470 1.00 73.56 380 LYS A O 1
ATOM 3026 N N . ARG A 1 381 ? 9.835 7.179 -30.316 1.00 71.31 381 ARG A N 1
ATOM 3027 C CA . ARG A 1 381 ? 10.346 8.472 -29.843 1.00 71.31 381 ARG A CA 1
ATOM 3028 C C . ARG A 1 381 ? 10.960 9.279 -30.986 1.00 71.31 381 ARG A C 1
ATOM 3030 O O . ARG A 1 381 ? 10.746 10.485 -31.029 1.00 71.31 381 ARG A O 1
ATOM 3037 N N . LEU A 1 382 ? 11.726 8.652 -31.881 1.00 66.69 382 LEU A N 1
ATOM 3038 C CA . LEU A 1 382 ? 12.326 9.336 -33.030 1.00 66.69 382 LEU A CA 1
ATOM 3039 C C . LEU A 1 382 ? 11.256 9.831 -34.009 1.00 66.69 382 LEU A C 1
ATOM 3041 O O . LEU A 1 382 ? 11.360 10.967 -34.461 1.00 66.69 382 LEU A O 1
ATOM 3045 N N . ASP A 1 383 ? 10.193 9.060 -34.246 1.00 61.38 383 ASP A N 1
ATOM 3046 C CA . ASP A 1 383 ? 9.071 9.482 -35.101 1.00 61.38 383 ASP A CA 1
ATOM 3047 C C . ASP A 1 383 ? 8.398 10.780 -34.610 1.00 61.38 383 ASP A C 1
ATOM 3049 O O . ASP A 1 383 ? 7.973 11.598 -35.421 1.00 61.38 383 ASP A O 1
ATOM 3053 N N . MET A 1 384 ? 8.363 11.029 -33.292 1.00 55.81 384 MET A N 1
ATOM 3054 C CA . MET A 1 384 ? 7.864 12.293 -32.723 1.00 55.81 384 MET A CA 1
ATOM 3055 C C . MET A 1 384 ? 8.756 13.512 -33.011 1.00 55.81 384 MET A C 1
ATOM 3057 O O . MET A 1 384 ? 8.279 14.633 -32.873 1.00 55.81 384 MET A O 1
ATOM 3061 N N . TYR A 1 385 ? 10.034 13.326 -33.356 1.00 46.00 385 TYR A N 1
ATOM 3062 C CA . TYR A 1 385 ? 10.941 14.4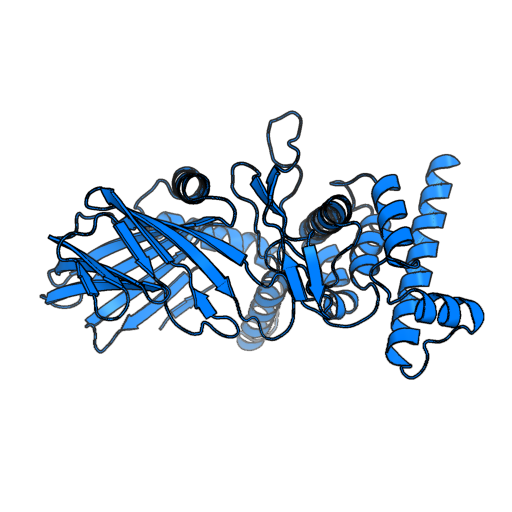25 -33.721 1.00 46.00 385 TYR A CA 1
ATOM 3063 C C . TYR A 1 385 ? 10.914 14.749 -35.223 1.00 46.00 385 TYR A C 1
ATOM 3065 O O . TYR A 1 385 ? 11.447 15.785 -35.623 1.00 46.00 385 TYR A O 1
ATOM 3073 N N . PHE A 1 386 ? 10.328 13.872 -36.045 1.00 40.56 386 PHE A N 1
ATOM 3074 C CA . PHE A 1 386 ? 10.234 14.028 -37.502 1.00 40.56 386 PHE A CA 1
ATOM 3075 C C . PHE A 1 386 ? 8.818 14.376 -38.002 1.00 40.56 386 PHE A C 1
ATOM 3077 O O . PHE A 1 386 ? 8.632 14.547 -39.209 1.00 40.56 386 PHE A O 1
ATOM 3084 N N . LEU A 1 387 ? 7.851 14.516 -37.090 1.00 40.69 387 LEU A N 1
ATOM 3085 C CA . LEU A 1 387 ? 6.534 15.134 -37.297 1.00 40.69 387 LEU A CA 1
ATOM 3086 C C . LEU A 1 387 ? 6.536 16.548 -36.711 1.00 40.69 387 LEU A C 1
ATOM 3088 O O . LEU A 1 387 ? 5.885 17.425 -37.324 1.00 40.69 387 LEU A O 1
#

Secondary structure (DSSP, 8-state):
-EEETTEEEEEETTTTEEEEEEE-SSEEEEEEEESS-EEEEEEEEE-SEETTEEEEEEEEEEEETTEEEEEEEEE--SS-EESEEEEEEEEEESSPPSEEEEEETTEEESS-SEEEESSEEEEEEEEE-TT-EEEEEEEEESS-HHHHHHHHHHH-----HHHHHHHHHHHHHHHHHTS---SS-HHHHHHHHHHHHHHTTT-EE-S-TTSEEEE---EEEETTEEEE--EEEEPPB-TTS-BSS--EE-S-HHHHTTTHHHHHHHH-HHHHHHHHHHHHHHHHHHSS--SSEETTEE---SSS-THHHHHHHHHHTT---SS-HHHHHHHHHHHHSTTSSS--HHHHHHHHHHSS-TT-HHHHHHHHHHHHHHHHHHHHHHHHHH-

Radius of gyration: 23.54 Å; Cα contacts (8 Å, |Δi|>4): 835; chains: 1; bounding box: 56×44×72 Å

Foldseek 3Di:
DDDDQQKDWDQPPVQQWIWMWGDDLFKIKIKIAHAAFDWDKDKDKQADDDPFWTWFFWKKADPDQFKIWIKTWTARGDFFEERTFMKIKIKGKPDGAPAKKKDEDPDIRRHGGMDTTGIMIIIGIHGDHRGDMMMMMMGMARADNVLSVVLCCVGPVDPPRVVSSVVSVVVLCVQLVLDDDDDDDPVVVVVVSVVSVVLPPQFNFHAGQQQKGWAFADAPDDPQYGNTDTDIDGADADPVRHGLATAGFGDFLPVCLVPSLVVCVPRPLVVLQRHLLNQLVSCVRNVERERGHDSNHHRLPDAARSVLSSNLSSVVSVSNDSDDLVSSLVSLVSLLAAVHSHDHHVQSVCCVVPQAGPPDRPSSVVSVVSVVSSVSSVVVVVVVVVD

pLDDT: mean 94.65, std 6.68, range [40.56, 98.88]

Mean predicted aligned error: 4.25 Å

Sequence (387 aa):
EIVQPGYQRVYLRDHKTWTEFTATDRVVFYKFTYTTDMEAQVLTALNGHVINSTMSNVLLKKVNDKEFEGSLSSINRYWGGPKDVKIFFNIRFDKVPKALKGWAGNRRSEDLNSIRGDSAGVAALFDVKAGDEIKMKIGLSYTSMANAKNNLEVECNTWDFDKVRNESRAVWNEWLGRMQVSGGTTEQKVKFYTDLWHVLLGRHMNNDVSGDYPDNTAGKRDGNFTDNIFKIKTLPKDANGKLKYNMYNSDAFWLTQWNLNVLWGLAWPEVQDEMSASMLQYAENGYKIPRGPAGGGYSYIMTSCPTTNLIVGTYMKGLLTKYDINTAFDAVKRNALPGGMLGDSADIDFYTAKGYWPGNAGITVEAVFQDLELVFIGEKRLDMYFL

Nearest PDB structures (foldseek):
  6f90-assembly2_C  TM=9.233E-01  e=2.251E-24  Bacteroides thetaiotaomicron
  6f8z-assembly2_C  TM=9.239E-01  e=1.134E-23  Bacteroides thetaiotaomicron
  6f8z-assembly2_B  TM=9.141E-01  e=9.000E-24  Bacteroides thetaiotaomicron
  6f90-assembly2_B  TM=9.196E-01  e=2.020E-23  Bacteroides thetaiotaomicron
  6f8z-assembly1_A  TM=9.064E-01  e=4.533E-23  Bacteroides thetaiotaomicron